Protein AF-A0A955I8X3-F1 (afdb_monomer)

Mean predicted aligned error: 18.43 Å

Secondary structure (DSSP, 8-state):
---------HHHHHHHHHHHHHHTS-HHHHHHHHHHHHS----------TT-SEEETTT--S--HHHHHHHHHHHTT------EEE-HHHHHHHHHHSSPPTTHHHHHHHHHHHHGGGSSSS-EEEEEEEEBTTBSS-----EEEE-GGGHHHHHHHHHHHHHHTTTTSSTT-EEEEEEEE--SPSPBPSSPPTTPPPPEEEEEEESSTT-SEEEEEEEEBSTTHHHH-SS-EEEEEETTTTEEEEEE-----EEEE-BSS-TTEEEEPPHHHHTS-SS-HHHHHHHHHHHHHHHHHHSSEEEEEEE-SSSSEEEEEEEE---------SEEEEEEEEEE-SHHHHHHHTT--HHHHTTEEEEEPHHHHHTT-HHHHHHHHT-SS--EEEE-S-GGGHHHHHHHHHTT-EEEE-TT----TT-EEEEEE-TT--EEEEESGGGG---SEEETTTGGGG-HHHHHHHHHHHHHHHHTT------EEE-HHHHHHHHHHH--HHHHHHHHHS-SS-HHHHHHHHHHHTTS--

pLDDT: mean 80.12, std 15.58, range [28.3, 98.06]

Sequence (530 aa):
MNRAQLLLTKNQAEEIKKLAKKQGVSQSELVRKLLDQSLGVAKQQPTVSSGDWVCSLNEFGEENPRVQGFKEIYSVGGKHPEIRIITDATFRYYLANGTLPPGLDYRLLELGNQLKEFSRTQKLVLRRAYLVPGMQNPPGPRFLGVEPADIAAALVELYKFAIEHKYYEPEGARIVAFIYPFADPEPLQLPISASMDLPYGGYAIPVNKDASRVEVLATWGNNEGVQSFEAIDRCTVDAEKQIIIEKNIPQKNVMLATTMDEQSAKIELPLHKQFEQILSDMEILETARIVRELTQKYGLRRIEFSYDGRSGLEYNESIPYQLNEAPVHQFEQTARIKIIYTEKDVQAVKKLKKSEVTKTILLIDRAIVENRSYDVLNSVASLPHKFTVFYPGLAATAHAMRVLTDFGHTAIVVGSRKYEDGEQVLVKVDADQQINIQRLSIADRSSAVVGLYDARLYGIEKVGGKAFNLSILKTKGFNVPHGFVLTTEVFDQVIAENFTQKMRKSLLDTGVKNIAEVEELGRNLVKFPR

Foldseek 3Di:
DDPPVPPQDPVRQVVLVVVCVVVVHDSVVSVVVVVCVVVVPPPDDDPPDPDPQKDWLVPDPDDFQWSVQVVLCVVLVAFAFGKIKGWLVQLVVCVVPVDGPPCVLVVLLVVLQVQLVLAQLSFKWKFKRKDAPPDPDDDFDTDARHHSNCVRVVVSRRSVRCVVVVSVVDDPIGTMMMMGHRQAHDADDPPDDPPDDFKKKEKKFQQDFLLLKIKTWMDTADHVVSLVDLQIWIWIARLVVLDTQAIDHAQAQWYWHGHPVDRTDIDGDDRVVRRDDDDDSVLVNVNSNSQNSSCVPPNGWMWIWIHSNPDGIHTHGIHHDDNPCPPPDWDKAKAFEAEDDDLVSLVVVLPDDPVNQSRYEYEYDPCCVNVVVLVSLLSNLPRPDAHEYEYQDDVSSVVSQVSNVVSPHNYDHPHPDDDDGRWIWIWGQDPVRDTDIQTPCVQPDPDQKAWLLCLCNNDCQWQNPVSNVLNVCVVSVHPRDTDMGGTVVNVVVCCVVPPDPVNVVVVVVPPPPDPVVVVVSVVVVVPDDD

Solvent-accessible surface area (backbone atoms only — not comparable to full-atom values): 29644 Å² total; per-residue (Å²): 132,82,86,67,75,78,79,63,50,75,66,54,48,53,50,45,49,53,50,12,65,75,69,76,47,53,52,70,57,44,53,48,52,52,49,53,54,73,73,50,83,71,89,66,79,86,74,86,63,97,77,70,43,61,38,45,74,88,67,55,83,72,94,42,70,67,63,45,13,52,55,53,39,49,75,64,71,43,50,54,73,70,53,40,35,33,33,41,66,40,45,55,45,23,73,76,66,80,42,75,59,88,65,45,58,59,51,47,30,54,50,30,61,60,39,15,75,76,12,78,62,50,16,24,27,46,41,71,44,62,41,34,77,98,44,97,72,71,82,77,75,71,47,70,73,36,47,36,84,48,47,55,60,54,49,49,53,47,48,50,53,40,58,76,69,48,49,66,71,51,85,84,31,36,57,25,34,36,38,32,38,25,43,62,48,66,53,50,67,82,77,80,53,94,86,59,86,72,50,30,15,17,40,36,39,50,75,46,93,71,16,46,33,21,39,40,38,36,22,51,15,44,35,71,29,54,82,73,46,89,50,40,38,39,34,35,27,35,36,74,80,66,41,79,69,41,71,45,66,48,70,24,60,59,29,29,37,40,33,87,88,35,82,71,36,82,42,77,46,56,77,78,62,14,64,51,74,84,68,53,72,66,56,51,46,51,52,28,39,45,40,22,51,39,20,73,75,72,44,44,28,30,38,33,32,33,38,45,74,81,88,48,71,26,43,77,43,37,44,86,46,79,79,84,76,73,85,64,67,70,45,75,45,63,27,26,32,42,62,34,81,47,59,70,44,44,61,56,59,64,71,54,51,76,81,49,39,70,38,36,30,37,30,50,36,53,66,41,57,77,68,62,42,55,68,46,55,50,52,54,28,66,40,94,66,71,38,44,30,38,37,51,43,56,84,86,48,44,74,69,54,41,51,31,41,78,56,58,28,50,69,40,77,50,39,88,69,84,82,54,75,63,38,36,34,37,38,38,32,44,96,85,64,49,78,45,78,45,64,62,55,61,83,74,58,90,56,52,62,40,49,31,74,56,26,53,82,61,39,46,86,38,38,35,63,67,44,22,50,49,10,51,40,40,74,66,57,45,97,54,82,89,58,66,38,66,19,45,68,46,53,53,49,54,45,68,75,69,53,51,71,69,57,55,52,55,59,65,69,52,69,93,78,50,72,69,58,55,55,52,50,53,62,58,60,72,70,58,84,130

Nearest PDB structures (foldseek):
  5hv3-assembly1_A  TM=6.289E-01  e=6.574E-12  Listeria monocytogenes
  5hv1-assembly1_A  TM=6.295E-01  e=5.617E-11  Listeria monocytogenes
  5hv2-assembly1_A  TM=6.135E-01  e=4.763E-11  Listeria monocytogenes
  5hv6-assembly2_B  TM=6.281E-01  e=4.542E-10  Listeria monocytogenes
  4wuv-assembly1_B  TM=5.708E-01  e=2.148E+00  Haemophilus influenzae RdAW

Radius of gyration: 30.82 Å; Cα contacts (8 Å, |Δi|>4): 890; chains: 1; bounding box: 87×67×79 Å

Structure (mmCIF, N/CA/C/O backbone):
data_AF-A0A955I8X3-F1
#
_entry.id   AF-A0A955I8X3-F1
#
loop_
_atom_site.group_PDB
_atom_site.id
_atom_site.type_symbol
_atom_site.label_atom_id
_atom_site.label_alt_id
_atom_site.label_comp_id
_atom_site.label_asym_id
_atom_site.label_entity_id
_atom_site.label_seq_id
_atom_site.pdbx_PDB_ins_code
_atom_site.Cartn_x
_atom_site.Cartn_y
_atom_site.Cartn_z
_atom_site.occupancy
_atom_site.B_iso_or_equiv
_atom_site.auth_seq_id
_atom_site.auth_comp_id
_atom_site.auth_asym_id
_atom_site.auth_atom_id
_atom_site.pdbx_PDB_model_num
ATOM 1 N N . MET A 1 1 ? -4.126 -6.518 -21.826 1.00 38.41 1 MET A N 1
ATOM 2 C CA . MET A 1 1 ? -5.175 -6.936 -22.791 1.00 38.41 1 MET A CA 1
ATOM 3 C C . MET A 1 1 ? -6.523 -6.468 -22.241 1.00 38.41 1 MET A C 1
ATOM 5 O O . MET A 1 1 ? -6.908 -6.929 -21.175 1.00 38.41 1 MET A O 1
ATOM 9 N N . ASN A 1 2 ? -7.182 -5.493 -22.884 1.00 28.30 2 ASN A N 1
ATOM 10 C CA . ASN A 1 2 ? -8.530 -5.045 -22.501 1.00 28.30 2 ASN A CA 1
ATOM 11 C C . ASN A 1 2 ? -9.449 -6.269 -22.366 1.00 28.30 2 ASN A C 1
ATOM 13 O O . ASN A 1 2 ? -9.436 -7.120 -23.258 1.00 28.30 2 ASN A O 1
ATOM 17 N N . ARG A 1 3 ? -10.270 -6.358 -21.308 1.00 31.42 3 ARG A N 1
ATOM 18 C CA . ARG A 1 3 ? -11.451 -7.237 -21.317 1.00 31.42 3 ARG A CA 1
ATOM 19 C C . ARG A 1 3 ? -12.416 -6.679 -22.363 1.00 31.42 3 ARG A C 1
ATOM 21 O O . ARG A 1 3 ? -13.409 -6.039 -22.038 1.00 31.42 3 ARG A O 1
ATOM 28 N N . ALA A 1 4 ? -12.126 -6.928 -23.634 1.00 29.83 4 ALA A N 1
ATOM 29 C CA . ALA A 1 4 ? -13.188 -7.054 -24.601 1.00 29.83 4 ALA A CA 1
ATOM 30 C C . ALA A 1 4 ? -14.061 -8.186 -24.057 1.00 29.83 4 ALA A C 1
ATOM 32 O O . ALA A 1 4 ? -13.612 -9.330 -23.956 1.00 29.83 4 ALA A O 1
ATOM 33 N N . GLN A 1 5 ? -15.282 -7.866 -23.627 1.00 39.56 5 GLN A N 1
ATOM 34 C CA . GLN A 1 5 ? -16.330 -8.872 -23.632 1.00 39.56 5 GLN A CA 1
ATOM 35 C C . GLN A 1 5 ? -16.277 -9.475 -25.031 1.00 39.56 5 GLN A C 1
ATOM 37 O O . GLN A 1 5 ? -16.532 -8.778 -26.012 1.00 39.56 5 GLN A O 1
ATOM 42 N N . LEU A 1 6 ? -15.837 -10.728 -25.136 1.00 47.66 6 LEU A N 1
ATOM 43 C CA . LEU A 1 6 ? -15.908 -11.444 -26.394 1.00 47.66 6 LEU A CA 1
ATOM 44 C C . LEU A 1 6 ? -17.406 -11.582 -26.661 1.00 47.66 6 LEU A C 1
ATOM 46 O O . LEU A 1 6 ? -18.079 -12.425 -26.067 1.00 47.66 6 LEU A O 1
ATOM 50 N N . LEU A 1 7 ? -17.947 -10.662 -27.460 1.00 47.25 7 LEU A N 1
ATOM 51 C CA . LEU A 1 7 ? -19.327 -10.696 -27.907 1.00 47.25 7 LEU A CA 1
ATOM 52 C C . LEU A 1 7 ? -19.423 -11.864 -28.879 1.00 47.25 7 LEU A C 1
ATOM 54 O O . LEU A 1 7 ? -19.267 -11.719 -30.089 1.00 47.25 7 LEU A O 1
ATOM 58 N N . LEU A 1 8 ? -19.613 -13.052 -28.313 1.00 64.62 8 LEU A N 1
ATOM 59 C CA . LEU A 1 8 ? -19.941 -14.236 -29.076 1.00 64.62 8 LEU A CA 1
ATOM 60 C C . LEU A 1 8 ? -21.241 -13.939 -29.812 1.00 64.62 8 LEU A C 1
ATOM 62 O O . LEU A 1 8 ? -22.247 -13.547 -29.214 1.00 64.62 8 LEU A O 1
ATOM 66 N N . THR A 1 9 ? -21.233 -14.137 -31.123 1.00 81.56 9 THR A N 1
ATOM 67 C CA . THR A 1 9 ? -22.482 -14.144 -31.880 1.00 81.56 9 THR A CA 1
ATOM 68 C C . THR A 1 9 ? -23.403 -15.230 -31.313 1.00 81.56 9 THR A C 1
ATOM 70 O O . THR A 1 9 ? -22.937 -16.234 -30.766 1.00 81.56 9 THR A O 1
ATOM 73 N N . LYS A 1 10 ? -24.725 -15.070 -31.460 1.00 74.94 10 LYS A N 1
ATOM 74 C CA . LYS A 1 10 ? -25.697 -16.081 -30.994 1.00 74.94 10 LYS A CA 1
ATOM 75 C C . LYS A 1 10 ? -25.366 -17.493 -31.503 1.00 74.94 10 LYS A C 1
ATOM 77 O O . LYS A 1 10 ? -25.533 -18.457 -30.764 1.00 74.94 10 LYS A O 1
ATOM 82 N N . ASN A 1 11 ? -24.832 -17.602 -32.721 1.00 80.12 11 ASN A N 1
ATOM 83 C CA . ASN A 1 11 ? -24.407 -18.876 -33.298 1.00 80.12 11 ASN A CA 1
ATOM 84 C C . ASN A 1 11 ? -23.185 -19.470 -32.577 1.00 80.12 11 ASN A C 1
ATOM 86 O O . ASN A 1 11 ? -23.202 -20.650 -32.238 1.00 80.12 11 ASN A O 1
ATOM 90 N N . GLN A 1 12 ? -22.168 -18.658 -32.270 1.00 79.06 12 GLN A N 1
ATOM 91 C CA . GLN A 1 12 ? -20.983 -19.107 -31.527 1.00 79.06 12 GLN A CA 1
ATOM 92 C C . GLN A 1 12 ? -21.326 -19.521 -30.090 1.00 79.06 12 GLN A C 1
ATOM 94 O O . GLN A 1 12 ? -20.815 -20.526 -29.598 1.00 79.06 12 GLN A O 1
ATOM 99 N N . ALA A 1 13 ? -22.223 -18.789 -29.424 1.00 81.94 13 ALA A N 1
ATOM 100 C CA . ALA A 1 13 ? -22.679 -19.135 -28.079 1.00 81.94 13 ALA A CA 1
ATOM 101 C C . ALA A 1 13 ? -23.418 -20.489 -28.049 1.00 81.94 13 ALA A C 1
ATOM 103 O O . ALA A 1 13 ? -23.188 -21.306 -27.155 1.00 81.94 13 ALA A O 1
ATOM 104 N N . GLU A 1 14 ? -24.261 -20.765 -29.048 1.00 83.75 14 GLU A N 1
ATOM 105 C CA . GLU A 1 14 ? -24.963 -22.048 -29.168 1.00 83.75 14 GLU A CA 1
ATOM 106 C C . GLU A 1 14 ? -24.026 -23.211 -29.535 1.00 83.75 14 GLU A C 1
ATOM 108 O O . GLU A 1 14 ? -24.190 -24.320 -29.016 1.00 83.75 14 GLU A O 1
ATOM 113 N N . GLU A 1 15 ? -22.998 -22.986 -30.357 1.00 87.62 15 GLU A N 1
ATOM 114 C CA . GLU A 1 15 ? -21.964 -23.999 -30.612 1.00 87.62 15 GLU A CA 1
ATOM 115 C C . GLU A 1 15 ? -21.139 -24.318 -29.365 1.00 87.62 15 GLU A C 1
ATOM 117 O O . GLU A 1 15 ? -20.972 -25.494 -29.030 1.00 87.62 15 GLU A O 1
ATOM 122 N N . ILE A 1 16 ? -20.692 -23.296 -28.628 1.00 89.00 16 ILE A N 1
ATOM 123 C CA . ILE A 1 16 ? -19.970 -23.461 -27.359 1.00 89.00 16 ILE A CA 1
ATOM 124 C C . ILE A 1 16 ? -20.824 -24.241 -26.362 1.00 89.00 16 ILE A C 1
ATOM 126 O O . ILE A 1 16 ? -20.338 -25.169 -25.719 1.00 89.00 16 ILE A O 1
ATOM 130 N N . LYS A 1 17 ? -22.119 -23.937 -26.269 1.00 89.88 17 LYS A N 1
ATOM 131 C CA . LYS A 1 17 ? -23.056 -24.663 -25.407 1.00 89.88 17 LYS A CA 1
ATOM 132 C C . LYS A 1 17 ? -23.195 -26.135 -25.799 1.00 89.88 17 LYS A C 1
ATOM 134 O O . LYS A 1 17 ? -23.179 -26.997 -24.916 1.00 89.88 17 LYS A O 1
ATOM 139 N N . LYS A 1 18 ? -23.294 -26.448 -27.096 1.00 91.81 18 LYS A N 1
ATOM 140 C CA . LYS A 1 18 ? -23.348 -27.836 -27.596 1.00 91.81 18 LYS A CA 1
ATOM 141 C C . LYS A 1 18 ? -22.049 -28.595 -27.319 1.00 91.81 18 LYS A C 1
ATOM 143 O O . LYS A 1 18 ? -22.100 -29.726 -26.835 1.00 91.81 18 LYS A O 1
ATOM 148 N N . LEU A 1 19 ? -20.899 -27.978 -27.586 1.00 87.38 19 LEU A N 1
ATOM 149 C CA . LEU A 1 19 ? -19.579 -28.568 -27.348 1.00 87.38 19 LEU A CA 1
ATOM 150 C C . LEU A 1 19 ? -19.304 -28.778 -25.856 1.00 87.38 19 LEU A C 1
ATOM 152 O O . LEU A 1 19 ? -18.841 -29.852 -25.481 1.00 87.38 19 LEU A O 1
ATOM 156 N N . ALA A 1 20 ? -19.656 -27.813 -25.005 1.00 91.25 20 ALA A N 1
ATOM 157 C CA . ALA A 1 20 ? -19.465 -27.898 -23.557 1.00 91.25 20 ALA A CA 1
ATOM 158 C C . ALA A 1 20 ? -20.279 -29.059 -22.977 1.00 91.25 20 ALA A C 1
ATOM 160 O O . ALA A 1 20 ? -19.753 -29.887 -22.235 1.00 91.25 20 ALA A O 1
ATOM 161 N N . LYS A 1 21 ? -21.535 -29.201 -23.427 1.00 89.38 21 LYS A N 1
ATOM 162 C CA . LYS A 1 21 ? -22.399 -30.330 -23.061 1.00 89.38 21 LYS A CA 1
ATOM 163 C C . LYS A 1 21 ? -21.840 -31.672 -23.543 1.00 89.38 21 LYS A C 1
ATOM 165 O O . LYS A 1 21 ? -21.901 -32.645 -22.802 1.00 89.38 21 LYS A O 1
ATOM 170 N N . LYS A 1 22 ? -21.280 -31.732 -24.757 1.00 91.19 22 LYS A N 1
ATOM 171 C CA . LYS A 1 22 ? -20.653 -32.949 -25.301 1.00 91.19 22 LYS A CA 1
ATOM 172 C C . LYS A 1 22 ? -19.386 -33.348 -24.533 1.00 91.19 22 LYS A C 1
ATOM 174 O O . LYS A 1 22 ? -19.110 -34.535 -24.415 1.00 91.19 22 LYS A O 1
ATOM 179 N N . GLN A 1 23 ? -18.629 -32.373 -24.032 1.00 90.19 23 GLN A N 1
ATOM 180 C CA . GLN A 1 23 ? -17.369 -32.590 -23.313 1.00 90.19 23 GLN A CA 1
ATOM 181 C C . GLN A 1 23 ? -17.529 -32.666 -21.785 1.00 90.19 23 GLN A C 1
ATOM 183 O O . GLN A 1 23 ? -16.544 -32.897 -21.093 1.00 90.19 23 GLN A O 1
ATOM 188 N N . GLY A 1 24 ? -18.742 -32.480 -21.252 1.00 89.00 24 GLY A N 1
ATOM 189 C CA . GLY A 1 24 ? -19.006 -32.545 -19.811 1.00 89.00 24 GLY A CA 1
ATOM 190 C C . GLY A 1 24 ? -18.347 -31.425 -18.996 1.00 89.00 24 GLY A C 1
ATOM 191 O O . GLY A 1 24 ? -18.097 -31.611 -17.811 1.00 89.00 24 GLY A O 1
ATOM 192 N N . VAL A 1 25 ? -18.055 -30.279 -19.615 1.00 85.12 25 VAL A N 1
ATOM 193 C CA . VAL A 1 25 ? -17.398 -29.122 -18.978 1.00 85.12 25 VAL A CA 1
ATOM 194 C C . VAL A 1 25 ? -18.312 -27.898 -18.999 1.00 85.12 25 VAL A C 1
ATOM 196 O O . VAL A 1 25 ? -19.270 -27.837 -19.774 1.00 85.12 25 VAL A O 1
ATOM 199 N N . SER A 1 26 ? -18.032 -26.897 -18.160 1.00 85.44 26 SER A N 1
ATOM 200 C CA . SER A 1 26 ? -18.783 -25.634 -18.202 1.00 85.44 26 SER A CA 1
ATOM 201 C C . SER A 1 26 ? -18.467 -24.834 -19.476 1.00 85.44 26 SER A C 1
ATOM 203 O O . SER A 1 26 ? -17.389 -24.962 -20.056 1.00 85.44 26 SER A O 1
ATOM 205 N N . GLN A 1 27 ? -19.393 -23.974 -19.918 1.00 81.19 27 GLN A N 1
ATOM 206 C CA . GLN A 1 27 ? -19.170 -23.120 -21.097 1.00 81.19 27 GLN A CA 1
ATOM 207 C C . GLN A 1 27 ? -17.964 -22.192 -20.906 1.00 81.19 27 GLN A C 1
ATOM 209 O O . GLN A 1 27 ? -17.153 -22.053 -21.816 1.00 81.19 27 GLN A O 1
ATOM 214 N N . SER A 1 28 ? -17.805 -21.619 -19.709 1.00 68.31 28 SER A N 1
ATOM 215 C CA . SER A 1 28 ? -16.670 -20.758 -19.361 1.00 68.31 28 SER A CA 1
ATOM 216 C C . SER A 1 28 ? -15.337 -21.507 -19.433 1.00 68.31 28 SER A C 1
ATOM 218 O O . SER A 1 28 ? -14.350 -20.973 -19.932 1.00 68.31 28 SER A O 1
ATOM 220 N N . GLU A 1 29 ? -15.308 -22.762 -18.980 1.00 72.00 29 GLU A N 1
ATOM 221 C CA . GLU A 1 29 ? -14.115 -23.609 -19.044 1.00 72.00 29 GLU A CA 1
ATOM 222 C C . GLU A 1 29 ? -13.780 -24.021 -20.482 1.00 72.00 29 GLU A C 1
ATOM 224 O O . GLU A 1 29 ? -12.610 -24.025 -20.862 1.00 72.00 29 GLU A O 1
ATOM 229 N N . LEU A 1 30 ? -14.789 -24.310 -21.311 1.00 82.75 30 LEU A N 1
ATOM 230 C CA . LEU A 1 30 ? -14.574 -24.602 -22.727 1.00 82.75 30 LEU A CA 1
ATOM 231 C C . LEU A 1 30 ? -14.044 -23.379 -23.487 1.00 82.75 30 LEU A C 1
ATOM 233 O O . LEU A 1 30 ? -13.104 -23.513 -24.264 1.00 82.75 30 LEU A O 1
ATOM 237 N N . VAL A 1 31 ? -14.607 -22.190 -23.247 1.00 77.31 31 VAL A N 1
ATOM 238 C CA . VAL A 1 31 ? -14.118 -20.936 -23.847 1.00 77.31 31 VAL A CA 1
ATOM 239 C C . VAL A 1 31 ? -12.667 -20.683 -23.452 1.00 77.31 31 VAL A C 1
ATOM 241 O O . VAL A 1 31 ? -11.857 -20.341 -24.309 1.00 77.31 31 VAL A O 1
ATOM 244 N N . ARG A 1 32 ? -12.315 -20.927 -22.186 1.00 72.00 32 ARG A N 1
ATOM 245 C CA . ARG A 1 32 ? -10.934 -20.823 -21.706 1.00 72.00 32 ARG A CA 1
ATOM 246 C C . ARG A 1 32 ? -10.009 -21.821 -22.405 1.00 72.00 32 ARG A C 1
ATOM 248 O O . ARG A 1 32 ? -8.988 -21.405 -22.927 1.00 72.00 32 ARG A O 1
ATOM 255 N N . LYS A 1 33 ? -10.400 -23.096 -22.521 1.00 75.62 33 LYS A N 1
ATOM 256 C CA . LYS A 1 33 ? -9.618 -24.123 -23.240 1.00 75.62 33 LYS A CA 1
ATOM 257 C C . LYS A 1 33 ? -9.414 -23.787 -24.716 1.00 75.62 33 LYS A C 1
ATOM 259 O O . LYS A 1 33 ? -8.328 -24.009 -25.238 1.00 75.62 33 LYS A O 1
ATOM 264 N N . LEU A 1 34 ? -10.435 -23.256 -25.387 1.00 77.38 34 LEU A N 1
ATOM 265 C CA . LEU A 1 34 ? -10.340 -22.849 -26.791 1.00 77.38 34 LEU A CA 1
ATOM 266 C C . LEU A 1 34 ? -9.457 -21.608 -26.964 1.00 77.38 34 LEU A C 1
ATOM 268 O O . LEU A 1 34 ? -8.681 -21.552 -27.915 1.00 77.38 34 LEU A O 1
ATOM 272 N N . LEU A 1 35 ? -9.519 -20.652 -26.032 1.00 68.31 35 LEU A N 1
ATOM 273 C CA . LEU A 1 35 ? -8.606 -19.508 -25.998 1.00 68.31 35 LEU A CA 1
ATOM 274 C C . LEU A 1 35 ? -7.167 -19.970 -25.761 1.00 68.31 35 LEU A C 1
ATOM 276 O O . LEU A 1 35 ? -6.296 -19.626 -26.555 1.00 68.31 35 LEU A O 1
ATOM 280 N N . ASP A 1 36 ? -6.940 -20.826 -24.766 1.00 62.53 36 ASP A N 1
ATOM 281 C CA . ASP A 1 36 ? -5.631 -21.405 -24.453 1.00 62.53 36 ASP A CA 1
ATOM 282 C C . ASP A 1 36 ? -5.070 -22.222 -25.634 1.00 62.53 36 ASP A C 1
ATOM 284 O O . ASP A 1 36 ? -3.869 -22.196 -25.888 1.00 62.53 36 ASP A O 1
ATOM 288 N N . GLN A 1 37 ? -5.922 -22.911 -26.406 1.00 67.94 37 GLN A N 1
ATOM 289 C CA . GLN A 1 37 ? -5.525 -23.618 -27.632 1.00 67.94 37 GLN A CA 1
ATOM 290 C C . GLN A 1 37 ? -5.229 -22.669 -28.798 1.00 67.94 37 GLN A C 1
ATOM 292 O O . GLN A 1 37 ? -4.252 -22.881 -29.513 1.00 67.94 37 GLN A O 1
ATOM 297 N N . SER A 1 38 ? -6.029 -21.614 -28.981 1.00 58.72 38 SER A N 1
ATOM 298 C CA . SER A 1 38 ? -5.802 -20.605 -30.028 1.00 58.72 38 SER A CA 1
ATOM 299 C C . SER A 1 38 ? -4.542 -19.774 -29.777 1.00 58.72 38 SER A C 1
ATOM 301 O O . SER A 1 38 ? -3.860 -19.380 -30.717 1.00 58.72 38 SER A O 1
ATOM 303 N N . LEU A 1 39 ? -4.202 -19.571 -28.502 1.00 52.97 39 LEU A N 1
ATOM 304 C CA . LEU A 1 39 ? -2.992 -18.892 -28.045 1.00 52.97 39 LEU A CA 1
ATOM 305 C C . LEU A 1 39 ? -1.806 -19.864 -27.890 1.00 52.97 39 LEU A C 1
ATOM 307 O O . LEU A 1 39 ? -0.677 -19.434 -27.683 1.00 52.97 39 LEU A O 1
ATOM 311 N N . GLY A 1 40 ? -2.055 -21.174 -27.991 1.00 47.09 40 GLY A N 1
ATOM 312 C CA . GLY A 1 40 ? -1.120 -22.248 -27.653 1.00 47.09 40 GLY A CA 1
ATOM 313 C C . GLY A 1 40 ? -0.326 -22.845 -28.817 1.00 47.09 40 GLY A C 1
ATOM 314 O O . GLY A 1 40 ? 0.379 -23.835 -28.607 1.00 47.09 40 GLY A O 1
ATOM 315 N N . VAL A 1 41 ? -0.378 -22.282 -30.029 1.00 41.84 41 VAL A N 1
ATOM 316 C CA . VAL A 1 41 ? 0.519 -22.698 -31.126 1.00 41.84 41 VAL A CA 1
ATOM 317 C C . VAL A 1 41 ? 1.794 -21.855 -31.112 1.00 41.84 41 VAL A C 1
ATOM 319 O O . VAL A 1 41 ? 2.012 -21.003 -31.962 1.00 41.84 41 VAL A O 1
ATOM 322 N N . ALA A 1 42 ? 2.641 -22.130 -30.121 1.00 38.16 42 ALA A N 1
ATOM 323 C CA . ALA A 1 42 ? 4.095 -21.977 -30.193 1.00 38.16 42 ALA A CA 1
ATOM 324 C C . ALA A 1 42 ? 4.746 -22.784 -29.056 1.00 38.16 42 ALA A C 1
ATOM 326 O O . ALA A 1 42 ? 5.421 -22.249 -28.184 1.00 38.16 42 ALA A O 1
ATOM 327 N N . LYS A 1 43 ? 4.550 -24.109 -29.042 1.00 41.00 43 LYS A N 1
ATOM 328 C CA . LYS A 1 43 ? 5.486 -24.995 -28.335 1.00 41.00 43 LYS A CA 1
ATOM 329 C C . LYS A 1 43 ? 6.730 -25.176 -29.205 1.00 41.00 43 LYS A C 1
ATOM 331 O O . LYS A 1 43 ? 6.852 -26.168 -29.917 1.00 41.00 43 LYS A O 1
ATOM 336 N N . GLN A 1 44 ? 7.644 -24.217 -29.129 1.00 33.28 44 GLN A N 1
ATOM 337 C CA . GLN A 1 44 ? 9.068 -24.482 -29.305 1.00 33.28 44 GLN A CA 1
ATOM 338 C C . GLN A 1 44 ? 9.721 -24.385 -27.925 1.00 33.28 44 GLN A C 1
ATOM 340 O O . GLN A 1 44 ? 9.418 -23.491 -27.141 1.00 33.28 44 GLN A O 1
ATOM 345 N N . GLN A 1 45 ? 10.548 -25.378 -27.599 1.00 31.84 45 GLN A N 1
ATOM 346 C CA . GLN A 1 45 ? 11.398 -25.372 -26.410 1.00 31.84 45 GLN A CA 1
ATOM 347 C C . GLN A 1 45 ? 12.252 -24.092 -26.401 1.00 31.84 45 GLN A C 1
ATOM 349 O O . GLN A 1 45 ? 12.683 -23.675 -27.477 1.00 31.84 45 GLN A O 1
ATOM 354 N N . PRO A 1 46 ? 12.534 -23.473 -25.241 1.00 34.69 46 PRO A N 1
ATOM 355 C CA . PRO A 1 46 ? 13.349 -22.272 -25.209 1.00 34.69 46 PRO A CA 1
ATOM 356 C C . PRO A 1 46 ? 14.811 -22.649 -25.464 1.00 34.69 46 PRO A C 1
ATOM 358 O O . PRO A 1 46 ? 15.566 -22.985 -24.555 1.00 34.69 46 PRO A O 1
ATOM 361 N N . THR A 1 47 ? 15.221 -22.593 -26.726 1.00 32.56 47 THR A N 1
ATOM 362 C CA . THR A 1 47 ? 16.604 -22.280 -27.071 1.00 32.56 47 THR A CA 1
ATOM 363 C C . THR A 1 47 ? 16.807 -20.802 -26.767 1.00 32.56 47 THR A C 1
ATOM 365 O O . THR A 1 47 ? 16.332 -19.949 -27.510 1.00 32.56 47 THR A O 1
ATOM 368 N N . VAL A 1 48 ? 17.468 -20.507 -25.646 1.00 34.91 48 VAL A N 1
ATOM 369 C CA . VAL A 1 48 ? 17.888 -19.153 -25.268 1.00 34.91 48 VAL A CA 1
ATOM 370 C C . VAL A 1 48 ? 18.870 -18.655 -26.330 1.00 34.91 48 VAL A C 1
ATOM 372 O O . VAL A 1 48 ? 20.038 -19.043 -26.334 1.00 34.91 48 VAL A O 1
ATOM 375 N N . SER A 1 49 ? 18.393 -17.844 -27.273 1.00 36.22 49 SER A N 1
ATOM 376 C CA . SER A 1 49 ? 19.264 -17.104 -28.183 1.00 36.22 49 SER A CA 1
ATOM 377 C C . SER A 1 49 ? 19.771 -15.846 -27.488 1.00 36.22 49 SER A C 1
ATOM 379 O O . SER A 1 49 ? 19.025 -15.166 -26.788 1.00 36.22 49 SER A O 1
ATOM 381 N N . SER A 1 50 ? 21.034 -15.505 -27.720 1.00 41.12 50 SER A N 1
ATOM 382 C CA . SER A 1 50 ? 21.609 -14.195 -27.416 1.00 41.12 50 SER A CA 1
ATOM 383 C C . SER A 1 50 ? 20.719 -13.070 -27.978 1.00 41.12 50 SER A C 1
ATOM 385 O O . SER A 1 50 ? 20.710 -12.866 -29.191 1.00 41.12 50 SER A O 1
ATOM 387 N N . GLY A 1 51 ? 19.952 -12.371 -27.130 1.00 53.25 51 GLY A N 1
ATOM 388 C CA . GLY A 1 51 ? 19.046 -11.304 -27.588 1.00 53.25 51 GLY A CA 1
ATOM 389 C C . GLY A 1 51 ? 18.008 -10.761 -26.592 1.00 53.25 51 GLY A C 1
ATOM 390 O O . GLY A 1 51 ? 17.512 -9.658 -26.810 1.00 53.25 51 GLY A O 1
ATOM 391 N N . ASP A 1 52 ? 17.706 -11.451 -25.488 1.00 73.19 52 ASP A N 1
ATOM 392 C CA . ASP A 1 52 ? 16.602 -11.055 -24.590 1.00 73.19 52 ASP A CA 1
ATOM 393 C C . ASP A 1 52 ? 17.025 -10.058 -23.493 1.00 73.19 52 ASP A C 1
ATOM 395 O O . ASP A 1 52 ? 17.031 -10.344 -22.292 1.00 73.19 52 ASP A O 1
ATOM 399 N N . TRP A 1 53 ? 17.386 -8.844 -23.911 1.00 91.38 53 TRP A N 1
ATOM 400 C CA . TRP A 1 53 ? 17.698 -7.730 -23.001 1.00 91.38 53 TRP A CA 1
ATOM 401 C C . TRP A 1 53 ? 16.468 -7.231 -22.232 1.00 91.38 53 TRP A C 1
ATOM 403 O O . TRP A 1 53 ? 16.574 -6.754 -21.098 1.00 91.38 53 TRP A O 1
ATOM 413 N N . VAL A 1 54 ? 15.296 -7.337 -22.865 1.00 93.31 54 VAL A N 1
ATOM 414 C CA . VAL A 1 54 ? 14.002 -6.923 -22.320 1.00 93.31 54 VAL A CA 1
ATOM 415 C C . VAL A 1 54 ? 12.956 -7.976 -22.653 1.00 93.31 54 VAL A C 1
ATOM 417 O O . VAL A 1 54 ? 12.867 -8.403 -23.800 1.00 93.31 54 VAL A O 1
ATOM 420 N N . CYS A 1 55 ? 12.131 -8.347 -21.680 1.00 93.81 55 CYS A N 1
ATOM 421 C CA . CYS A 1 55 ? 11.063 -9.329 -21.849 1.00 93.81 55 CYS A CA 1
ATOM 422 C C . CYS A 1 55 ? 9.757 -8.875 -21.178 1.00 93.81 55 CYS A C 1
ATOM 424 O O . CYS A 1 55 ? 9.725 -7.936 -20.372 1.00 93.81 55 CYS A O 1
ATOM 426 N N . SER A 1 56 ? 8.650 -9.515 -21.539 1.00 92.06 56 SER A N 1
ATOM 427 C CA . SER A 1 56 ? 7.365 -9.360 -20.858 1.00 92.06 56 SER A CA 1
ATOM 428 C C . SER A 1 56 ? 7.311 -10.163 -19.555 1.00 92.06 56 SER A C 1
ATOM 430 O O . SER A 1 56 ? 8.131 -11.044 -19.295 1.00 92.06 56 SER A O 1
ATOM 432 N N . LEU A 1 57 ? 6.287 -9.899 -18.738 1.00 90.38 57 LEU A N 1
ATOM 433 C CA . LEU A 1 57 ? 6.061 -10.624 -17.485 1.00 90.38 57 LEU A CA 1
ATOM 434 C C . LEU A 1 57 ? 5.965 -12.150 -17.671 1.00 90.38 57 LEU A C 1
ATOM 436 O O . LEU A 1 57 ? 6.438 -12.897 -16.816 1.00 90.38 57 LEU A O 1
ATOM 440 N N . ASN A 1 58 ? 5.374 -12.612 -18.778 1.00 87.19 58 ASN A N 1
ATOM 441 C CA . ASN A 1 58 ? 5.187 -14.039 -19.061 1.00 87.19 58 ASN A CA 1
ATOM 442 C C . ASN A 1 58 ? 6.456 -14.718 -19.590 1.00 87.19 58 ASN A C 1
ATOM 444 O O . ASN A 1 58 ? 6.634 -15.915 -19.387 1.00 87.19 58 ASN A O 1
ATOM 448 N N . GLU A 1 59 ? 7.326 -13.961 -20.256 1.00 90.25 59 GLU A N 1
ATOM 449 C CA . GLU A 1 59 ? 8.591 -14.454 -20.815 1.00 90.25 59 GLU A CA 1
ATOM 450 C C . GLU A 1 59 ? 9.708 -14.494 -19.766 1.00 90.25 59 GLU A C 1
ATOM 452 O O . GLU A 1 59 ? 10.673 -15.240 -19.913 1.00 90.25 59 GLU A O 1
ATOM 457 N N . PHE A 1 60 ? 9.583 -13.721 -18.684 1.00 90.31 60 PHE A N 1
ATOM 458 C CA . PHE A 1 60 ? 10.590 -13.681 -17.631 1.00 90.31 60 PHE A CA 1
ATOM 459 C C . PHE A 1 60 ? 10.670 -15.019 -16.884 1.00 90.31 60 PHE A C 1
ATOM 461 O O . PHE A 1 60 ? 9.800 -15.340 -16.075 1.00 90.31 60 PHE A O 1
ATOM 468 N N . GLY A 1 61 ? 11.711 -15.807 -17.144 1.00 84.31 61 GLY A N 1
ATOM 469 C CA . GLY A 1 61 ? 11.885 -17.145 -16.567 1.00 84.31 61 GLY A CA 1
ATOM 470 C C . GLY A 1 61 ? 12.610 -17.194 -15.218 1.00 84.31 61 GLY A C 1
ATOM 471 O O . GLY A 1 61 ? 12.631 -18.247 -14.588 1.00 84.31 61 GLY A O 1
ATOM 472 N N . GLU A 1 62 ? 13.215 -16.091 -14.772 1.00 84.94 62 GLU A N 1
ATOM 473 C CA . GLU A 1 62 ? 14.050 -16.073 -13.565 1.00 84.94 62 GLU A CA 1
ATOM 474 C C . GLU A 1 62 ? 13.224 -15.913 -12.276 1.00 84.94 62 GLU A C 1
ATOM 476 O O . GLU A 1 62 ? 12.164 -15.277 -12.259 1.00 84.94 62 GLU A O 1
ATOM 481 N N . GLU A 1 63 ? 13.728 -16.456 -11.163 1.00 85.75 63 GLU A N 1
ATOM 482 C CA . GLU A 1 63 ? 13.158 -16.190 -9.842 1.00 85.75 63 GLU A CA 1
ATOM 483 C C . GLU A 1 63 ? 13.524 -14.782 -9.371 1.00 85.75 63 GLU A C 1
ATOM 485 O O . GLU A 1 63 ? 14.692 -14.424 -9.217 1.00 85.75 63 GLU A O 1
ATOM 490 N N . ASN A 1 64 ? 12.504 -13.971 -9.104 1.00 89.56 64 ASN A N 1
ATOM 491 C CA . ASN A 1 64 ? 12.678 -12.642 -8.542 1.00 89.56 64 ASN A CA 1
ATOM 492 C C . ASN A 1 64 ? 11.437 -12.260 -7.726 1.00 89.56 64 ASN A C 1
ATOM 494 O O . ASN A 1 64 ? 10.374 -12.103 -8.326 1.00 89.56 64 ASN A O 1
ATOM 498 N N . PRO A 1 65 ? 11.530 -12.064 -6.397 1.00 85.44 65 PRO A N 1
ATOM 499 C CA . PRO A 1 65 ? 10.358 -11.819 -5.554 1.00 85.44 65 PRO A CA 1
ATOM 500 C C . PRO A 1 65 ? 9.493 -10.634 -6.002 1.00 85.44 65 PRO A C 1
ATOM 502 O O . PRO A 1 65 ? 8.268 -10.721 -5.958 1.00 85.44 65 PRO A O 1
ATOM 505 N N . ARG A 1 66 ? 10.108 -9.545 -6.488 1.00 85.56 66 ARG A N 1
ATOM 506 C CA . ARG A 1 66 ? 9.363 -8.356 -6.933 1.00 85.56 66 ARG A CA 1
ATOM 507 C C . ARG A 1 66 ? 8.639 -8.583 -8.253 1.00 85.56 66 ARG A C 1
ATOM 509 O O . ARG A 1 66 ? 7.490 -8.186 -8.391 1.00 85.56 66 ARG A O 1
ATOM 516 N N . VAL A 1 67 ? 9.286 -9.244 -9.214 1.00 90.75 67 VAL A N 1
ATOM 517 C CA . VAL A 1 67 ? 8.639 -9.585 -10.494 1.00 90.75 67 VAL A CA 1
ATOM 518 C C . VAL A 1 67 ? 7.573 -10.665 -10.291 1.00 90.75 67 VAL A C 1
ATOM 520 O O . VAL A 1 67 ? 6.495 -10.605 -10.882 1.00 90.75 67 VAL A O 1
ATOM 523 N N . GLN A 1 68 ? 7.847 -11.633 -9.415 1.00 90.69 68 GLN A N 1
ATOM 524 C CA . GLN A 1 68 ? 6.934 -12.720 -9.086 1.00 90.69 68 GLN A CA 1
ATOM 525 C C . GLN A 1 68 ? 5.631 -12.196 -8.478 1.00 90.69 68 GLN A C 1
ATOM 527 O O . GLN A 1 68 ? 4.572 -12.707 -8.829 1.00 90.69 68 GLN A O 1
ATOM 532 N N . GLY A 1 69 ? 5.680 -11.136 -7.664 1.00 92.25 69 GLY A N 1
ATOM 533 C CA . GLY A 1 69 ? 4.483 -10.490 -7.124 1.00 92.25 69 GLY A CA 1
ATOM 534 C C . GLY A 1 69 ? 3.466 -10.090 -8.204 1.00 92.25 69 GLY A C 1
ATOM 535 O O . GLY A 1 69 ? 2.273 -10.343 -8.047 1.00 92.25 69 GLY A O 1
ATOM 536 N N . PHE A 1 70 ? 3.917 -9.569 -9.351 1.00 92.88 70 PHE A N 1
ATOM 537 C CA . PHE A 1 70 ? 3.022 -9.261 -10.476 1.00 92.88 70 PHE A CA 1
ATOM 538 C C . PHE A 1 70 ? 2.400 -10.520 -11.095 1.00 92.88 70 PHE A C 1
ATOM 540 O O . PHE A 1 70 ? 1.206 -10.536 -11.396 1.00 92.88 70 PHE A O 1
ATOM 547 N N . LYS A 1 71 ? 3.180 -11.601 -11.248 1.00 91.88 71 LYS A N 1
ATOM 548 C CA . LYS A 1 71 ? 2.660 -12.893 -11.736 1.00 91.88 71 LYS A CA 1
ATOM 549 C C . LYS A 1 71 ? 1.620 -13.476 -10.785 1.00 91.88 71 LYS A C 1
ATOM 551 O O . LYS A 1 71 ? 0.612 -14.022 -11.231 1.00 91.88 71 LYS A O 1
ATOM 556 N N . GLU A 1 72 ? 1.858 -13.364 -9.480 1.00 94.25 72 GLU A N 1
ATOM 557 C CA . GLU A 1 72 ? 0.928 -13.812 -8.447 1.00 94.25 72 GLU A CA 1
ATOM 558 C C . GLU A 1 72 ? -0.415 -13.084 -8.587 1.00 94.25 72 GLU A C 1
ATOM 560 O O . GLU A 1 72 ? -1.444 -13.753 -8.728 1.00 94.25 72 GLU A O 1
ATOM 565 N N . ILE A 1 73 ? -0.386 -11.746 -8.650 1.00 95.06 73 ILE A N 1
ATOM 566 C CA . ILE A 1 73 ? -1.563 -10.881 -8.840 1.00 95.06 73 ILE A CA 1
ATOM 567 C C . ILE A 1 73 ? -2.324 -11.262 -10.115 1.00 95.06 73 ILE A C 1
ATOM 569 O O . ILE A 1 73 ? -3.530 -11.519 -10.062 1.00 95.06 73 ILE A O 1
ATOM 573 N N . TYR A 1 74 ? -1.625 -11.373 -11.249 1.00 92.62 74 TYR A N 1
ATOM 574 C CA . TYR A 1 74 ? -2.233 -11.775 -12.521 1.00 92.62 74 TYR A CA 1
ATOM 575 C C . TYR A 1 74 ? -2.951 -13.126 -12.408 1.00 92.62 74 TYR A C 1
ATOM 577 O O . TYR A 1 74 ? -4.063 -13.313 -12.906 1.00 92.62 74 TYR A O 1
ATOM 585 N N . SER A 1 75 ? -2.340 -14.076 -11.700 1.00 93.31 75 SER A N 1
ATOM 586 C CA . SER A 1 75 ? -2.846 -15.443 -11.601 1.00 93.31 75 SER A CA 1
ATOM 587 C C . SER A 1 75 ? -4.147 -15.598 -10.801 1.00 93.31 75 SER A C 1
ATOM 589 O O . SER A 1 75 ? -4.787 -16.646 -10.918 1.00 93.31 75 SER A O 1
ATOM 591 N N . VAL A 1 76 ? -4.521 -14.588 -10.008 1.00 95.06 76 VAL A N 1
ATOM 592 C CA . VAL A 1 76 ? -5.788 -14.503 -9.249 1.00 95.06 76 VAL A CA 1
ATOM 593 C C . VAL A 1 76 ? -6.763 -13.483 -9.863 1.00 95.06 76 VAL A C 1
ATOM 595 O O . VAL A 1 76 ? -7.757 -13.077 -9.254 1.00 95.06 76 VAL A O 1
ATOM 598 N N . GLY A 1 77 ? -6.471 -13.036 -11.089 1.00 92.69 77 GLY A N 1
ATOM 599 C CA . GLY A 1 77 ? -7.292 -12.084 -11.833 1.00 92.69 77 GLY A CA 1
ATOM 600 C C . GLY A 1 77 ? -7.209 -10.642 -11.331 1.00 92.69 77 GLY A C 1
ATOM 601 O O . GLY A 1 77 ? -8.067 -9.845 -11.704 1.00 92.69 77 GLY A O 1
ATOM 602 N N . GLY A 1 78 ? -6.216 -10.305 -10.504 1.00 92.06 78 GLY A N 1
ATOM 603 C CA . GLY A 1 78 ? -5.978 -8.932 -10.073 1.00 92.06 78 GLY A CA 1
ATOM 604 C C . GLY A 1 78 ? -5.452 -8.075 -11.224 1.00 92.06 78 GLY A C 1
ATOM 605 O O . GLY A 1 78 ? -4.625 -8.518 -12.026 1.00 92.06 78 GLY A O 1
ATOM 606 N N . LYS A 1 79 ? -5.937 -6.836 -11.312 1.00 91.56 79 LYS A N 1
ATOM 607 C CA . LYS A 1 79 ? -5.451 -5.864 -12.292 1.00 91.56 79 LYS A CA 1
ATOM 608 C C . LYS A 1 79 ? -4.074 -5.351 -11.863 1.00 91.56 79 LYS A C 1
ATOM 610 O O . LYS A 1 79 ? -3.922 -4.881 -10.746 1.00 91.56 79 LYS A O 1
ATOM 615 N N . HIS A 1 80 ? -3.081 -5.424 -12.737 1.00 90.62 80 HIS A N 1
ATOM 616 C CA . HIS A 1 80 ? -1.726 -4.945 -12.466 1.00 90.62 80 HIS A CA 1
ATOM 617 C C . HIS A 1 80 ? -1.239 -4.078 -13.633 1.00 90.62 80 HIS A C 1
ATOM 619 O O . HIS A 1 80 ? -1.750 -4.240 -14.749 1.00 90.62 80 HIS A O 1
ATOM 625 N N . PRO A 1 81 ? -0.245 -3.200 -13.420 1.00 88.50 81 PRO A N 1
ATOM 626 C CA . PRO A 1 81 ? 0.323 -2.415 -14.506 1.00 88.50 81 PRO A CA 1
ATOM 627 C C . PRO A 1 81 ? 1.010 -3.319 -15.539 1.00 88.50 81 PRO A C 1
ATOM 629 O O . PRO A 1 81 ? 1.605 -4.348 -15.204 1.00 88.50 81 PRO A O 1
ATOM 632 N N . GLU A 1 82 ? 0.944 -2.932 -16.812 1.00 89.19 82 GLU A N 1
ATOM 633 C CA . GLU A 1 82 ? 1.698 -3.592 -17.882 1.00 89.19 82 GLU A CA 1
ATOM 634 C C . GLU A 1 82 ? 3.193 -3.314 -17.681 1.00 89.19 82 GLU A C 1
ATOM 636 O O . GLU A 1 82 ? 3.620 -2.163 -17.746 1.00 89.19 82 GLU A O 1
ATOM 641 N N . ILE A 1 83 ? 3.998 -4.352 -17.444 1.00 92.94 83 ILE A N 1
ATOM 642 C CA . ILE A 1 83 ? 5.429 -4.184 -17.158 1.00 92.94 83 ILE A CA 1
ATOM 643 C C . ILE A 1 83 ? 6.322 -4.754 -18.269 1.00 92.94 83 ILE A C 1
ATOM 645 O O . ILE A 1 83 ? 5.991 -5.746 -18.930 1.00 92.94 83 ILE A O 1
ATOM 649 N N . ARG A 1 84 ? 7.489 -4.137 -18.465 1.00 95.50 84 ARG A N 1
ATOM 650 C CA . ARG A 1 84 ? 8.601 -4.650 -19.283 1.00 95.50 84 ARG A CA 1
ATOM 651 C C . ARG A 1 84 ? 9.825 -4.814 -18.401 1.00 95.50 84 ARG A C 1
ATOM 653 O O . ARG A 1 84 ? 10.199 -3.882 -17.697 1.00 95.50 84 ARG A O 1
ATOM 660 N N . ILE A 1 85 ? 10.429 -5.992 -18.421 1.00 96.19 85 ILE A N 1
ATOM 661 C CA . ILE A 1 85 ? 11.504 -6.369 -17.506 1.00 96.19 85 ILE A CA 1
ATOM 662 C C . ILE A 1 85 ? 12.820 -6.339 -18.264 1.00 96.19 85 ILE A C 1
ATOM 664 O O . ILE A 1 85 ? 12.968 -7.022 -19.271 1.00 96.19 85 ILE A O 1
ATOM 668 N N . ILE A 1 86 ? 13.766 -5.557 -17.764 1.00 96.50 86 ILE A N 1
ATOM 669 C CA . ILE A 1 86 ? 15.143 -5.494 -18.238 1.00 96.50 86 ILE A CA 1
ATOM 670 C C . ILE A 1 86 ? 15.945 -6.514 -17.430 1.00 96.50 86 ILE A C 1
ATOM 672 O O . ILE A 1 86 ? 16.064 -6.393 -16.207 1.00 96.50 86 ILE A O 1
ATOM 676 N N . THR A 1 87 ? 16.450 -7.534 -18.117 1.00 95.69 87 THR A N 1
ATOM 677 C CA . THR A 1 87 ? 17.013 -8.751 -17.514 1.00 95.69 87 THR A CA 1
ATOM 678 C C . THR A 1 87 ? 18.396 -8.522 -16.893 1.00 95.69 87 THR A C 1
ATOM 680 O O . THR A 1 87 ? 19.070 -7.530 -17.189 1.00 95.69 87 THR A O 1
ATOM 683 N N . ASP A 1 88 ? 18.855 -9.461 -16.052 1.00 95.25 88 ASP A N 1
ATOM 684 C CA . ASP A 1 88 ? 20.219 -9.425 -15.491 1.00 95.25 88 ASP A CA 1
ATOM 685 C C . ASP A 1 88 ? 21.281 -9.460 -16.598 1.00 95.25 88 ASP A C 1
ATOM 687 O O . ASP A 1 88 ? 22.327 -8.828 -16.472 1.00 95.25 88 ASP A O 1
ATOM 691 N N . ALA A 1 89 ? 20.995 -10.121 -17.726 1.00 94.75 89 ALA A N 1
ATOM 692 C CA . ALA A 1 89 ? 21.890 -10.174 -18.880 1.00 94.75 89 ALA A CA 1
ATOM 693 C C . ALA A 1 89 ? 22.290 -8.772 -19.370 1.00 94.75 89 ALA A C 1
ATOM 695 O O . ALA A 1 89 ? 23.462 -8.533 -19.670 1.00 94.75 89 ALA A O 1
ATOM 696 N N . THR A 1 90 ? 21.347 -7.827 -19.378 1.00 96.38 90 THR A N 1
ATOM 697 C CA . THR A 1 90 ? 21.608 -6.428 -19.741 1.00 96.38 90 THR A CA 1
ATOM 698 C C . THR A 1 90 ? 22.596 -5.774 -18.781 1.00 96.38 90 THR A C 1
ATOM 700 O O . THR A 1 90 ? 23.545 -5.117 -19.216 1.00 96.38 90 THR A O 1
ATOM 703 N N . PHE A 1 91 ? 22.424 -5.992 -17.475 1.00 97.06 91 PHE A N 1
ATOM 704 C CA . PHE A 1 91 ? 23.354 -5.485 -16.472 1.00 97.06 91 PHE A CA 1
ATOM 705 C C . PHE A 1 91 ? 24.741 -6.120 -16.618 1.00 97.06 91 PHE A C 1
ATOM 707 O O . PHE A 1 91 ? 25.744 -5.411 -16.574 1.00 97.06 91 PHE A O 1
ATOM 714 N N . ARG A 1 92 ? 24.821 -7.438 -16.840 1.00 96.25 92 ARG A N 1
ATOM 715 C CA . ARG A 1 92 ? 26.095 -8.151 -17.043 1.00 96.25 92 ARG A CA 1
ATOM 716 C C . ARG A 1 92 ? 26.844 -7.635 -18.270 1.00 96.25 92 ARG A C 1
ATOM 718 O O . ARG A 1 92 ? 28.059 -7.460 -18.201 1.00 96.25 92 ARG A O 1
ATOM 725 N N . TYR A 1 93 ? 26.131 -7.335 -19.356 1.00 96.94 93 TYR A N 1
ATOM 726 C CA . TYR A 1 93 ? 26.723 -6.691 -20.526 1.00 96.94 93 TYR A CA 1
ATOM 727 C C . TYR A 1 93 ? 27.269 -5.301 -20.180 1.00 96.94 93 TYR A C 1
ATOM 729 O O . TYR A 1 93 ? 28.418 -4.999 -20.508 1.00 96.94 93 TYR A O 1
ATOM 737 N N . TYR A 1 94 ? 26.477 -4.474 -19.489 1.00 97.75 94 TYR A N 1
ATOM 738 C CA . TYR A 1 94 ? 26.893 -3.131 -19.084 1.00 97.75 94 TYR A CA 1
ATOM 739 C C . TYR A 1 94 ? 28.118 -3.161 -18.161 1.00 97.75 94 TYR A C 1
ATOM 741 O O . TYR A 1 94 ? 29.059 -2.398 -18.366 1.00 97.75 94 TYR A O 1
ATOM 749 N N . LEU A 1 95 ? 28.150 -4.080 -17.195 1.00 97.38 95 LEU A N 1
ATOM 750 C CA . LEU A 1 95 ? 29.278 -4.273 -16.284 1.00 97.38 95 LEU A CA 1
ATOM 751 C C . LEU A 1 95 ? 30.575 -4.614 -17.035 1.00 97.38 95 LEU A C 1
ATOM 753 O O . LEU A 1 95 ? 31.637 -4.128 -16.659 1.00 97.38 95 LEU A O 1
ATOM 757 N N . ALA A 1 96 ? 30.493 -5.427 -18.092 1.00 97.31 96 ALA A N 1
ATOM 758 C CA . ALA A 1 96 ? 31.654 -5.845 -18.877 1.00 97.31 96 ALA A CA 1
ATOM 759 C C . ALA A 1 96 ? 32.138 -4.783 -19.883 1.00 97.31 96 ALA A C 1
ATOM 761 O O . ALA A 1 96 ? 33.335 -4.690 -20.139 1.00 97.31 96 ALA A O 1
ATOM 762 N N . ASN A 1 97 ? 31.224 -3.996 -20.462 1.00 96.94 97 ASN A N 1
ATOM 763 C CA . ASN A 1 97 ? 31.525 -3.110 -21.596 1.00 96.94 97 ASN A CA 1
ATOM 764 C C . ASN A 1 97 ? 31.460 -1.611 -21.259 1.00 96.94 97 ASN A C 1
ATOM 766 O O . ASN A 1 97 ? 31.783 -0.779 -22.105 1.00 96.94 97 ASN A O 1
ATOM 770 N N . GLY A 1 98 ? 30.973 -1.244 -20.071 1.00 96.56 98 GLY A N 1
ATOM 771 C CA . GLY A 1 98 ? 30.736 0.148 -19.669 1.00 96.56 98 GLY A CA 1
ATOM 772 C C . GLY A 1 98 ? 29.651 0.872 -20.478 1.00 96.56 98 GLY A C 1
ATOM 773 O O . GLY A 1 98 ? 29.504 2.085 -20.358 1.00 96.56 98 GLY A O 1
ATOM 774 N N . THR A 1 99 ? 28.908 0.152 -21.321 1.00 97.06 99 THR A N 1
ATOM 775 C CA . THR A 1 99 ? 27.896 0.681 -22.247 1.00 97.06 99 THR A CA 1
ATOM 776 C C . THR A 1 99 ? 26.707 -0.274 -22.335 1.00 97.06 99 THR A C 1
ATOM 778 O O . THR A 1 99 ? 26.840 -1.469 -22.069 1.00 97.06 99 THR A O 1
ATOM 781 N N . LEU A 1 100 ? 25.520 0.245 -22.666 1.00 96.50 100 LEU A N 1
ATOM 782 C CA . LEU A 1 100 ? 24.342 -0.599 -22.894 1.00 96.50 100 LEU A CA 1
ATOM 783 C C . LEU A 1 100 ? 24.528 -1.458 -24.161 1.00 96.50 100 LEU A C 1
ATOM 785 O O . LEU A 1 100 ? 25.255 -1.045 -25.069 1.00 96.50 100 LEU A O 1
ATOM 789 N N . PRO A 1 101 ? 23.866 -2.629 -24.256 1.00 95.88 101 PRO A N 1
ATOM 790 C CA . PRO A 1 101 ? 23.843 -3.416 -25.484 1.00 95.88 101 PRO A CA 1
ATOM 791 C C . PRO A 1 101 ? 23.457 -2.574 -26.716 1.00 95.88 101 PRO A C 1
ATOM 793 O O . PRO A 1 101 ? 22.545 -1.746 -26.616 1.00 95.88 101 PRO A O 1
ATOM 796 N N . PRO A 1 102 ? 24.102 -2.780 -27.881 1.00 93.06 102 PRO A N 1
ATOM 797 C CA . PRO A 1 102 ? 23.799 -2.025 -29.093 1.00 93.06 102 PRO A CA 1
ATOM 798 C C . PRO A 1 102 ? 22.309 -2.074 -29.456 1.00 93.06 102 PRO A C 1
ATOM 800 O O . PRO A 1 102 ? 21.717 -3.150 -29.529 1.00 93.06 102 PRO A O 1
ATOM 803 N N . GLY A 1 103 ? 21.706 -0.904 -29.684 1.00 92.06 103 GLY A N 1
ATOM 804 C CA . GLY A 1 103 ? 20.295 -0.758 -30.056 1.00 92.06 103 GLY A CA 1
ATOM 805 C C . GLY A 1 103 ? 19.293 -0.915 -28.906 1.00 92.06 103 GLY A C 1
ATOM 806 O O . GLY A 1 103 ? 18.090 -0.751 -29.128 1.00 92.06 103 GLY A O 1
ATOM 807 N N . LEU A 1 104 ? 19.745 -1.215 -27.681 1.00 95.00 104 LEU A N 1
ATOM 808 C CA . LEU A 1 104 ? 18.849 -1.303 -26.528 1.00 95.00 104 LEU A CA 1
ATOM 809 C C . LEU A 1 104 ? 18.219 0.051 -26.191 1.00 95.00 104 LEU A C 1
ATOM 811 O O . LEU A 1 104 ? 17.046 0.104 -25.848 1.00 95.00 104 LEU A O 1
ATOM 815 N N . ASP A 1 105 ? 18.966 1.141 -26.304 1.00 94.19 105 ASP A N 1
ATOM 816 C CA . ASP A 1 105 ? 18.475 2.510 -26.135 1.00 94.19 105 ASP A CA 1
ATOM 817 C C . ASP A 1 105 ? 17.271 2.814 -27.043 1.00 94.19 105 ASP A C 1
ATOM 819 O O . ASP A 1 105 ? 16.221 3.244 -26.560 1.00 94.19 105 ASP A O 1
ATOM 823 N N . TYR A 1 106 ? 17.378 2.492 -28.334 1.00 93.81 106 TYR A N 1
ATOM 824 C CA . TYR A 1 106 ? 16.282 2.631 -29.291 1.00 93.81 106 TYR A CA 1
ATOM 825 C C . TYR A 1 106 ? 15.095 1.735 -28.923 1.00 93.81 106 TYR A C 1
ATOM 827 O O . TYR A 1 106 ? 13.942 2.171 -28.947 1.00 93.81 106 TYR A O 1
ATOM 835 N N . ARG A 1 107 ? 15.367 0.489 -28.518 1.00 94.69 107 ARG A N 1
ATOM 836 C CA . ARG A 1 107 ? 14.321 -0.445 -28.089 1.00 94.69 107 ARG A CA 1
ATOM 837 C C . ARG A 1 107 ? 13.590 0.040 -26.834 1.00 94.69 107 ARG A C 1
ATOM 839 O O . ARG A 1 107 ? 12.372 -0.095 -26.756 1.00 94.69 107 ARG A O 1
ATOM 846 N N . LEU A 1 108 ? 14.303 0.608 -25.863 1.00 95.81 108 LEU A N 1
ATOM 847 C CA . LEU A 1 108 ? 13.720 1.181 -24.648 1.00 95.81 108 LEU A CA 1
ATOM 848 C C . LEU A 1 108 ? 12.866 2.412 -24.963 1.00 95.81 108 LEU A C 1
ATOM 850 O O . LEU A 1 108 ? 11.789 2.550 -24.388 1.00 95.81 108 LEU A O 1
ATOM 854 N N . LEU A 1 109 ? 13.292 3.253 -25.909 1.00 95.88 109 LEU A N 1
ATOM 855 C CA . LEU A 1 109 ? 12.498 4.380 -26.399 1.00 95.88 109 LEU A CA 1
ATOM 856 C C . LEU A 1 109 ? 11.199 3.913 -27.076 1.00 95.88 109 LEU A C 1
ATOM 858 O O . LEU A 1 109 ? 10.126 4.449 -26.795 1.00 95.88 109 LEU A O 1
ATOM 862 N N . GLU A 1 110 ? 11.270 2.909 -27.953 1.00 95.31 110 GLU A N 1
ATOM 863 C CA . GLU A 1 110 ? 10.094 2.329 -28.616 1.00 95.31 110 GLU A CA 1
ATOM 864 C C . GLU A 1 110 ? 9.115 1.742 -27.588 1.00 95.31 110 GLU A C 1
ATOM 866 O O . GLU A 1 110 ? 7.929 2.079 -27.588 1.00 95.31 110 GLU A O 1
ATOM 871 N N . LEU A 1 111 ? 9.620 0.918 -26.666 1.00 94.56 111 LEU A N 1
ATOM 872 C CA . LEU A 1 111 ? 8.824 0.332 -25.588 1.00 94.56 111 LEU A CA 1
ATOM 873 C C . LEU A 1 111 ? 8.225 1.404 -24.679 1.00 94.56 111 LEU A C 1
ATOM 875 O O . LEU A 1 111 ? 7.063 1.297 -24.294 1.00 94.56 111 LEU A O 1
ATOM 879 N N . GLY A 1 112 ? 8.985 2.449 -24.357 1.00 94.81 112 GLY A N 1
ATOM 880 C CA . GLY A 1 112 ? 8.491 3.569 -23.570 1.00 94.81 112 GLY A CA 1
ATOM 881 C C . GLY A 1 112 ? 7.341 4.293 -24.270 1.00 94.81 112 GLY A C 1
ATOM 882 O O . GLY A 1 112 ? 6.305 4.544 -23.658 1.00 94.81 112 GLY A O 1
ATOM 883 N N . ASN A 1 113 ? 7.465 4.547 -25.574 1.00 95.25 113 ASN A N 1
ATOM 884 C CA . ASN A 1 113 ? 6.385 5.139 -26.365 1.00 95.25 113 ASN A CA 1
ATOM 885 C C . ASN A 1 113 ? 5.139 4.249 -26.450 1.00 95.25 113 ASN A C 1
ATOM 887 O O . ASN A 1 113 ? 4.039 4.776 -26.536 1.00 95.25 113 ASN A O 1
ATOM 891 N N . GLN A 1 114 ? 5.282 2.925 -26.391 1.00 94.31 114 GLN A N 1
ATOM 892 C CA . GLN A 1 114 ? 4.133 2.018 -26.306 1.00 94.31 114 GLN A CA 1
ATOM 893 C C . GLN A 1 114 ? 3.496 2.031 -24.910 1.00 94.31 114 GLN A C 1
ATOM 895 O O . GLN A 1 114 ? 2.275 2.082 -24.782 1.00 94.31 114 GLN A O 1
ATOM 900 N N . LEU A 1 115 ? 4.311 1.984 -23.852 1.00 92.38 115 LEU A N 1
ATOM 901 C CA . LEU A 1 115 ? 3.827 1.926 -22.471 1.00 92.38 115 LEU A CA 1
ATOM 902 C C . LEU A 1 115 ? 3.153 3.231 -22.032 1.00 92.38 115 LEU A C 1
ATOM 904 O O . LEU A 1 115 ? 2.191 3.190 -21.266 1.00 92.38 115 LEU A O 1
ATOM 908 N N . LYS A 1 116 ? 3.615 4.388 -22.519 1.00 90.56 116 LYS A N 1
ATOM 909 C CA . LYS A 1 116 ? 3.082 5.683 -22.079 1.00 90.56 116 LYS A CA 1
ATOM 910 C C . LYS A 1 116 ? 1.611 5.890 -22.439 1.00 90.56 116 LYS A C 1
ATOM 912 O O . LYS A 1 116 ? 0.927 6.617 -21.735 1.00 90.56 116 LYS A O 1
ATOM 917 N N . GLU A 1 117 ? 1.106 5.217 -23.472 1.00 89.38 117 GLU A N 1
ATOM 918 C CA . GLU A 1 117 ? -0.310 5.270 -23.873 1.00 89.38 117 GLU A CA 1
ATOM 919 C C . GLU A 1 117 ? -1.245 4.720 -22.775 1.00 89.38 117 GLU A C 1
ATOM 921 O O . GLU A 1 117 ? -2.408 5.124 -22.631 1.00 89.38 117 GLU A O 1
ATOM 926 N N . PHE A 1 118 ? -0.721 3.818 -21.942 1.00 84.81 118 PHE A N 1
ATOM 927 C CA . PHE A 1 118 ? -1.423 3.293 -20.773 1.00 84.81 118 PHE A CA 1
ATOM 928 C C . PHE A 1 118 ? -1.310 4.213 -19.553 1.00 84.81 118 PHE A C 1
ATOM 930 O O . PHE A 1 118 ? -2.119 4.094 -18.639 1.00 84.81 118 PHE A O 1
ATOM 937 N N . SER A 1 119 ? -0.362 5.153 -19.548 1.00 82.25 119 SER A N 1
ATOM 938 C CA . SER A 1 119 ? -0.216 6.158 -18.495 1.00 82.25 119 SER A CA 1
ATOM 939 C C . SER A 1 119 ? -1.150 7.339 -18.751 1.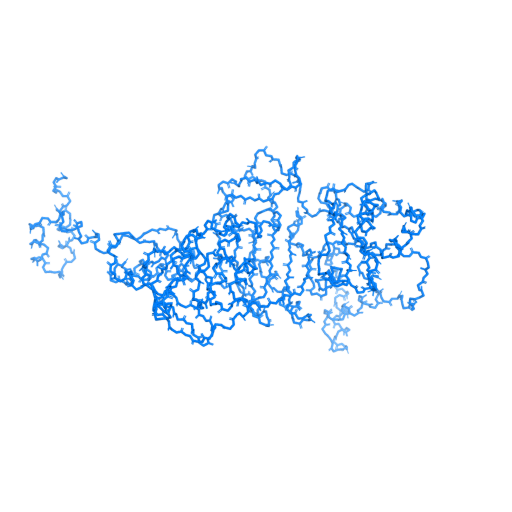00 82.25 119 SER A C 1
ATOM 941 O O . SER A 1 119 ? -1.331 7.782 -19.886 1.00 82.25 119 SER A O 1
ATOM 943 N N . ARG A 1 120 ? -1.761 7.888 -17.699 1.00 78.12 120 ARG A N 1
ATOM 944 C CA . ARG A 1 120 ? -2.547 9.128 -17.812 1.00 78.12 120 ARG A CA 1
ATOM 945 C C . ARG A 1 120 ? -1.650 10.343 -18.053 1.00 78.12 120 ARG A C 1
ATOM 947 O O . ARG A 1 120 ? -1.998 11.205 -18.846 1.00 78.12 120 ARG A O 1
ATOM 954 N N . THR A 1 121 ? -0.475 10.362 -17.436 1.00 78.38 121 THR A N 1
ATOM 955 C CA . THR A 1 121 ? 0.506 11.449 -17.562 1.00 78.38 121 THR A CA 1
ATOM 956 C C . THR A 1 121 ? 1.415 11.305 -18.780 1.00 78.38 121 THR A C 1
ATOM 958 O O . THR A 1 121 ? 2.272 12.154 -19.000 1.00 78.38 121 THR A O 1
ATOM 961 N N . GLN A 1 122 ? 1.279 10.215 -19.547 1.00 86.56 122 GLN A N 1
ATOM 962 C CA . GLN A 1 122 ? 2.239 9.794 -20.576 1.00 86.56 122 GLN A CA 1
ATOM 963 C C . GLN A 1 122 ? 3.677 9.623 -20.051 1.00 86.56 122 GLN A C 1
ATOM 965 O O . GLN A 1 122 ? 4.632 9.561 -20.825 1.00 86.56 122 GLN A O 1
ATOM 970 N N . LYS A 1 123 ? 3.839 9.505 -18.731 1.00 88.44 123 LYS A N 1
ATOM 971 C CA . LYS A 1 123 ? 5.119 9.240 -18.084 1.00 88.44 123 LYS A CA 1
ATOM 972 C C . LYS A 1 123 ? 5.244 7.781 -17.692 1.00 88.44 123 LYS A C 1
ATOM 974 O O . LYS A 1 123 ? 4.262 7.035 -17.609 1.00 88.44 123 LYS A O 1
ATOM 979 N N . LEU A 1 124 ? 6.474 7.389 -17.407 1.00 91.19 124 LEU A N 1
ATOM 980 C CA . LEU A 1 124 ? 6.854 6.028 -17.078 1.00 91.19 124 LEU A CA 1
ATOM 981 C C . LEU A 1 124 ? 7.547 5.976 -15.722 1.00 91.19 124 LEU A C 1
ATOM 983 O O . LEU A 1 124 ? 8.043 6.971 -15.194 1.00 91.19 124 LEU A O 1
ATOM 987 N N . VAL A 1 125 ? 7.587 4.779 -15.162 1.00 89.50 125 VAL A N 1
ATOM 988 C CA . VAL A 1 125 ? 8.356 4.468 -13.967 1.00 89.50 125 VAL A CA 1
ATOM 989 C C . VAL A 1 125 ? 9.417 3.451 -14.332 1.00 89.50 125 VAL A C 1
ATOM 991 O O . VAL A 1 125 ? 9.103 2.436 -14.946 1.00 89.50 125 VAL A O 1
ATOM 994 N N . LEU A 1 126 ? 10.650 3.685 -13.885 1.00 93.44 126 LEU A N 1
ATOM 995 C CA . LEU A 1 126 ? 11.715 2.688 -13.883 1.00 93.44 126 LEU A CA 1
ATOM 996 C C . LEU A 1 126 ? 12.027 2.308 -12.432 1.00 93.44 126 LEU A C 1
ATOM 998 O O . LEU A 1 126 ? 12.490 3.130 -11.631 1.00 93.44 126 LEU A O 1
ATOM 1002 N N . ARG A 1 127 ? 11.785 1.041 -12.084 1.00 91.56 127 ARG A N 1
ATOM 1003 C CA . ARG A 1 127 ? 12.106 0.490 -10.762 1.00 91.56 127 ARG A CA 1
ATOM 1004 C C . ARG A 1 127 ? 13.127 -0.625 -10.850 1.00 91.56 127 ARG A C 1
ATOM 1006 O O . ARG A 1 127 ? 13.180 -1.404 -11.795 1.00 91.56 127 ARG A O 1
ATOM 1013 N N . ARG A 1 128 ? 13.909 -0.729 -9.781 1.00 92.75 128 ARG A N 1
ATOM 1014 C CA . ARG A 1 128 ? 14.786 -1.867 -9.534 1.00 92.75 128 ARG A CA 1
ATOM 1015 C C . ARG A 1 128 ? 14.004 -3.070 -9.007 1.00 92.75 128 ARG A C 1
ATOM 1017 O O . ARG A 1 128 ? 13.134 -2.938 -8.139 1.00 92.75 128 ARG A O 1
ATOM 1024 N N . ALA A 1 129 ? 14.419 -4.245 -9.441 1.00 92.44 129 ALA A N 1
ATOM 1025 C CA . ALA A 1 129 ? 14.058 -5.542 -8.891 1.00 92.44 129 ALA A CA 1
ATOM 1026 C C . ALA A 1 129 ? 15.335 -6.307 -8.522 1.00 92.44 129 ALA A C 1
ATOM 1028 O O . ALA A 1 129 ? 15.555 -7.423 -8.971 1.00 92.44 129 ALA A O 1
ATOM 1029 N N . TYR A 1 130 ? 16.220 -5.692 -7.735 1.00 93.38 130 TYR A N 1
ATOM 1030 C CA . TYR A 1 130 ? 17.455 -6.356 -7.321 1.00 93.38 130 TYR A CA 1
ATOM 1031 C C . TYR A 1 130 ? 17.153 -7.571 -6.451 1.00 93.38 130 TYR A C 1
ATOM 1033 O O . TYR A 1 130 ? 16.402 -7.471 -5.479 1.00 93.38 130 TYR A O 1
ATOM 1041 N N . LEU A 1 131 ? 17.798 -8.684 -6.774 1.00 93.19 131 LEU A N 1
ATOM 1042 C CA . LEU A 1 131 ? 17.928 -9.841 -5.908 1.00 93.19 131 LEU A CA 1
ATOM 1043 C C . LEU A 1 131 ? 19.373 -9.860 -5.419 1.00 93.19 131 LEU A C 1
ATOM 1045 O O . LEU A 1 131 ? 20.278 -10.182 -6.183 1.00 93.19 131 LEU A O 1
ATOM 1049 N N . VAL A 1 132 ? 19.593 -9.485 -4.163 1.00 92.50 132 VAL A N 1
ATOM 1050 C CA . VAL A 1 132 ? 20.919 -9.532 -3.539 1.00 92.50 132 VAL A CA 1
ATOM 1051 C C . VAL A 1 132 ? 20.822 -10.479 -2.346 1.00 92.50 132 VAL A C 1
ATOM 1053 O O . VAL A 1 132 ? 20.148 -10.142 -1.369 1.00 92.50 132 VAL A O 1
ATOM 1056 N N . PRO A 1 133 ? 21.430 -11.674 -2.417 1.00 90.94 133 PRO A N 1
ATOM 1057 C CA . PRO A 1 133 ? 21.436 -12.631 -1.317 1.00 90.94 133 PRO A CA 1
ATOM 1058 C C . PRO A 1 133 ? 21.836 -11.977 0.010 1.00 90.94 133 PRO A C 1
ATOM 1060 O O . PRO A 1 133 ? 22.817 -11.242 0.085 1.00 90.94 133 PRO A O 1
ATOM 1063 N N . GLY A 1 134 ? 21.036 -12.208 1.054 1.00 86.25 134 GLY A N 1
ATOM 1064 C CA . GLY A 1 134 ? 21.220 -11.583 2.370 1.00 86.25 134 GLY A CA 1
ATOM 1065 C C . GLY A 1 134 ? 20.574 -10.200 2.542 1.00 86.25 134 GLY A C 1
ATOM 1066 O O . GLY A 1 134 ? 20.535 -9.700 3.663 1.00 86.25 134 GLY A O 1
ATOM 1067 N N . MET A 1 135 ? 20.001 -9.597 1.493 1.00 85.12 135 MET A N 1
ATOM 1068 C CA . MET A 1 135 ? 19.238 -8.345 1.578 1.00 85.12 135 MET A CA 1
ATOM 1069 C C . MET A 1 135 ? 17.809 -8.520 1.055 1.00 85.12 135 MET A C 1
ATOM 1071 O O . MET A 1 135 ? 17.587 -8.708 -0.137 1.00 85.12 135 MET A O 1
ATOM 1075 N N . GLN A 1 136 ? 16.815 -8.369 1.936 1.00 71.19 136 GLN A N 1
ATOM 1076 C CA . GLN A 1 136 ? 15.399 -8.433 1.543 1.00 71.19 136 GLN A CA 1
ATOM 1077 C C . GLN A 1 136 ? 14.960 -7.266 0.646 1.00 71.19 136 GLN A C 1
ATOM 1079 O O . GLN A 1 136 ? 14.096 -7.446 -0.204 1.00 71.19 136 GLN A O 1
ATOM 1084 N N . ASN A 1 137 ? 15.533 -6.070 0.824 1.00 77.94 137 ASN A N 1
ATOM 1085 C CA . ASN A 1 137 ? 15.177 -4.881 0.048 1.00 77.94 137 ASN A CA 1
ATOM 1086 C C . ASN A 1 137 ? 16.405 -3.994 -0.206 1.00 77.94 137 ASN A C 1
ATOM 1088 O O . ASN A 1 137 ? 16.575 -2.976 0.468 1.00 77.94 137 ASN A O 1
ATOM 1092 N N . PRO A 1 138 ? 17.254 -4.345 -1.187 1.00 84.06 138 PRO A N 1
ATOM 1093 C CA . PRO A 1 138 ? 18.422 -3.538 -1.523 1.00 84.06 138 PRO A CA 1
ATOM 1094 C C . PRO A 1 138 ? 18.023 -2.082 -1.852 1.00 84.06 138 PRO A C 1
ATOM 1096 O O . PRO A 1 138 ? 17.071 -1.861 -2.630 1.00 84.06 138 PRO A O 1
ATOM 1099 N N . PRO A 1 139 ? 18.683 -1.066 -1.261 1.00 87.12 139 PRO A N 1
ATOM 1100 C CA . PRO A 1 139 ? 18.414 0.331 -1.576 1.00 87.12 139 PRO A CA 1
ATOM 1101 C C . PRO A 1 139 ? 18.861 0.672 -3.006 1.00 87.12 139 PRO A C 1
ATOM 1103 O O . PRO A 1 139 ? 19.380 -0.164 -3.740 1.00 87.12 139 PRO A O 1
ATOM 1106 N N . GLY A 1 140 ? 18.535 1.878 -3.459 1.00 81.81 140 GLY A N 1
ATOM 1107 C CA . GLY A 1 140 ? 18.878 2.332 -4.802 1.00 81.81 140 GLY A CA 1
ATOM 1108 C C . GLY A 1 140 ? 17.928 3.386 -5.337 1.00 81.81 140 GLY A C 1
ATOM 1109 O O . GLY A 1 140 ? 16.875 3.635 -4.729 1.00 81.81 140 GLY A O 1
ATOM 1110 N N . PRO A 1 141 ? 18.273 3.980 -6.485 1.00 84.88 141 PRO A N 1
ATOM 1111 C CA . PRO A 1 141 ? 17.439 4.982 -7.111 1.00 84.88 141 PRO A CA 1
ATOM 1112 C C . PRO A 1 141 ? 16.089 4.384 -7.520 1.00 84.88 141 PRO A C 1
ATOM 1114 O O . PRO A 1 141 ? 15.922 3.170 -7.718 1.00 84.88 141 PRO A O 1
ATOM 1117 N N . ARG A 1 142 ? 15.096 5.264 -7.573 1.00 81.25 142 ARG A N 1
ATOM 1118 C CA . ARG A 1 142 ? 13.764 5.026 -8.123 1.00 81.25 142 ARG A CA 1
ATOM 1119 C C . ARG A 1 142 ? 13.494 6.206 -9.038 1.00 81.25 142 ARG A C 1
ATOM 1121 O O . ARG A 1 142 ? 13.674 7.338 -8.604 1.00 81.25 142 ARG A O 1
ATOM 1128 N N . PHE A 1 143 ? 13.081 5.939 -10.267 1.00 86.75 143 PHE A N 1
ATOM 1129 C CA . PHE A 1 143 ? 12.781 6.998 -11.218 1.00 86.75 143 PHE A CA 1
ATOM 1130 C C . PHE A 1 143 ? 11.286 6.973 -11.499 1.00 86.75 143 PHE A C 1
ATOM 1132 O O . PHE A 1 143 ? 10.763 6.000 -12.045 1.00 86.75 143 PHE A O 1
ATOM 1139 N N . LEU A 1 144 ? 10.603 8.022 -11.056 1.00 83.69 144 LEU A N 1
ATOM 1140 C CA . LEU A 1 144 ? 9.178 8.244 -11.263 1.00 83.69 144 LEU A CA 1
ATOM 1141 C C . LEU A 1 144 ? 9.010 9.389 -12.266 1.00 83.69 144 LEU A C 1
ATOM 1143 O O . LEU A 1 144 ? 9.850 10.290 -12.311 1.00 83.69 144 LEU A O 1
ATOM 1147 N N . GLY A 1 145 ? 7.940 9.363 -13.061 1.00 82.12 145 GLY A N 1
ATOM 1148 C CA . GLY A 1 145 ? 7.644 10.452 -13.994 1.00 82.12 145 GLY A CA 1
ATOM 1149 C C . GLY A 1 145 ? 8.633 10.587 -15.166 1.00 82.12 145 GLY A C 1
ATOM 1150 O O . GLY A 1 145 ? 8.836 11.692 -15.665 1.00 82.12 145 GLY A O 1
ATOM 1151 N N . VAL A 1 146 ? 9.265 9.491 -15.591 1.00 89.12 146 VAL A N 1
ATOM 1152 C CA . VAL A 1 146 ? 10.326 9.467 -16.615 1.00 89.12 146 VAL A CA 1
ATOM 1153 C C . VAL A 1 146 ? 9.728 9.567 -18.020 1.00 89.12 146 VAL A C 1
ATOM 1155 O O . VAL A 1 146 ? 8.737 8.897 -18.318 1.00 89.12 146 VAL A O 1
ATOM 1158 N N . GLU A 1 147 ? 10.335 10.370 -18.894 1.00 93.19 147 GLU A N 1
ATOM 1159 C CA . GLU A 1 1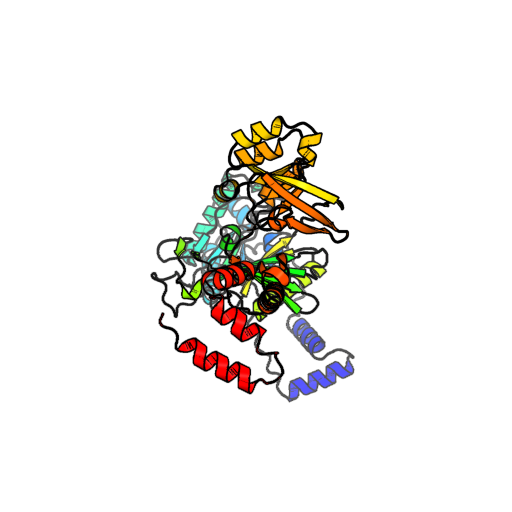47 ? 10.001 10.385 -20.323 1.00 93.19 147 GLU A CA 1
ATOM 1160 C C . GLU A 1 147 ? 10.586 9.161 -21.042 1.00 93.19 147 GLU A C 1
ATOM 1162 O O . GLU A 1 147 ? 11.673 8.702 -20.683 1.00 93.19 147 GLU A O 1
ATOM 1167 N N . PRO A 1 148 ? 9.949 8.647 -22.112 1.00 95.00 148 PRO A N 1
ATOM 1168 C CA . PRO A 1 148 ? 10.490 7.533 -22.893 1.00 95.00 148 PRO A CA 1
ATOM 1169 C C . PRO A 1 148 ? 11.945 7.726 -23.345 1.00 95.00 148 PRO A C 1
ATOM 1171 O O . PRO A 1 148 ? 12.716 6.769 -23.345 1.00 95.00 148 PRO A O 1
ATOM 1174 N N . ALA A 1 149 ? 12.326 8.959 -23.699 1.00 95.81 149 ALA A N 1
ATOM 1175 C CA . ALA A 1 149 ? 13.681 9.304 -24.134 1.00 95.81 149 ALA A CA 1
ATOM 1176 C C . ALA A 1 149 ? 14.734 9.181 -23.019 1.00 95.81 149 ALA A C 1
ATOM 1178 O O . ALA A 1 149 ? 15.895 8.900 -23.306 1.00 95.81 149 ALA A O 1
ATOM 1179 N N . ASP A 1 150 ? 14.326 9.316 -21.756 1.00 96.38 150 ASP A N 1
ATOM 1180 C CA . ASP A 1 150 ? 15.234 9.369 -20.608 1.00 96.38 150 ASP A CA 1
ATOM 1181 C C . ASP A 1 150 ? 15.409 8.008 -19.915 1.00 96.38 150 ASP A C 1
ATOM 1183 O O . ASP A 1 150 ? 16.249 7.859 -19.024 1.00 96.38 150 ASP A O 1
ATOM 1187 N N . ILE A 1 151 ? 14.659 6.977 -20.327 1.00 96.69 151 ILE A N 1
ATOM 1188 C CA . ILE A 1 151 ? 14.710 5.642 -19.707 1.00 96.69 151 ILE A CA 1
ATOM 1189 C C . ILE A 1 151 ? 16.112 5.036 -19.760 1.00 96.69 151 ILE A C 1
ATOM 1191 O O . ILE A 1 151 ? 16.564 4.457 -18.771 1.00 96.69 151 ILE A O 1
ATOM 1195 N N . ALA A 1 152 ? 16.801 5.149 -20.896 1.00 97.31 152 ALA A N 1
ATOM 1196 C CA . ALA A 1 152 ? 18.138 4.582 -21.049 1.00 97.31 152 ALA A CA 1
ATOM 1197 C C . ALA A 1 152 ? 19.136 5.245 -20.084 1.00 97.31 152 ALA A C 1
ATOM 1199 O O . ALA A 1 152 ? 19.923 4.552 -19.438 1.00 97.31 152 ALA A O 1
ATOM 1200 N N . ALA A 1 153 ? 19.053 6.569 -19.923 1.00 97.50 153 ALA A N 1
ATOM 1201 C CA . ALA A 1 153 ? 19.875 7.308 -18.970 1.00 97.50 153 ALA A CA 1
ATOM 1202 C C . ALA A 1 153 ? 19.553 6.907 -17.519 1.00 97.50 15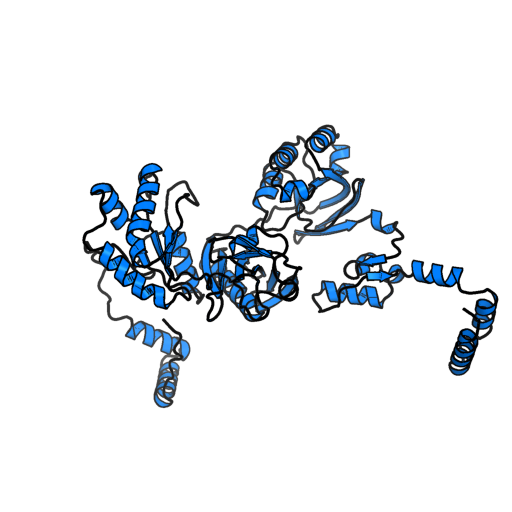3 ALA A C 1
ATOM 1204 O O . ALA A 1 153 ? 20.461 6.607 -16.744 1.00 97.50 153 ALA A O 1
ATOM 1205 N N . ALA A 1 154 ? 18.269 6.804 -17.166 1.00 96.94 154 ALA A N 1
ATOM 1206 C CA . ALA A 1 154 ? 17.836 6.354 -15.843 1.00 96.94 154 ALA A CA 1
ATOM 1207 C C . ALA A 1 154 ? 18.303 4.917 -15.524 1.00 96.94 154 ALA A C 1
ATOM 1209 O O . ALA A 1 154 ? 18.712 4.622 -14.399 1.00 96.94 154 ALA A O 1
ATOM 1210 N N . LEU A 1 155 ? 18.296 4.020 -16.517 1.00 97.81 155 LEU A N 1
ATOM 1211 C CA . LEU A 1 155 ? 18.814 2.656 -16.383 1.00 97.81 155 LEU A CA 1
ATOM 1212 C C . LEU A 1 155 ? 20.321 2.639 -16.112 1.00 97.81 155 LEU A C 1
ATOM 1214 O O . LEU A 1 155 ? 20.784 1.885 -15.257 1.00 97.81 155 LEU A O 1
ATOM 1218 N N . VAL A 1 156 ? 21.080 3.486 -16.806 1.00 98.06 156 VAL A N 1
ATOM 1219 C CA . VAL A 1 156 ? 22.523 3.632 -16.587 1.00 98.06 156 VAL A CA 1
ATOM 1220 C C . VAL A 1 156 ? 22.820 4.088 -15.158 1.00 98.06 156 VAL A C 1
ATOM 1222 O O . VAL A 1 156 ? 23.688 3.509 -14.506 1.00 98.06 156 VAL A O 1
ATOM 1225 N N . GLU A 1 157 ? 22.081 5.063 -14.630 1.00 97.62 157 GLU A N 1
ATOM 1226 C CA . GLU A 1 157 ? 22.246 5.521 -13.242 1.00 97.62 157 GLU A CA 1
ATOM 1227 C C . GLU A 1 157 ? 21.895 4.428 -12.219 1.00 97.62 157 GLU A C 1
ATOM 1229 O O . GLU A 1 157 ? 22.604 4.231 -11.229 1.00 97.62 157 GLU A O 1
ATOM 1234 N N . LEU A 1 158 ? 20.850 3.642 -12.490 1.00 96.75 158 LEU A N 1
ATOM 1235 C CA . LEU A 1 158 ? 20.492 2.464 -11.700 1.00 96.75 158 LEU A CA 1
ATOM 1236 C C . LEU A 1 158 ? 21.642 1.437 -11.666 1.00 96.75 158 LEU A C 1
ATOM 1238 O O . LEU A 1 158 ? 21.997 0.940 -10.592 1.00 96.75 158 LEU A O 1
ATOM 1242 N N . TYR A 1 159 ? 22.277 1.168 -12.808 1.00 98.06 159 TYR A N 1
ATOM 1243 C CA . TYR A 1 159 ? 23.429 0.266 -12.900 1.00 98.06 159 TYR A CA 1
ATOM 1244 C C . TYR A 1 159 ? 24.677 0.807 -12.211 1.00 98.06 159 TYR A C 1
ATOM 1246 O O . TYR A 1 159 ? 25.310 0.062 -11.463 1.00 98.06 159 TYR A O 1
ATOM 1254 N N . LYS A 1 160 ? 25.012 2.089 -12.392 1.00 97.81 160 LYS A N 1
ATOM 1255 C CA . LYS A 1 160 ? 26.127 2.731 -11.678 1.00 97.81 160 LYS A CA 1
ATOM 1256 C C . LYS A 1 160 ? 25.968 2.588 -10.167 1.00 97.81 160 LYS A C 1
ATOM 1258 O O . LYS A 1 160 ? 26.913 2.163 -9.508 1.00 97.81 160 LYS A O 1
ATOM 1263 N N . PHE A 1 161 ? 24.764 2.826 -9.643 1.00 97.25 161 PHE A N 1
ATOM 1264 C CA . PHE A 1 161 ? 24.477 2.641 -8.221 1.00 97.25 161 PHE A CA 1
ATOM 1265 C C . PHE A 1 161 ? 24.735 1.197 -7.762 1.00 97.25 161 PHE A C 1
ATOM 1267 O O . PHE A 1 161 ? 25.379 0.975 -6.737 1.00 97.25 161 PHE A O 1
ATOM 1274 N N . ALA A 1 162 ? 24.251 0.202 -8.517 1.00 96.75 162 ALA A N 1
ATOM 1275 C CA . ALA A 1 162 ? 24.462 -1.211 -8.188 1.00 96.75 162 ALA A CA 1
ATOM 1276 C C . ALA A 1 162 ? 25.949 -1.611 -8.227 1.00 96.75 162 ALA A C 1
ATOM 1278 O O . ALA A 1 162 ? 26.373 -2.451 -7.429 1.00 96.75 162 ALA A O 1
ATOM 1279 N N . ILE A 1 163 ? 26.731 -1.005 -9.129 1.00 97.88 163 ILE A N 1
ATOM 1280 C CA . ILE A 1 163 ? 28.179 -1.214 -9.240 1.00 97.88 163 ILE A CA 1
ATOM 1281 C C . ILE A 1 163 ? 28.910 -0.606 -8.044 1.00 97.88 163 ILE A C 1
ATOM 1283 O O . ILE A 1 163 ? 29.694 -1.298 -7.397 1.00 97.88 163 ILE A O 1
ATOM 1287 N N . GLU A 1 164 ? 28.625 0.657 -7.728 1.00 97.06 164 GLU A N 1
ATOM 1288 C CA . GLU A 1 164 ? 29.212 1.388 -6.599 1.00 97.06 164 GLU A CA 1
ATOM 1289 C C . GLU A 1 164 ? 28.999 0.646 -5.273 1.00 97.06 164 GLU A C 1
ATOM 1291 O O . GLU A 1 164 ? 29.921 0.508 -4.472 1.00 97.06 164 GLU A O 1
ATOM 1296 N N . HIS A 1 165 ? 27.802 0.087 -5.082 1.00 96.31 165 HIS A N 1
ATOM 1297 C CA . HIS A 1 165 ? 27.435 -0.649 -3.872 1.00 96.31 165 HIS A CA 1
ATOM 1298 C C . HIS A 1 165 ? 27.746 -2.149 -3.942 1.00 96.31 165 HIS A C 1
ATOM 1300 O O . HIS A 1 165 ? 27.386 -2.889 -3.024 1.00 96.31 165 HIS A O 1
ATOM 1306 N N . LYS A 1 166 ? 28.403 -2.614 -5.015 1.00 96.31 166 LYS A N 1
ATOM 1307 C CA . LYS A 1 166 ? 28.857 -4.004 -5.181 1.00 96.31 166 LYS A CA 1
ATOM 1308 C C . LYS A 1 166 ? 27.744 -5.051 -5.061 1.00 96.31 166 LYS A C 1
ATOM 1310 O O . LYS A 1 166 ? 27.980 -6.196 -4.684 1.00 96.31 166 LYS A O 1
ATOM 1315 N N . TYR A 1 167 ? 26.516 -4.698 -5.435 1.00 96.06 167 TYR A N 1
ATOM 1316 C CA . TYR A 1 167 ? 25.358 -5.597 -5.323 1.00 96.06 167 TYR A CA 1
ATOM 1317 C C . TYR A 1 167 ? 25.425 -6.822 -6.226 1.00 96.06 167 TYR A C 1
ATOM 1319 O O . TYR A 1 167 ? 24.666 -7.765 -6.034 1.00 96.06 167 TYR A O 1
ATOM 1327 N N . TYR A 1 168 ? 26.334 -6.814 -7.193 1.00 95.56 168 TYR A N 1
ATOM 1328 C CA . TYR A 1 168 ? 26.560 -7.897 -8.135 1.00 95.56 168 TYR A CA 1
ATOM 1329 C C . TYR A 1 168 ? 27.611 -8.919 -7.674 1.00 95.56 168 TYR A C 1
ATOM 1331 O O . TYR A 1 168 ? 27.744 -9.950 -8.336 1.00 95.56 168 TYR A O 1
ATOM 1339 N N . GLU A 1 169 ? 28.373 -8.628 -6.608 1.00 94.88 169 GLU A N 1
ATOM 1340 C CA . GLU A 1 169 ? 29.443 -9.501 -6.099 1.00 94.88 169 GLU A CA 1
ATOM 1341 C C . GLU A 1 169 ? 28.919 -10.792 -5.437 1.00 94.88 169 GLU A C 1
ATOM 1343 O O . GLU A 1 169 ? 29.509 -11.844 -5.690 1.00 94.88 169 GLU A O 1
ATOM 1348 N N . PRO A 1 170 ? 27.840 -10.781 -4.621 1.00 95.19 170 PRO A N 1
ATOM 1349 C CA . PRO A 1 170 ? 27.356 -12.003 -3.982 1.00 95.19 170 PRO A CA 1
ATOM 1350 C C . PRO A 1 170 ? 26.916 -13.070 -4.993 1.00 95.19 170 PRO A C 1
ATOM 1352 O O . PRO A 1 170 ? 26.218 -12.783 -5.970 1.00 95.19 170 PRO A O 1
ATOM 1355 N N . GLU A 1 171 ? 27.270 -14.329 -4.730 1.00 92.75 171 GLU A N 1
ATOM 1356 C CA . GLU A 1 171 ? 26.848 -15.459 -5.559 1.00 92.75 171 GLU A CA 1
ATOM 1357 C C . GLU A 1 171 ? 25.321 -15.583 -5.565 1.00 92.75 171 GLU A C 1
ATOM 1359 O O . GLU A 1 171 ? 24.689 -15.639 -4.516 1.00 92.75 171 GLU A O 1
ATOM 1364 N N . GLY A 1 172 ? 24.721 -15.618 -6.757 1.00 90.50 172 GLY A N 1
ATOM 1365 C CA . GLY A 1 172 ? 23.264 -15.622 -6.918 1.00 90.50 172 GLY A CA 1
ATOM 1366 C C . GLY A 1 172 ? 22.631 -14.231 -7.021 1.00 90.50 172 GLY A C 1
ATOM 1367 O O . GLY A 1 172 ? 21.424 -14.142 -7.232 1.00 90.50 172 GLY A O 1
ATOM 1368 N N . ALA A 1 173 ? 23.413 -13.146 -6.950 1.00 94.06 173 ALA A N 1
ATOM 1369 C CA . ALA A 1 173 ? 22.893 -11.805 -7.193 1.00 94.06 173 ALA A CA 1
ATOM 1370 C C . ALA A 1 173 ? 22.353 -11.636 -8.625 1.00 94.06 173 ALA A C 1
ATOM 1372 O O . ALA A 1 173 ? 22.947 -12.127 -9.596 1.00 94.06 173 ALA A O 1
ATOM 1373 N N . ARG A 1 174 ? 21.231 -10.921 -8.750 1.00 94.19 174 ARG A N 1
ATOM 1374 C CA . ARG A 1 174 ? 20.615 -10.516 -10.022 1.00 94.19 174 ARG A CA 1
ATOM 1375 C C . ARG A 1 174 ? 20.222 -9.047 -9.971 1.00 94.19 174 ARG A C 1
ATOM 1377 O O . ARG A 1 174 ? 19.490 -8.618 -9.074 1.00 94.19 174 ARG A O 1
ATOM 1384 N N . ILE A 1 175 ? 20.675 -8.277 -10.949 1.00 95.62 175 ILE A N 1
ATOM 1385 C CA . ILE A 1 175 ? 20.398 -6.850 -11.087 1.00 95.62 175 ILE A CA 1
ATOM 1386 C C . ILE A 1 175 ? 19.387 -6.671 -12.217 1.00 95.62 175 ILE A C 1
ATOM 1388 O O . ILE A 1 175 ? 19.724 -6.449 -13.376 1.00 95.62 175 ILE A O 1
ATOM 1392 N N . VAL A 1 176 ? 18.116 -6.790 -11.846 1.00 95.44 176 VAL A N 1
ATOM 1393 C CA . VAL A 1 176 ? 16.973 -6.651 -12.752 1.00 95.44 176 VAL A CA 1
ATOM 1394 C C . VAL A 1 176 ? 16.339 -5.276 -12.558 1.00 95.44 176 VAL A C 1
ATOM 1396 O O . VAL A 1 176 ? 16.300 -4.744 -11.441 1.00 95.44 176 VAL A O 1
ATOM 1399 N N . ALA A 1 177 ? 15.806 -4.706 -13.632 1.00 95.75 177 ALA A N 1
ATOM 1400 C CA . ALA A 1 177 ? 14.959 -3.520 -13.586 1.00 95.75 177 ALA A CA 1
ATOM 1401 C C . ALA A 1 177 ? 13.656 -3.780 -14.344 1.00 95.75 177 ALA A C 1
ATOM 1403 O O . ALA A 1 177 ? 13.565 -4.705 -15.146 1.00 95.75 177 ALA A O 1
ATOM 1404 N N . PHE A 1 178 ? 12.627 -2.984 -14.094 1.00 94.75 178 PHE A N 1
ATOM 1405 C CA . PHE A 1 178 ? 11.392 -3.049 -14.862 1.00 94.75 178 PHE A CA 1
ATOM 1406 C C . PHE A 1 178 ? 10.802 -1.661 -15.066 1.00 94.75 178 PHE A C 1
ATOM 1408 O O . PHE A 1 178 ? 10.938 -0.773 -14.219 1.00 94.75 178 PHE A O 1
ATOM 1415 N N . ILE A 1 179 ? 10.158 -1.500 -16.216 1.00 94.81 179 ILE A N 1
ATOM 1416 C CA . ILE A 1 179 ? 9.498 -0.280 -16.657 1.00 94.81 179 ILE A CA 1
ATOM 1417 C C . ILE A 1 179 ? 8.002 -0.539 -16.689 1.00 94.81 179 ILE A C 1
ATOM 1419 O O . ILE A 1 179 ? 7.573 -1.601 -17.146 1.00 94.81 179 ILE A O 1
ATOM 1423 N N . TYR A 1 180 ? 7.214 0.427 -16.238 1.00 92.38 180 TYR A N 1
ATOM 1424 C CA . TYR A 1 180 ? 5.761 0.370 -16.340 1.00 92.38 180 TYR A CA 1
ATOM 1425 C C . TYR A 1 180 ? 5.151 1.775 -16.462 1.00 92.38 180 TYR A C 1
ATOM 1427 O O . TYR A 1 180 ? 5.838 2.762 -16.175 1.00 92.38 180 TYR A O 1
ATOM 1435 N N . PRO A 1 181 ? 3.892 1.894 -16.924 1.00 89.44 181 PRO A N 1
ATOM 1436 C CA . PRO A 1 181 ? 3.182 3.165 -16.995 1.00 89.44 181 PRO A CA 1
ATOM 1437 C C . PRO A 1 181 ? 3.129 3.837 -15.624 1.00 89.44 181 PRO A C 1
ATOM 1439 O O . PRO A 1 181 ? 2.839 3.183 -14.625 1.00 89.44 181 PRO A O 1
ATOM 1442 N N . PHE A 1 182 ? 3.406 5.139 -15.556 1.00 84.38 182 PHE A N 1
ATOM 1443 C CA . PHE A 1 182 ? 3.250 5.863 -14.299 1.00 84.38 182 PHE A CA 1
ATOM 1444 C C . PHE A 1 182 ? 1.763 5.951 -13.949 1.00 84.38 182 PHE A C 1
ATOM 1446 O O . PHE A 1 182 ? 0.993 6.565 -14.686 1.00 84.38 182 PHE A O 1
ATOM 1453 N N . ALA A 1 183 ? 1.382 5.275 -12.864 1.00 71.44 183 ALA A N 1
ATOM 1454 C CA . ALA A 1 183 ? -0.003 5.165 -12.418 1.00 71.44 183 ALA A CA 1
ATOM 1455 C C . ALA A 1 183 ? -0.484 6.402 -11.648 1.00 71.44 183 ALA A C 1
ATOM 1457 O O . ALA A 1 183 ? -1.692 6.601 -11.543 1.00 71.44 183 ALA A O 1
ATOM 1458 N N . ASP A 1 184 ? 0.432 7.231 -11.126 1.00 67.50 184 ASP A N 1
ATOM 1459 C CA . ASP A 1 184 ? 0.034 8.447 -10.420 1.00 67.50 184 ASP A CA 1
ATOM 1460 C C . ASP A 1 184 ? -0.776 9.337 -11.383 1.00 67.50 184 ASP A C 1
ATOM 1462 O O . ASP A 1 184 ? -0.436 9.459 -12.572 1.00 67.50 184 ASP A O 1
ATOM 1466 N N . PRO A 1 185 ? -1.875 9.938 -10.899 1.00 67.25 185 PRO A N 1
ATOM 1467 C CA . PRO A 1 185 ? -2.685 10.829 -11.709 1.00 67.25 185 PRO A CA 1
ATOM 1468 C C . PRO A 1 185 ? -1.881 12.062 -12.118 1.00 67.25 185 PRO A C 1
ATOM 1470 O O . PRO A 1 185 ? -0.753 12.287 -11.677 1.00 67.25 185 PRO A O 1
ATOM 1473 N N . GLU A 1 186 ? -2.481 12.880 -12.980 1.00 72.62 186 GLU A N 1
ATOM 1474 C CA . GLU A 1 186 ? -1.881 14.159 -13.345 1.00 72.62 186 GLU A CA 1
ATOM 1475 C C . GLU A 1 186 ? -1.481 14.962 -12.103 1.00 72.62 186 GLU A C 1
ATOM 1477 O O . GLU A 1 186 ? -2.236 14.969 -11.122 1.00 72.62 186 GLU A O 1
ATOM 1482 N N . PRO A 1 187 ? -0.299 15.615 -12.134 1.00 76.75 187 PRO A N 1
ATOM 1483 C CA . PRO A 1 187 ? 0.149 16.449 -11.036 1.00 76.75 187 PRO A CA 1
ATOM 1484 C C . PRO A 1 187 ? -0.961 17.387 -10.577 1.00 76.75 187 PRO A C 1
ATOM 1486 O O . PRO A 1 187 ? -1.590 18.073 -11.387 1.00 76.75 187 PRO A O 1
ATOM 1489 N N . LEU A 1 188 ? -1.217 17.406 -9.272 1.00 80.62 188 LEU A N 1
ATOM 1490 C CA . LEU A 1 188 ? -2.329 18.177 -8.743 1.00 80.62 188 LEU A CA 1
ATOM 1491 C C . LEU A 1 188 ? -2.076 19.671 -8.928 1.00 80.62 188 LEU A C 1
ATOM 1493 O O . LEU A 1 188 ? -1.046 20.206 -8.509 1.00 80.62 188 LEU A O 1
ATOM 1497 N N . GLN A 1 189 ? -3.063 20.352 -9.509 1.00 80.81 189 GLN A N 1
ATOM 1498 C CA . GLN A 1 189 ? -3.098 21.804 -9.534 1.00 80.81 189 GLN A CA 1
ATOM 1499 C C . GLN A 1 189 ? -3.640 22.316 -8.197 1.00 80.81 189 GLN A C 1
ATOM 1501 O O . GLN A 1 189 ? -4.728 21.934 -7.764 1.00 80.81 189 GLN A O 1
ATOM 1506 N N . LEU A 1 190 ? -2.876 23.186 -7.539 1.00 81.44 190 LEU A N 1
ATOM 1507 C CA . LEU A 1 190 ? -3.273 23.799 -6.276 1.00 81.44 190 LEU A CA 1
ATOM 1508 C C . LEU A 1 190 ? -3.894 25.188 -6.514 1.00 81.44 190 LEU A C 1
ATOM 1510 O O . LEU A 1 190 ? -3.408 25.924 -7.377 1.00 81.44 190 LEU A O 1
ATOM 1514 N N . PRO A 1 191 ? -4.926 25.583 -5.740 1.00 82.38 191 PRO A N 1
ATOM 1515 C CA . PRO A 1 191 ? -5.603 24.808 -4.694 1.00 82.38 191 PRO A CA 1
ATOM 1516 C C . PRO A 1 191 ? -6.551 23.736 -5.260 1.00 82.38 191 PRO A C 1
ATOM 1518 O O . PRO A 1 191 ? -7.110 23.889 -6.343 1.00 82.38 191 PRO A O 1
ATOM 1521 N N . ILE A 1 192 ? -6.773 22.668 -4.487 1.00 83.88 192 ILE A N 1
ATOM 1522 C CA . ILE A 1 192 ? -7.669 21.569 -4.872 1.00 83.88 192 ILE A CA 1
ATOM 1523 C C . ILE A 1 192 ? -9.104 22.090 -5.000 1.00 83.88 192 ILE A C 1
ATOM 1525 O O . ILE A 1 192 ? -9.695 22.573 -4.031 1.00 83.88 192 ILE A O 1
ATOM 1529 N N . SER A 1 193 ? -9.681 21.956 -6.194 1.00 78.50 193 SER A N 1
ATOM 1530 C CA . SER A 1 193 ? -11.091 22.270 -6.439 1.00 78.50 193 SER A CA 1
ATOM 1531 C C . SER A 1 193 ? -12.004 21.106 -6.037 1.00 78.50 193 SER A C 1
ATOM 1533 O O . SER A 1 193 ? -11.585 19.952 -5.998 1.00 78.50 193 SER A O 1
ATOM 1535 N N . ALA A 1 194 ? -13.280 21.391 -5.762 1.00 73.06 194 ALA A N 1
ATOM 1536 C CA . ALA A 1 194 ? -14.231 20.366 -5.322 1.00 73.06 194 ALA A CA 1
ATOM 1537 C C . ALA A 1 194 ? -14.537 19.286 -6.379 1.00 73.06 194 ALA A C 1
ATOM 1539 O O . ALA A 1 194 ? -14.960 18.187 -6.033 1.00 73.06 194 ALA A O 1
ATOM 1540 N N . SER A 1 195 ? -14.323 19.590 -7.661 1.00 73.38 195 SER A N 1
ATOM 1541 C CA . SER A 1 195 ? -14.542 18.674 -8.786 1.00 73.38 195 SER A CA 1
ATOM 1542 C C . SER A 1 195 ? -13.290 17.896 -9.194 1.00 73.38 195 SER A C 1
ATOM 1544 O O . SER A 1 195 ? -13.324 17.187 -10.194 1.00 73.38 195 SER A O 1
ATOM 1546 N N . MET A 1 196 ? -12.169 18.076 -8.492 1.00 79.00 196 MET A N 1
ATOM 1547 C CA . MET A 1 196 ? -10.917 17.408 -8.825 1.00 79.00 196 MET A CA 1
ATOM 1548 C C . MET A 1 196 ? -10.931 15.967 -8.311 1.00 79.00 196 MET A C 1
ATOM 1550 O O . MET A 1 196 ? -11.113 15.728 -7.114 1.00 79.00 196 MET A O 1
ATOM 1554 N N . ASP A 1 197 ? -10.696 15.017 -9.214 1.00 78.19 197 ASP A N 1
ATOM 1555 C CA . ASP A 1 197 ? -10.393 13.642 -8.832 1.00 78.19 197 ASP A CA 1
ATOM 1556 C C . ASP A 1 197 ? -9.038 13.611 -8.134 1.00 78.19 197 ASP A C 1
ATOM 1558 O O . ASP A 1 197 ? -8.035 14.091 -8.669 1.00 78.19 197 ASP A O 1
ATOM 1562 N N . LEU A 1 198 ? -9.009 13.047 -6.932 1.00 87.00 198 LEU A N 1
ATOM 1563 C CA . LEU A 1 198 ? -7.781 12.915 -6.166 1.00 87.00 198 LEU A CA 1
ATOM 1564 C C . LEU A 1 198 ? -7.167 11.528 -6.378 1.00 87.00 198 LEU A C 1
ATOM 1566 O O . LEU A 1 198 ? -7.913 10.548 -6.457 1.00 87.00 198 LEU A O 1
ATOM 1570 N N . PRO A 1 199 ? -5.825 11.411 -6.422 1.00 88.44 199 PRO A N 1
ATOM 1571 C CA . PRO A 1 199 ? -5.170 10.119 -6.265 1.00 88.44 199 PRO A CA 1
ATOM 1572 C C . PRO A 1 199 ? -5.626 9.446 -4.983 1.00 88.44 199 PRO A C 1
ATOM 1574 O O . PRO A 1 199 ? -5.898 10.113 -3.984 1.00 88.44 199 PRO A O 1
ATOM 1577 N N . TYR A 1 200 ? -5.610 8.124 -4.982 1.00 91.88 200 TYR A N 1
ATOM 1578 C CA . TYR A 1 200 ? -5.684 7.342 -3.763 1.00 91.88 200 TYR A CA 1
ATOM 1579 C C . TYR A 1 200 ? -4.979 6.005 -3.947 1.00 91.88 200 TYR A C 1
ATOM 1581 O O . TYR A 1 200 ? -4.764 5.531 -5.063 1.00 91.88 200 TYR A O 1
ATOM 1589 N N . GLY A 1 201 ? -4.623 5.386 -2.833 1.00 92.69 201 GLY A N 1
ATOM 1590 C CA . GLY A 1 201 ? -3.962 4.093 -2.815 1.00 92.69 201 GLY A CA 1
ATOM 1591 C C . GLY A 1 201 ? -3.914 3.525 -1.410 1.00 92.69 201 GLY A C 1
ATOM 1592 O O . GLY A 1 201 ? -4.452 4.102 -0.460 1.00 92.69 201 GLY A O 1
ATOM 1593 N N . GLY A 1 202 ? -3.261 2.381 -1.264 1.00 94.50 202 GLY A N 1
ATOM 1594 C CA . GLY A 1 202 ? -3.114 1.763 0.040 1.00 94.50 202 GLY A CA 1
ATOM 1595 C C . GLY A 1 202 ? -2.612 0.332 0.015 1.00 94.50 202 GLY A C 1
ATOM 1596 O O . GLY A 1 202 ? -1.895 -0.083 -0.899 1.00 94.50 202 GLY A O 1
ATOM 1597 N N . TYR A 1 203 ? -2.962 -0.403 1.070 1.00 94.88 203 TYR A N 1
ATOM 1598 C CA . TYR A 1 203 ? -2.527 -1.779 1.290 1.00 94.88 203 TYR A CA 1
ATOM 1599 C C . TYR A 1 203 ? -3.685 -2.653 1.737 1.00 94.88 203 TYR A C 1
ATOM 1601 O O . TYR A 1 203 ? -4.636 -2.176 2.355 1.00 94.88 203 TYR A O 1
ATOM 1609 N N . ALA A 1 204 ? -3.550 -3.956 1.523 1.00 96.38 204 ALA A N 1
ATOM 1610 C CA . ALA A 1 204 ? -4.386 -4.927 2.205 1.00 96.38 204 ALA A CA 1
ATOM 1611 C C . ALA A 1 204 ? -3.564 -6.078 2.778 1.00 96.38 204 ALA A C 1
ATOM 1613 O O . ALA A 1 204 ? -2.607 -6.553 2.156 1.00 96.38 204 ALA A O 1
ATOM 1614 N N . ILE A 1 205 ? -3.935 -6.490 3.989 1.00 93.94 205 ILE A N 1
ATOM 1615 C CA . ILE A 1 205 ? -3.232 -7.500 4.782 1.00 93.94 205 ILE A CA 1
ATOM 1616 C C . ILE A 1 205 ? -4.210 -8.546 5.325 1.00 93.94 205 ILE A C 1
ATOM 1618 O O . ILE A 1 205 ? -5.317 -8.197 5.745 1.00 93.94 205 ILE A O 1
ATOM 1622 N N . PRO A 1 206 ? -3.823 -9.831 5.354 1.00 91.94 206 PRO A N 1
ATOM 1623 C CA . PRO A 1 206 ? -4.599 -10.854 6.030 1.00 91.94 206 PRO A CA 1
ATOM 1624 C C . PRO A 1 206 ? -4.494 -10.652 7.544 1.00 91.94 206 PRO A C 1
ATOM 1626 O O . PRO A 1 206 ? -3.429 -10.324 8.068 1.00 91.94 206 PRO A O 1
ATOM 1629 N N . VAL A 1 207 ? -5.604 -10.859 8.247 1.00 83.75 207 VAL A N 1
ATOM 1630 C CA . VAL A 1 207 ? -5.683 -10.762 9.715 1.00 83.75 207 VAL A CA 1
ATOM 1631 C C . VAL A 1 207 ? -5.506 -12.138 10.367 1.00 83.75 207 VAL A C 1
ATOM 1633 O O . VAL A 1 207 ? -5.141 -12.234 11.533 1.00 83.75 207 VAL A O 1
ATOM 1636 N N . ASN A 1 208 ? -5.733 -13.215 9.614 1.00 77.81 208 ASN A N 1
ATOM 1637 C CA . ASN A 1 208 ? -5.622 -14.601 10.059 1.00 77.81 208 ASN A CA 1
ATOM 1638 C C . ASN A 1 208 ? -5.014 -15.514 8.977 1.00 77.81 208 ASN A C 1
ATOM 1640 O O . ASN A 1 208 ? -4.838 -15.114 7.826 1.00 77.81 208 ASN A O 1
ATOM 1644 N N . LYS A 1 209 ? -4.635 -16.741 9.368 1.00 86.38 209 LYS A N 1
ATOM 1645 C CA . LYS A 1 209 ? -3.781 -17.658 8.574 1.00 86.38 209 LYS A CA 1
ATOM 1646 C C . LYS A 1 209 ? -4.367 -18.068 7.228 1.00 86.38 209 LYS A C 1
ATOM 1648 O O . LYS A 1 209 ? -3.619 -18.325 6.292 1.00 86.38 209 LYS A O 1
ATOM 1653 N N . ASP A 1 210 ? -5.684 -18.131 7.140 1.00 85.56 210 ASP A N 1
ATOM 1654 C CA . ASP A 1 210 ? -6.442 -18.490 5.943 1.00 85.56 210 ASP A CA 1
ATOM 1655 C C . ASP A 1 210 ? -6.909 -17.263 5.141 1.00 85.56 210 ASP A C 1
ATOM 1657 O O . ASP A 1 210 ? -7.567 -17.423 4.111 1.00 85.56 210 ASP A O 1
ATOM 1661 N N . ALA A 1 211 ? -6.591 -16.051 5.613 1.00 91.25 211 ALA A N 1
ATOM 1662 C CA . ALA A 1 211 ? -7.086 -14.791 5.073 1.00 91.25 211 ALA A CA 1
ATOM 1663 C C . ALA A 1 211 ? -8.618 -14.760 4.908 1.00 91.25 211 ALA A C 1
ATOM 1665 O O . ALA A 1 211 ? -9.129 -14.095 4.004 1.00 91.25 211 ALA A O 1
ATOM 1666 N N . SER A 1 212 ? -9.377 -15.460 5.765 1.00 78.19 212 SER A N 1
ATOM 1667 C CA . SER A 1 212 ? -10.838 -15.289 5.807 1.00 78.19 212 SER A CA 1
ATOM 1668 C C . SER A 1 212 ? -11.227 -13.918 6.361 1.00 78.19 212 SER A C 1
ATOM 1670 O O . SER A 1 212 ? -12.307 -13.416 6.052 1.00 78.19 212 SER A O 1
ATOM 1672 N N . ARG A 1 213 ? -10.325 -13.260 7.099 1.00 81.12 213 ARG A N 1
ATOM 1673 C CA . ARG A 1 213 ? -10.410 -11.839 7.437 1.00 81.12 213 ARG A CA 1
ATOM 1674 C C . ARG A 1 213 ? -9.269 -11.059 6.805 1.00 81.12 213 ARG A C 1
ATOM 1676 O O . ARG A 1 213 ? -8.099 -11.406 6.970 1.00 81.12 213 ARG A O 1
ATOM 1683 N N . VAL A 1 214 ? -9.617 -9.971 6.130 1.00 90.12 214 VAL A N 1
ATOM 1684 C CA . VAL A 1 214 ? -8.660 -9.065 5.487 1.00 90.12 214 VAL A CA 1
ATOM 1685 C C . VAL A 1 214 ? -8.923 -7.646 5.956 1.00 90.12 214 VAL A C 1
ATOM 1687 O O . VAL A 1 214 ? -10.070 -7.210 6.046 1.00 90.12 214 VAL A O 1
ATOM 1690 N N . GLU A 1 215 ? -7.853 -6.925 6.253 1.00 92.94 215 GLU A N 1
ATOM 1691 C CA . GLU A 1 215 ? -7.902 -5.499 6.519 1.00 92.94 215 GLU A CA 1
ATOM 1692 C C . GLU A 1 215 ? -7.424 -4.734 5.284 1.00 92.94 215 GLU A C 1
ATOM 1694 O O . GLU A 1 215 ? -6.330 -4.980 4.777 1.00 92.94 215 GLU A O 1
ATOM 1699 N N . VAL A 1 216 ? -8.260 -3.814 4.807 1.00 96.69 216 VAL A N 1
ATOM 1700 C CA . VAL A 1 216 ? -7.994 -2.918 3.680 1.00 96.69 216 VAL A CA 1
ATOM 1701 C C . VAL A 1 216 ? -7.788 -1.512 4.231 1.00 96.69 216 VAL A C 1
ATOM 1703 O O . VAL A 1 216 ? -8.648 -0.973 4.930 1.00 96.69 216 VAL A O 1
ATOM 1706 N N . LEU A 1 217 ? -6.633 -0.934 3.926 1.00 95.50 217 LEU A N 1
ATOM 1707 C CA . LEU A 1 217 ? -6.192 0.376 4.384 1.00 95.50 217 LEU A CA 1
ATOM 1708 C C . LEU A 1 217 ? -6.069 1.301 3.182 1.00 95.50 217 LEU A C 1
ATOM 1710 O O . LEU A 1 217 ? -5.422 0.922 2.207 1.00 95.50 217 LEU A O 1
ATOM 1714 N N . ALA A 1 218 ? -6.631 2.503 3.258 1.00 96.00 218 ALA A N 1
ATOM 1715 C CA . ALA A 1 218 ? -6.589 3.455 2.153 1.00 96.00 218 ALA A CA 1
ATOM 1716 C C . ALA A 1 218 ? -6.279 4.878 2.617 1.00 96.00 218 ALA A C 1
ATOM 1718 O O . ALA A 1 218 ? -6.692 5.315 3.692 1.00 96.00 218 ALA A O 1
ATOM 1719 N N . THR A 1 219 ? -5.572 5.613 1.767 1.00 94.31 219 THR A N 1
ATOM 1720 C CA . THR A 1 219 ? -5.285 7.038 1.927 1.00 94.31 219 THR A CA 1
ATOM 1721 C C . THR A 1 219 ? -5.621 7.776 0.639 1.00 94.31 219 THR A C 1
ATOM 1723 O O . THR A 1 219 ? -5.491 7.219 -0.452 1.00 94.31 219 THR A O 1
ATOM 1726 N N . TRP A 1 220 ? -6.002 9.048 0.759 1.00 92.81 220 TRP A N 1
ATOM 1727 C CA . TRP A 1 220 ? -5.868 9.970 -0.363 1.00 92.81 220 TRP A CA 1
ATOM 1728 C C . TRP A 1 220 ? -4.377 10.123 -0.676 1.00 92.81 220 TRP A C 1
ATOM 1730 O O . TRP A 1 220 ? -3.541 10.126 0.238 1.00 92.81 220 TRP A O 1
ATOM 1740 N N . GLY A 1 221 ? -4.053 10.254 -1.953 1.00 89.50 221 GLY A N 1
ATOM 1741 C CA . GLY A 1 221 ? -2.688 10.318 -2.440 1.00 89.50 221 GLY A CA 1
ATOM 1742 C C . GLY A 1 221 ? -2.024 8.961 -2.686 1.00 89.50 221 GLY A C 1
ATOM 1743 O O . GLY A 1 221 ? -2.673 7.923 -2.806 1.00 89.50 221 GLY A O 1
ATOM 1744 N N . ASN A 1 222 ? -0.699 8.990 -2.756 1.00 84.25 222 ASN A N 1
ATOM 1745 C CA . ASN A 1 222 ? 0.167 7.840 -2.954 1.00 84.25 222 ASN A CA 1
ATOM 1746 C C . ASN A 1 222 ? 0.044 6.865 -1.776 1.00 84.25 222 ASN A C 1
ATOM 1748 O O . ASN A 1 222 ? -0.083 7.263 -0.614 1.00 84.25 222 ASN A O 1
ATOM 1752 N N . ASN A 1 223 ? 0.132 5.567 -2.069 1.00 85.06 223 ASN A N 1
ATOM 1753 C CA . ASN A 1 223 ? -0.026 4.487 -1.092 1.00 85.06 223 ASN A CA 1
ATOM 1754 C C . ASN A 1 223 ? 0.970 4.564 0.090 1.00 85.06 223 ASN A C 1
ATOM 1756 O O . ASN A 1 223 ? 0.651 4.118 1.196 1.00 85.06 223 ASN A O 1
ATOM 1760 N N . GLU A 1 224 ? 2.137 5.197 -0.084 1.00 76.81 224 GLU A N 1
ATOM 1761 C CA . GLU A 1 224 ? 3.097 5.509 0.994 1.00 76.81 224 GLU A CA 1
ATOM 1762 C C . GLU A 1 224 ? 2.467 6.328 2.145 1.00 76.81 224 GLU A C 1
ATOM 1764 O O . GLU A 1 224 ? 2.896 6.224 3.301 1.00 76.81 224 GLU A O 1
ATOM 1769 N N . GLY A 1 225 ? 1.384 7.067 1.874 1.00 77.56 225 GLY A N 1
ATOM 1770 C CA . GLY A 1 225 ? 0.609 7.793 2.881 1.00 77.56 225 GLY A CA 1
ATOM 1771 C C . GLY A 1 225 ? 0.018 6.882 3.961 1.00 77.56 225 GLY A C 1
ATOM 1772 O O . GLY A 1 225 ? -0.035 7.277 5.122 1.00 77.56 225 GLY A O 1
ATOM 1773 N N . VAL A 1 226 ? -0.312 5.624 3.644 1.00 81.38 226 VAL A N 1
ATOM 1774 C CA . VAL A 1 226 ? -0.844 4.670 4.637 1.00 81.38 226 VAL A CA 1
ATOM 1775 C C . VAL A 1 226 ? 0.176 4.325 5.732 1.00 81.38 226 VAL A C 1
ATOM 1777 O O . VAL A 1 226 ? -0.211 3.996 6.850 1.00 81.38 226 VAL A O 1
ATOM 1780 N N . GLN A 1 227 ? 1.479 4.428 5.449 1.00 72.19 227 GLN A N 1
ATOM 1781 C CA . GLN A 1 227 ? 2.537 4.262 6.461 1.00 72.19 227 GLN A CA 1
ATOM 1782 C C . GLN A 1 227 ? 2.870 5.575 7.182 1.00 72.19 227 GLN A C 1
ATOM 1784 O O . GLN A 1 227 ? 3.513 5.563 8.231 1.00 72.19 227 GLN A O 1
ATOM 1789 N N . SER A 1 228 ? 2.463 6.702 6.600 1.00 69.38 228 SER A N 1
ATOM 1790 C CA . SER A 1 228 ? 2.885 8.042 7.009 1.00 69.38 228 SER A CA 1
ATOM 1791 C C . SER A 1 228 ? 1.817 8.792 7.806 1.00 69.38 228 SER A C 1
ATOM 1793 O O . SER A 1 228 ? 2.150 9.738 8.519 1.00 69.38 228 SER A O 1
ATOM 1795 N N . PHE A 1 229 ? 0.546 8.400 7.688 1.00 73.62 229 PHE A N 1
ATOM 1796 C CA . PHE A 1 229 ? -0.591 9.101 8.276 1.00 73.62 229 PHE A CA 1
ATOM 1797 C C . PHE A 1 229 ? -1.364 8.232 9.263 1.00 73.62 229 PHE A C 1
ATOM 1799 O O . PHE A 1 229 ? -1.553 7.034 9.072 1.00 73.62 229 PHE A O 1
ATOM 1806 N N . GLU A 1 230 ? -1.853 8.872 10.321 1.00 61.69 230 GLU A N 1
ATOM 1807 C CA . GLU A 1 230 ? -2.670 8.221 11.346 1.00 61.69 230 GLU A CA 1
ATOM 1808 C C . GLU A 1 230 ? -4.148 8.153 10.947 1.00 61.69 230 GLU A C 1
ATOM 1810 O O . GLU A 1 230 ? -4.841 7.182 11.253 1.00 61.69 230 GLU A O 1
ATOM 1815 N N . ALA A 1 231 ? -4.632 9.196 10.266 1.00 75.94 231 ALA A N 1
ATOM 1816 C CA . ALA A 1 231 ? -5.980 9.259 9.731 1.00 75.94 231 ALA A CA 1
ATOM 1817 C C . ALA A 1 231 ? -5.992 8.642 8.332 1.00 75.94 231 ALA A C 1
ATOM 1819 O O . ALA A 1 231 ? -5.644 9.294 7.353 1.00 75.94 231 ALA A O 1
ATOM 1820 N N . ILE A 1 232 ? -6.384 7.373 8.270 1.00 86.94 232 ILE A N 1
ATOM 1821 C CA . ILE A 1 232 ? -6.560 6.593 7.045 1.00 86.94 232 ILE A CA 1
ATOM 1822 C C . ILE A 1 232 ? -7.847 5.786 7.144 1.00 86.94 232 ILE A C 1
ATOM 1824 O O . ILE A 1 232 ? -8.270 5.419 8.245 1.00 86.94 232 ILE A O 1
ATOM 1828 N N . ASP A 1 233 ? -8.442 5.470 6.003 1.00 90.12 233 ASP A N 1
ATOM 1829 C CA . ASP A 1 233 ? -9.597 4.585 5.980 1.00 90.12 233 ASP A CA 1
ATOM 1830 C C . ASP A 1 233 ? -9.155 3.163 6.293 1.00 90.12 233 ASP A C 1
ATOM 1832 O O . ASP A 1 233 ? -8.141 2.678 5.783 1.00 90.12 233 ASP A O 1
ATOM 1836 N N . ARG A 1 234 ? -9.926 2.492 7.144 1.00 89.31 234 ARG A N 1
ATOM 1837 C CA . ARG A 1 234 ? -9.668 1.121 7.571 1.00 89.31 234 ARG A CA 1
ATOM 1838 C C . ARG A 1 234 ? -10.948 0.322 7.482 1.00 89.31 234 ARG A C 1
ATOM 1840 O O . ARG A 1 234 ? -11.916 0.620 8.178 1.00 89.31 234 ARG A O 1
ATOM 1847 N N . CYS A 1 235 ? -10.938 -0.690 6.631 1.00 79.19 235 CYS A N 1
ATOM 1848 C CA . CYS A 1 235 ? -12.075 -1.570 6.430 1.00 79.19 235 CYS A CA 1
ATOM 1849 C C . CYS A 1 235 ? -11.668 -3.009 6.731 1.00 79.19 235 CYS A C 1
ATOM 1851 O O . CYS A 1 235 ? -10.690 -3.507 6.178 1.00 79.19 235 CYS A O 1
ATOM 1853 N N . THR A 1 236 ? -12.421 -3.690 7.587 1.00 81.88 236 THR A N 1
ATOM 1854 C CA . THR A 1 236 ? -12.239 -5.121 7.848 1.00 81.88 236 THR A CA 1
ATOM 1855 C C . THR A 1 236 ? -13.294 -5.901 7.084 1.00 81.88 236 THR A C 1
ATOM 1857 O O . THR A 1 236 ? -14.481 -5.588 7.160 1.00 81.88 236 THR A O 1
ATOM 1860 N N . VAL A 1 237 ? -12.869 -6.925 6.353 1.00 79.88 237 VAL A N 1
ATOM 1861 C CA . VAL A 1 237 ? -13.709 -7.708 5.444 1.00 79.88 237 VAL A CA 1
ATOM 1862 C C . VAL A 1 237 ? -13.679 -9.176 5.851 1.00 79.88 237 VAL A C 1
ATOM 1864 O O . VAL A 1 237 ? -12.608 -9.728 6.103 1.00 79.88 237 VAL A O 1
ATOM 1867 N N . ASP A 1 238 ? -14.848 -9.815 5.883 1.00 77.38 238 ASP A N 1
ATOM 1868 C CA . ASP A 1 238 ? -14.973 -11.274 5.826 1.00 77.38 238 ASP A CA 1
ATOM 1869 C C . ASP A 1 238 ? -14.823 -11.649 4.346 1.00 77.38 238 ASP A C 1
ATOM 1871 O O . ASP A 1 238 ? -15.759 -11.523 3.551 1.00 77.38 238 ASP A O 1
ATOM 1875 N N . ALA A 1 239 ? -13.604 -12.009 3.950 1.00 86.56 239 ALA A N 1
ATOM 1876 C CA . ALA A 1 239 ? -13.249 -12.271 2.559 1.00 86.56 239 ALA A CA 1
ATOM 1877 C C . ALA A 1 239 ? -13.837 -13.596 2.048 1.00 86.56 239 ALA A C 1
ATOM 1879 O O . ALA A 1 239 ? -13.883 -13.829 0.837 1.00 86.56 239 ALA A O 1
ATOM 1880 N N . GLU A 1 240 ? -14.303 -14.466 2.945 1.00 79.31 240 GLU A N 1
ATOM 1881 C CA . GLU A 1 240 ? -15.031 -15.674 2.572 1.00 79.31 240 GLU A CA 1
ATOM 1882 C C . GLU A 1 240 ? -16.474 -15.363 2.192 1.00 79.31 240 GLU A C 1
ATOM 1884 O O . GLU A 1 240 ? -16.931 -15.779 1.126 1.00 79.31 240 GLU A O 1
ATOM 1889 N N . LYS A 1 241 ? -17.169 -14.590 3.026 1.00 73.44 241 LYS A N 1
ATOM 1890 C CA . LYS A 1 241 ? -18.562 -14.196 2.780 1.00 73.44 241 LYS A CA 1
ATOM 1891 C C . LYS A 1 241 ? -18.700 -12.983 1.868 1.00 73.44 241 LYS A C 1
ATOM 1893 O O . LYS A 1 241 ? -19.817 -12.671 1.472 1.00 73.44 241 LYS A O 1
ATOM 1898 N N . GLN A 1 242 ? -17.590 -12.316 1.549 1.00 85.56 242 GLN A N 1
ATOM 1899 C CA . GLN A 1 242 ? -17.553 -11.081 0.763 1.00 85.56 242 GLN A CA 1
ATOM 1900 C C . GLN A 1 242 ? -18.433 -9.985 1.383 1.00 85.56 242 GLN A C 1
ATOM 1902 O O . GLN A 1 242 ? -19.229 -9.339 0.705 1.00 85.56 242 GLN A O 1
ATOM 1907 N N . ILE A 1 243 ? -18.284 -9.779 2.696 1.00 67.00 243 ILE A N 1
ATOM 1908 C CA . ILE A 1 243 ? -18.990 -8.726 3.438 1.00 67.00 243 ILE A CA 1
ATOM 1909 C C . ILE A 1 243 ? -18.005 -7.840 4.195 1.00 67.00 243 ILE A C 1
ATOM 1911 O O . ILE A 1 243 ? -17.040 -8.319 4.794 1.00 67.00 243 ILE A O 1
ATOM 1915 N N . ILE A 1 244 ? -18.270 -6.536 4.208 1.00 72.19 244 ILE A N 1
ATOM 1916 C CA . ILE A 1 244 ? -17.519 -5.587 5.029 1.00 72.19 244 ILE A CA 1
ATOM 1917 C C . ILE A 1 244 ? -18.052 -5.691 6.463 1.00 72.19 244 ILE A C 1
ATOM 1919 O O . ILE A 1 244 ? -19.231 -5.447 6.709 1.00 72.19 244 ILE A O 1
ATOM 1923 N N . ILE A 1 245 ? -17.187 -6.090 7.393 1.00 60.97 245 ILE A N 1
ATOM 1924 C CA . ILE A 1 245 ? -17.502 -6.258 8.818 1.00 60.97 245 ILE A CA 1
ATOM 1925 C C . ILE A 1 245 ? -17.479 -4.902 9.523 1.00 60.97 245 ILE A C 1
ATOM 1927 O O . ILE A 1 245 ? -18.362 -4.596 10.320 1.00 60.97 245 ILE A O 1
ATOM 1931 N N . GLU A 1 246 ? -16.451 -4.102 9.242 1.00 67.69 246 GLU A N 1
ATOM 1932 C CA . GLU A 1 246 ? -16.192 -2.843 9.932 1.00 67.69 246 GLU A CA 1
ATOM 1933 C C . GLU A 1 246 ? -15.609 -1.815 8.965 1.00 67.69 246 GLU A C 1
ATOM 1935 O O . GLU A 1 246 ? -14.817 -2.160 8.085 1.00 67.69 246 GLU A O 1
ATOM 1940 N N . LYS A 1 247 ? -15.990 -0.549 9.155 1.00 72.88 247 LYS A N 1
ATOM 1941 C CA . LYS A 1 247 ? -15.398 0.611 8.489 1.00 72.88 247 LYS A CA 1
ATOM 1942 C C . LYS A 1 247 ? -15.072 1.677 9.524 1.00 72.88 247 LYS A C 1
ATOM 1944 O O . LYS A 1 247 ? -15.949 2.116 10.265 1.00 72.88 247 LYS A O 1
ATOM 1949 N N . ASN A 1 248 ? -13.833 2.137 9.522 1.00 79.69 248 ASN A N 1
ATOM 1950 C CA . ASN A 1 248 ? -13.381 3.301 10.263 1.00 79.69 248 ASN A CA 1
ATOM 1951 C C . ASN A 1 248 ? -12.877 4.342 9.259 1.00 79.69 248 ASN A C 1
ATOM 1953 O O . ASN A 1 248 ? -11.843 4.138 8.626 1.00 79.69 248 ASN A O 1
ATOM 1957 N N . ILE A 1 249 ? -13.638 5.428 9.111 1.00 82.50 249 ILE A N 1
ATOM 1958 C CA . ILE A 1 249 ? -13.397 6.513 8.152 1.00 82.50 249 ILE A CA 1
ATOM 1959 C C . ILE A 1 249 ? -13.084 7.786 8.958 1.00 82.50 249 ILE A C 1
ATOM 1961 O O . ILE A 1 249 ? -13.998 8.544 9.296 1.00 82.50 249 ILE A O 1
ATOM 1965 N N . PRO A 1 250 ? -11.821 8.001 9.372 1.00 74.94 250 PRO A N 1
ATOM 1966 C CA . PRO A 1 250 ? -11.440 9.180 10.137 1.00 74.94 250 PRO A CA 1
ATOM 1967 C C . PRO A 1 250 ? -11.386 10.431 9.249 1.00 74.94 250 PRO A C 1
ATOM 1969 O O . PRO A 1 250 ? -11.354 10.354 8.017 1.00 74.94 250 PRO A O 1
ATOM 1972 N N . GLN A 1 251 ? -11.329 11.599 9.893 1.00 80.94 251 GLN A N 1
ATOM 1973 C CA . GLN A 1 251 ? -11.072 12.868 9.216 1.00 80.94 251 GLN A CA 1
ATOM 1974 C C . GLN A 1 251 ? -9.621 12.914 8.722 1.00 80.94 251 GLN A C 1
ATOM 1976 O O . GLN A 1 251 ? -8.688 12.995 9.520 1.00 80.94 251 GLN A O 1
ATOM 1981 N N . LYS A 1 252 ? -9.440 12.889 7.404 1.00 87.69 252 LYS A N 1
ATOM 1982 C CA . LYS A 1 252 ? -8.146 12.915 6.718 1.00 87.69 252 LYS A CA 1
ATOM 1983 C C . LYS A 1 252 ? -7.821 14.350 6.331 1.00 87.69 252 LYS A C 1
ATOM 1985 O O . LYS A 1 252 ? -8.397 14.870 5.386 1.00 87.69 252 LYS A O 1
ATOM 1990 N N . ASN A 1 253 ? -6.939 15.016 7.064 1.00 84.06 253 ASN A N 1
ATOM 1991 C CA . ASN A 1 253 ? -6.595 16.417 6.799 1.00 84.06 253 ASN A CA 1
ATOM 1992 C C . ASN A 1 253 ? -5.479 16.594 5.759 1.00 84.06 253 ASN A C 1
ATOM 1994 O O . ASN A 1 253 ? -5.317 17.694 5.240 1.00 84.06 253 ASN A O 1
ATOM 1998 N N . VAL A 1 254 ? -4.722 15.540 5.449 1.00 88.44 254 VAL A N 1
ATOM 1999 C CA . VAL A 1 254 ? -3.561 15.595 4.553 1.00 88.44 254 VAL A CA 1
ATOM 2000 C C . VAL A 1 254 ? -3.489 14.381 3.630 1.00 88.44 254 VAL A C 1
ATOM 2002 O O . VAL A 1 254 ? -4.005 13.313 3.959 1.00 88.44 254 VAL A O 1
ATOM 2005 N N . MET A 1 255 ? -2.804 14.543 2.501 1.00 90.69 255 MET A N 1
ATOM 2006 C CA . MET A 1 255 ? -2.407 13.464 1.595 1.00 90.69 255 MET A CA 1
ATOM 2007 C C . MET A 1 255 ? -0.962 13.640 1.106 1.00 90.69 255 MET A C 1
ATOM 2009 O O . MET A 1 255 ? -0.397 14.726 1.240 1.00 90.69 255 MET A O 1
ATOM 2013 N N . LEU A 1 256 ? -0.373 12.585 0.532 1.00 86.94 256 LEU A N 1
ATOM 2014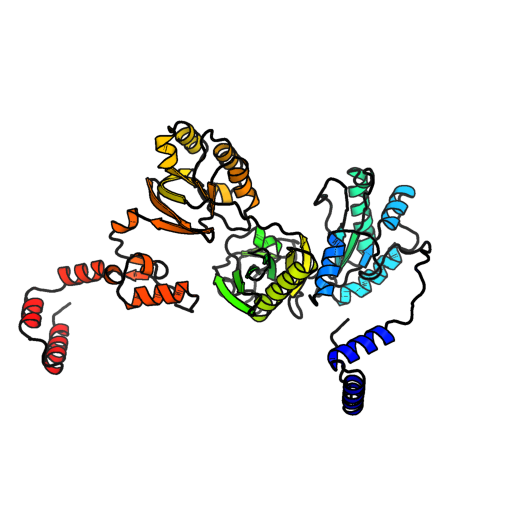 C CA . LEU A 1 256 ? 0.882 12.661 -0.230 1.00 86.94 256 LEU A CA 1
ATOM 2015 C C . LEU A 1 256 ? 0.566 12.552 -1.714 1.00 86.94 256 LEU A C 1
ATOM 2017 O O . LEU A 1 256 ? 0.009 11.543 -2.116 1.00 86.94 256 LEU A O 1
ATOM 2021 N N . ALA A 1 257 ? 0.923 13.524 -2.540 1.00 85.38 257 ALA A N 1
ATOM 2022 C CA . ALA A 1 257 ? 0.689 13.413 -3.977 1.00 85.38 257 ALA A CA 1
ATOM 2023 C C . ALA A 1 257 ? 1.745 14.163 -4.784 1.00 85.38 257 ALA A C 1
ATOM 2025 O O . ALA A 1 257 ? 2.442 15.038 -4.268 1.00 85.38 257 ALA A O 1
ATOM 2026 N N . THR A 1 258 ? 1.839 13.827 -6.066 1.00 79.38 258 THR A N 1
ATOM 2027 C CA . THR A 1 258 ? 2.641 14.582 -7.025 1.00 79.38 258 THR A CA 1
ATOM 2028 C C . THR A 1 258 ? 1.974 15.924 -7.344 1.00 79.38 258 THR A C 1
ATOM 2030 O O . THR A 1 258 ? 0.778 15.989 -7.638 1.00 79.38 258 THR A O 1
ATOM 2033 N N . THR A 1 259 ? 2.757 16.998 -7.297 1.00 79.25 259 THR A N 1
ATOM 2034 C CA . THR A 1 259 ? 2.402 18.350 -7.752 1.00 79.25 259 THR A CA 1
ATOM 2035 C C . THR A 1 259 ? 3.260 18.725 -8.957 1.00 79.25 259 THR A C 1
ATOM 2037 O O . THR A 1 259 ? 4.137 17.966 -9.371 1.00 79.25 259 THR A O 1
ATOM 2040 N N . MET A 1 260 ? 3.003 19.895 -9.547 1.00 75.81 260 MET A N 1
ATOM 2041 C CA . MET A 1 260 ? 3.827 20.416 -10.647 1.00 75.81 260 MET A CA 1
ATOM 2042 C C . MET A 1 260 ? 5.303 20.588 -10.254 1.00 75.81 260 MET A C 1
ATOM 2044 O O . MET A 1 260 ? 6.172 20.474 -11.115 1.00 75.81 260 MET A O 1
ATOM 2048 N N . ASP A 1 261 ? 5.573 20.826 -8.968 1.00 73.31 261 ASP A N 1
ATOM 2049 C CA . ASP A 1 261 ? 6.903 21.163 -8.458 1.00 73.31 261 ASP A CA 1
ATOM 2050 C C . ASP A 1 261 ? 7.588 19.984 -7.742 1.00 73.31 261 ASP A C 1
ATOM 2052 O O . ASP A 1 261 ? 8.815 19.891 -7.729 1.00 73.31 261 ASP A O 1
ATOM 2056 N N . GLU A 1 262 ? 6.817 19.062 -7.153 1.00 72.62 262 GLU A N 1
ATOM 2057 C CA . GLU A 1 262 ? 7.335 17.988 -6.303 1.00 72.62 262 GLU A CA 1
ATOM 2058 C C . GLU A 1 262 ? 6.695 16.632 -6.620 1.00 72.62 262 GLU A C 1
ATOM 2060 O O . GLU A 1 262 ? 5.479 16.497 -6.736 1.00 72.62 262 GLU A O 1
ATOM 2065 N N . GLN A 1 263 ? 7.507 15.571 -6.666 1.00 66.69 263 GLN A N 1
ATOM 2066 C CA . GLN A 1 263 ? 7.006 14.210 -6.905 1.00 66.69 263 GLN A CA 1
ATOM 2067 C C . GLN A 1 263 ? 6.221 13.628 -5.717 1.00 66.69 263 GLN A C 1
ATOM 2069 O O . GLN A 1 263 ? 5.420 12.715 -5.906 1.00 66.69 263 GLN A O 1
ATOM 2074 N N . SER A 1 264 ? 6.429 14.149 -4.505 1.00 77.06 264 SER A N 1
ATOM 2075 C CA . SER A 1 264 ? 5.750 13.696 -3.288 1.00 77.06 264 SER A CA 1
ATOM 2076 C C . SER A 1 264 ? 5.591 14.849 -2.294 1.00 77.06 264 SER A C 1
ATOM 2078 O O . SER A 1 264 ? 6.309 14.922 -1.294 1.00 77.06 264 SER A O 1
ATOM 2080 N N . ALA A 1 265 ? 4.631 15.732 -2.558 1.00 82.12 265 ALA A N 1
ATOM 2081 C CA . ALA A 1 265 ? 4.270 16.823 -1.663 1.00 82.12 265 ALA A CA 1
ATOM 2082 C C . ALA A 1 265 ? 3.233 16.372 -0.629 1.00 82.12 265 ALA A C 1
ATOM 2084 O O . ALA A 1 265 ? 2.310 15.610 -0.934 1.00 82.12 265 ALA A O 1
ATOM 2085 N N . LYS A 1 266 ? 3.336 16.904 0.592 1.00 88.94 266 LYS A N 1
ATOM 2086 C CA . LYS A 1 266 ? 2.282 16.787 1.606 1.00 88.94 266 LYS A CA 1
ATOM 2087 C C . LYS A 1 266 ? 1.276 17.919 1.413 1.00 88.94 266 LYS A C 1
ATOM 2089 O O . LYS A 1 266 ? 1.621 19.082 1.593 1.00 88.94 266 LYS A O 1
ATOM 2094 N N . ILE A 1 267 ? 0.042 17.574 1.064 1.00 89.44 267 ILE A N 1
ATOM 2095 C CA . ILE A 1 267 ? -0.992 18.534 0.656 1.00 89.44 267 ILE A CA 1
ATOM 2096 C C . ILE A 1 267 ? -2.165 18.466 1.629 1.00 89.44 267 ILE A C 1
ATOM 2098 O O . ILE A 1 267 ? -2.616 17.375 1.983 1.00 89.44 267 ILE A O 1
ATOM 2102 N N . GLU A 1 268 ? -2.673 19.623 2.052 1.00 90.31 268 GLU A N 1
ATOM 2103 C CA . GLU A 1 268 ? -3.896 19.701 2.852 1.00 90.31 268 GLU A CA 1
ATOM 2104 C C . GLU A 1 268 ? -5.128 19.373 2.006 1.00 90.31 268 GLU A C 1
ATOM 2106 O O . GLU A 1 268 ? -5.320 19.890 0.904 1.00 90.31 268 GLU A O 1
ATOM 2111 N N . LEU A 1 269 ? -5.985 18.509 2.540 1.00 88.31 269 LEU A N 1
ATOM 2112 C CA . LEU A 1 269 ? -7.225 18.123 1.884 1.00 88.31 269 LEU A CA 1
ATOM 2113 C C . LEU A 1 269 ? -8.313 19.174 2.134 1.00 88.31 269 LEU A C 1
ATOM 2115 O O . LEU A 1 269 ? -8.467 19.642 3.266 1.00 88.31 269 LEU A O 1
ATOM 2119 N N . PRO A 1 270 ? -9.142 19.511 1.134 1.00 86.44 270 PRO A N 1
ATOM 2120 C CA . PRO A 1 270 ? -10.280 20.393 1.353 1.00 86.44 270 PRO A CA 1
ATOM 2121 C C . PRO A 1 270 ? -11.308 19.716 2.269 1.00 86.44 270 PRO A C 1
ATOM 2123 O O . PRO A 1 270 ? -11.512 18.506 2.188 1.00 86.44 270 PRO A O 1
ATOM 2126 N N . LEU A 1 271 ? -11.992 20.498 3.118 1.00 82.44 271 LEU A N 1
ATOM 2127 C CA . LEU A 1 271 ? -12.876 19.992 4.186 1.00 82.44 271 LEU A CA 1
ATOM 2128 C C . LEU A 1 271 ? -13.872 18.913 3.733 1.00 82.44 271 LEU A C 1
ATOM 2130 O O . LEU A 1 271 ? -14.098 17.954 4.464 1.00 82.44 271 LEU A O 1
ATOM 2134 N N . HIS A 1 272 ? -14.440 19.041 2.531 1.00 80.69 272 HIS A N 1
ATOM 2135 C CA . HIS A 1 272 ? -15.399 18.068 2.004 1.00 80.69 272 HIS A CA 1
ATOM 2136 C C . HIS A 1 272 ? -14.761 16.694 1.721 1.00 80.69 272 HIS A C 1
ATOM 2138 O O . HIS A 1 272 ? -15.391 15.683 2.006 1.00 80.69 272 HIS A O 1
ATOM 2144 N N . LYS A 1 273 ? -13.490 16.640 1.291 1.00 84.56 273 LYS A N 1
ATOM 2145 C CA . LYS A 1 273 ? -12.744 15.389 1.043 1.00 84.56 273 LYS A CA 1
ATOM 2146 C C . LYS A 1 273 ? -12.269 14.698 2.316 1.00 84.56 273 LYS A C 1
ATOM 2148 O O . LYS A 1 273 ? -12.015 13.494 2.307 1.00 84.56 273 LYS A O 1
ATOM 2153 N N . GLN A 1 274 ? -12.143 15.436 3.419 1.00 86.25 274 GLN A N 1
ATOM 2154 C CA . GLN A 1 274 ? -11.552 14.900 4.648 1.00 86.25 274 GLN A CA 1
ATOM 2155 C C . GLN A 1 274 ? -12.395 13.781 5.274 1.00 86.25 274 GLN A C 1
ATOM 2157 O O . GLN A 1 274 ? -11.844 12.881 5.905 1.00 86.25 274 GLN A O 1
ATOM 2162 N N . PHE A 1 275 ? -13.716 13.816 5.085 1.00 81.50 275 PHE A N 1
ATOM 2163 C CA . PHE A 1 275 ? -14.660 12.848 5.656 1.00 81.50 275 PHE A CA 1
ATOM 2164 C C . PHE A 1 275 ? -15.158 11.807 4.646 1.00 81.50 275 PHE A C 1
ATOM 2166 O O . PHE A 1 275 ? -15.907 10.908 5.021 1.00 81.50 275 PHE A O 1
ATOM 2173 N N . GLU A 1 276 ? -14.762 11.919 3.376 1.00 87.38 276 GLU A N 1
ATOM 2174 C CA . GLU A 1 276 ? -15.151 10.962 2.340 1.00 87.38 276 GLU A CA 1
ATOM 2175 C C . GLU A 1 276 ? -14.485 9.598 2.580 1.00 87.38 276 GLU A C 1
ATOM 2177 O O . GLU A 1 276 ? -13.332 9.522 3.023 1.00 87.38 276 GLU A O 1
ATOM 2182 N N . GLN A 1 277 ? -15.234 8.527 2.296 1.00 90.56 277 GLN A N 1
ATOM 2183 C CA . GLN A 1 277 ? -14.690 7.176 2.157 1.00 90.56 277 GLN A CA 1
ATOM 2184 C C . GLN A 1 277 ? -13.917 7.127 0.833 1.00 90.56 277 GLN A C 1
ATOM 2186 O O . GLN A 1 277 ? -14.469 7.473 -0.209 1.00 90.56 277 GLN A O 1
ATOM 2191 N N . ILE A 1 278 ? -12.655 6.716 0.887 1.00 94.44 278 ILE A N 1
ATOM 2192 C CA . ILE A 1 278 ? -11.726 6.755 -0.246 1.00 94.44 278 ILE A CA 1
ATOM 2193 C C . ILE A 1 278 ? -12.065 5.677 -1.274 1.00 94.44 278 ILE A C 1
ATOM 2195 O O . ILE A 1 278 ? -12.232 5.968 -2.451 1.00 94.44 278 ILE A O 1
ATOM 2199 N N . LEU A 1 279 ? -12.152 4.425 -0.821 1.00 95.06 279 LEU A N 1
ATOM 2200 C CA . LEU A 1 279 ? -12.459 3.287 -1.684 1.00 95.06 279 LEU A CA 1
ATOM 2201 C C . LEU A 1 279 ? -13.956 3.053 -1.723 1.00 95.06 279 LEU A C 1
ATOM 2203 O O . LEU A 1 279 ? -14.609 3.112 -0.685 1.00 95.06 279 LEU A O 1
ATOM 2207 N N . SER A 1 280 ? -14.505 2.684 -2.870 1.00 93.06 280 SER A N 1
ATOM 2208 C CA . SER A 1 280 ? -15.858 2.134 -2.925 1.00 93.06 280 SER A CA 1
ATOM 2209 C C . SER A 1 280 ? -15.942 0.768 -2.229 1.00 93.06 280 SER A C 1
ATOM 2211 O O . SER A 1 280 ? -14.956 0.043 -2.087 1.00 93.06 280 SER A O 1
ATOM 2213 N N . ASP A 1 281 ? -17.151 0.366 -1.835 1.00 89.06 281 ASP A N 1
ATOM 2214 C CA . ASP A 1 281 ? -17.380 -0.943 -1.206 1.00 89.06 281 ASP A CA 1
ATOM 2215 C C . ASP A 1 281 ? -16.955 -2.098 -2.121 1.00 89.06 281 ASP A C 1
ATOM 2217 O O . ASP A 1 281 ? -16.410 -3.093 -1.651 1.00 89.06 281 ASP A O 1
ATOM 2221 N N . MET A 1 282 ? -17.132 -1.939 -3.434 1.00 91.06 282 MET A N 1
ATOM 2222 C CA . MET A 1 282 ? -16.693 -2.924 -4.422 1.00 91.06 282 MET A CA 1
ATOM 2223 C C . MET A 1 282 ? -15.170 -3.048 -4.480 1.00 91.06 282 MET A C 1
ATOM 2225 O O . MET A 1 282 ? -14.660 -4.162 -4.554 1.00 91.06 282 MET A O 1
ATOM 2229 N N . GLU A 1 283 ? -14.438 -1.938 -4.401 1.00 95.88 283 GLU A N 1
ATOM 2230 C CA . GLU A 1 283 ? -12.970 -1.951 -4.372 1.00 95.88 283 GLU A CA 1
ATOM 2231 C C . GLU A 1 283 ? -12.427 -2.563 -3.081 1.00 95.88 283 GLU A C 1
ATOM 2233 O O . GLU A 1 283 ? -11.438 -3.297 -3.116 1.00 95.88 283 GLU A O 1
ATOM 2238 N N . ILE A 1 284 ? -13.093 -2.318 -1.949 1.00 96.38 284 ILE A N 1
ATOM 2239 C CA . ILE A 1 284 ? -12.762 -2.941 -0.660 1.00 96.38 284 ILE A CA 1
ATOM 2240 C C . ILE A 1 284 ? -12.926 -4.465 -0.751 1.00 96.38 284 ILE A C 1
ATOM 2242 O O . ILE A 1 284 ? -12.015 -5.209 -0.379 1.00 96.38 284 ILE A O 1
ATOM 2246 N N . LEU A 1 285 ? -14.066 -4.935 -1.265 1.00 91.00 285 LEU A N 1
ATOM 2247 C CA . LEU A 1 285 ? -14.359 -6.365 -1.397 1.00 91.00 285 LEU A CA 1
ATOM 2248 C C . LEU A 1 285 ? -13.427 -7.056 -2.401 1.00 91.00 285 LEU A C 1
ATOM 2250 O O . LEU A 1 285 ? -12.883 -8.117 -2.094 1.00 91.00 285 LEU A O 1
ATOM 2254 N N . GLU A 1 286 ? -13.178 -6.438 -3.556 1.00 96.19 286 GLU A N 1
ATOM 2255 C CA . GLU A 1 286 ? -12.275 -6.979 -4.579 1.00 96.19 286 GLU A CA 1
ATOM 2256 C C . GLU A 1 286 ? -10.834 -7.084 -4.068 1.00 96.19 286 GLU A C 1
ATOM 2258 O O . GLU A 1 286 ? -10.176 -8.113 -4.232 1.00 96.19 286 GLU A O 1
ATOM 2263 N N . THR A 1 287 ? -10.363 -6.060 -3.358 1.00 97.94 287 THR A N 1
ATOM 2264 C CA . THR A 1 287 ? -9.039 -6.067 -2.728 1.00 97.94 287 THR A CA 1
ATOM 2265 C C . THR A 1 287 ? -8.925 -7.191 -1.697 1.00 97.94 287 THR A C 1
ATOM 2267 O O . THR A 1 287 ? -7.931 -7.921 -1.682 1.00 97.94 287 THR A O 1
ATOM 2270 N N . ALA A 1 288 ? -9.955 -7.394 -0.871 1.00 97.12 288 ALA A N 1
ATOM 2271 C CA . ALA A 1 288 ? -9.986 -8.488 0.095 1.00 97.12 288 ALA A CA 1
ATOM 2272 C C . ALA A 1 288 ? -10.032 -9.875 -0.569 1.00 97.12 288 ALA A C 1
ATOM 2274 O O . ALA A 1 288 ? -9.339 -10.795 -0.122 1.00 97.12 288 ALA A O 1
ATOM 2275 N N . ARG A 1 289 ? -10.795 -10.026 -1.660 1.00 97.75 289 ARG A N 1
ATOM 2276 C CA . ARG A 1 289 ? -10.828 -11.249 -2.478 1.00 97.75 289 ARG A CA 1
ATOM 2277 C C . ARG A 1 289 ? -9.430 -11.602 -2.986 1.00 97.75 289 ARG A C 1
ATOM 2279 O O . ARG A 1 289 ? -9.002 -12.745 -2.833 1.00 97.75 289 ARG A O 1
ATOM 2286 N N . ILE A 1 290 ? -8.709 -10.625 -3.539 1.00 97.88 290 ILE A N 1
ATOM 2287 C CA . ILE A 1 290 ? -7.360 -10.827 -4.084 1.00 97.88 290 ILE A CA 1
ATOM 2288 C C . ILE A 1 290 ? -6.390 -11.286 -2.996 1.00 97.88 290 ILE A C 1
ATOM 2290 O O . ILE A 1 290 ? -5.697 -12.281 -3.200 1.00 97.88 290 ILE A O 1
ATOM 2294 N N . VAL A 1 291 ? -6.373 -10.641 -1.822 1.00 98.00 291 VAL A N 1
ATOM 2295 C CA . VAL A 1 291 ? -5.525 -11.080 -0.693 1.00 98.00 291 VAL A CA 1
ATOM 2296 C C . VAL A 1 291 ? -5.811 -12.530 -0.306 1.00 98.00 291 VAL A C 1
ATOM 2298 O O . VAL A 1 291 ? -4.875 -13.305 -0.086 1.00 98.00 291 VAL A O 1
ATOM 2301 N N . ARG A 1 292 ? -7.089 -12.920 -0.240 1.00 96.75 292 ARG A N 1
ATOM 2302 C CA . ARG A 1 292 ? -7.488 -14.286 0.113 1.00 96.75 292 ARG A CA 1
ATOM 2303 C C . ARG A 1 292 ? -7.027 -15.306 -0.923 1.00 96.75 292 ARG A C 1
ATOM 2305 O O . ARG A 1 292 ? -6.411 -16.301 -0.552 1.00 96.75 292 ARG A O 1
ATOM 2312 N N . GLU A 1 293 ? -7.276 -15.066 -2.206 1.00 97.88 293 GLU A N 1
ATOM 2313 C CA . GLU A 1 293 ? -6.872 -15.995 -3.270 1.00 97.88 293 GLU A CA 1
ATOM 2314 C C . GLU A 1 293 ? -5.349 -16.113 -3.392 1.00 97.88 293 GLU A C 1
ATOM 2316 O O . GLU A 1 293 ? -4.820 -17.215 -3.563 1.00 97.88 293 GLU A O 1
ATOM 2321 N N . LEU A 1 294 ? -4.628 -14.998 -3.237 1.00 97.25 294 LEU A N 1
ATOM 2322 C CA . LEU A 1 294 ? -3.169 -15.010 -3.152 1.00 97.25 294 LEU A CA 1
ATOM 2323 C C . LEU A 1 294 ? -2.697 -15.846 -1.964 1.00 97.25 294 LEU A C 1
ATOM 2325 O O . LEU A 1 294 ? -1.810 -16.684 -2.123 1.00 97.25 294 LEU A O 1
ATOM 2329 N N . THR A 1 295 ? -3.330 -15.665 -0.803 1.00 95.75 295 THR A N 1
ATOM 2330 C CA . THR A 1 295 ? -3.008 -16.413 0.416 1.00 95.75 295 THR A CA 1
ATOM 2331 C C . THR A 1 295 ? -3.221 -17.914 0.239 1.00 95.75 295 THR A C 1
ATOM 2333 O O . THR A 1 295 ? -2.352 -18.707 0.601 1.00 95.75 295 THR A O 1
ATOM 2336 N N . GLN A 1 296 ? -4.334 -18.315 -0.374 1.00 95.06 296 GLN A N 1
ATOM 2337 C CA . GLN A 1 296 ? -4.654 -19.721 -0.635 1.00 95.06 296 GLN A CA 1
ATOM 2338 C C . GLN A 1 296 ? -3.660 -20.391 -1.589 1.00 95.06 296 GLN A C 1
ATOM 2340 O O . GLN A 1 296 ? -3.390 -21.584 -1.456 1.00 95.06 296 GLN A O 1
ATOM 2345 N N . LYS A 1 297 ? -3.119 -19.640 -2.554 1.00 96.12 297 LYS A N 1
ATOM 2346 C CA . LYS A 1 297 ? -2.255 -20.189 -3.605 1.00 96.12 297 LYS A CA 1
ATOM 2347 C C . LYS A 1 297 ? -0.762 -20.109 -3.287 1.00 96.12 297 LYS A C 1
ATOM 2349 O O . LYS A 1 297 ? -0.015 -21.000 -3.681 1.00 96.12 297 LYS A O 1
ATOM 2354 N N . TYR A 1 298 ? -0.326 -19.057 -2.599 1.00 94.56 298 TYR A N 1
ATOM 2355 C CA . TYR A 1 298 ? 1.092 -18.720 -2.431 1.00 94.56 298 TYR A CA 1
ATOM 2356 C C . TYR A 1 298 ? 1.513 -18.511 -0.969 1.00 94.56 298 TYR A C 1
ATOM 2358 O O . TYR A 1 298 ? 2.621 -18.020 -0.722 1.00 94.56 298 TYR A O 1
ATOM 2366 N N . GLY A 1 299 ? 0.644 -18.856 -0.011 1.00 94.56 299 GLY A N 1
ATOM 2367 C CA . GLY A 1 299 ? 0.793 -18.496 1.400 1.00 94.56 299 GLY A CA 1
ATOM 2368 C C . GLY A 1 299 ? 0.479 -17.019 1.645 1.00 94.56 299 GLY A C 1
ATOM 2369 O O . GLY A 1 299 ? 0.289 -16.269 0.697 1.00 94.56 299 GLY A O 1
ATOM 2370 N N . LEU A 1 300 ? 0.426 -16.594 2.909 1.00 93.88 300 LEU A N 1
ATOM 2371 C CA . LEU A 1 300 ? 0.032 -15.236 3.316 1.00 93.88 300 LEU A CA 1
ATOM 2372 C C . LEU A 1 300 ? 0.707 -14.143 2.477 1.00 93.88 300 LEU A C 1
ATOM 2374 O O . LEU A 1 300 ? 1.938 -14.051 2.442 1.00 93.88 300 LEU A O 1
ATOM 2378 N N . ARG A 1 301 ? -0.105 -13.290 1.842 1.00 94.12 301 ARG A N 1
ATOM 2379 C CA . ARG A 1 301 ? 0.370 -12.148 1.047 1.00 94.12 301 ARG A CA 1
ATOM 2380 C C . ARG A 1 301 ? -0.200 -10.832 1.530 1.00 94.12 301 ARG A C 1
ATOM 2382 O O . ARG A 1 301 ? -1.382 -10.739 1.834 1.00 94.12 301 ARG A O 1
ATOM 2389 N N . ARG A 1 302 ? 0.648 -9.804 1.529 1.00 93.81 302 ARG A N 1
ATOM 2390 C CA . ARG A 1 302 ? 0.240 -8.398 1.566 1.00 93.81 302 ARG A CA 1
ATOM 2391 C C . ARG A 1 302 ? 0.273 -7.874 0.143 1.00 93.81 302 ARG A C 1
ATOM 2393 O O . ARG A 1 302 ? 1.223 -8.168 -0.584 1.00 93.81 302 ARG A O 1
ATOM 2400 N N . ILE A 1 303 ? -0.710 -7.054 -0.204 1.00 94.81 303 ILE A N 1
ATOM 2401 C CA . ILE A 1 303 ? -0.723 -6.340 -1.480 1.00 94.81 303 ILE A CA 1
ATOM 2402 C C . ILE A 1 303 ? -0.685 -4.833 -1.279 1.00 94.81 303 ILE A C 1
ATOM 2404 O O . ILE A 1 303 ? -1.192 -4.313 -0.280 1.00 94.81 303 ILE A O 1
ATOM 2408 N N . GLU A 1 304 ? -0.100 -4.147 -2.251 1.00 93.56 304 GLU A N 1
ATOM 2409 C CA . GLU A 1 304 ? -0.189 -2.699 -2.405 1.00 93.56 304 GLU A CA 1
ATOM 2410 C C . GLU A 1 304 ? -0.995 -2.353 -3.655 1.00 93.56 304 GLU A C 1
ATOM 2412 O O . GLU A 1 304 ? -0.906 -3.055 -4.666 1.00 93.56 304 GLU A O 1
ATOM 2417 N N . PHE A 1 305 ? -1.759 -1.264 -3.601 1.00 93.56 305 PHE A N 1
ATOM 2418 C CA . PHE A 1 305 ? -2.552 -0.788 -4.730 1.00 93.56 305 PHE A CA 1
ATOM 2419 C C 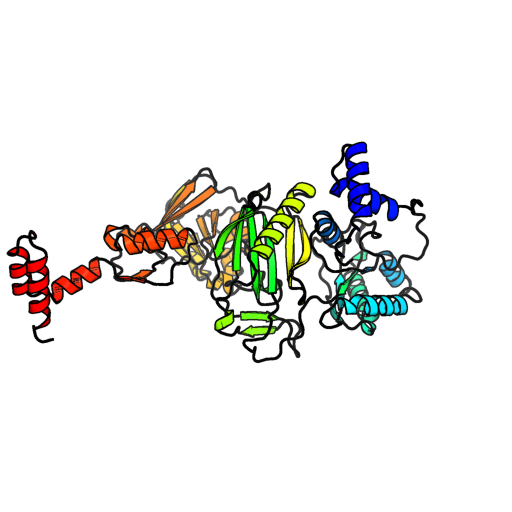. PHE A 1 305 ? -2.539 0.735 -4.856 1.00 93.56 305 PHE A C 1
ATOM 2421 O O . PHE A 1 305 ? -2.378 1.450 -3.863 1.00 93.56 305 PHE A O 1
ATOM 2428 N N . SER A 1 306 ? -2.773 1.210 -6.075 1.00 90.31 306 SER A N 1
ATOM 2429 C CA . SER A 1 306 ? -3.021 2.616 -6.400 1.00 90.31 306 SER A CA 1
ATOM 2430 C C . SER A 1 306 ? -4.207 2.733 -7.350 1.00 90.31 306 SER A C 1
ATOM 2432 O O . SER A 1 306 ? -4.498 1.812 -8.111 1.00 90.31 306 SER A O 1
ATOM 2434 N N . TYR A 1 307 ? -4.883 3.873 -7.325 1.00 87.50 307 TYR A N 1
ATOM 2435 C CA . TYR A 1 307 ? -5.844 4.242 -8.352 1.00 87.50 307 TYR A CA 1
ATOM 2436 C C . TYR A 1 307 ? -5.120 4.532 -9.670 1.00 87.50 307 TYR A C 1
ATOM 2438 O O . TYR A 1 307 ? -4.166 5.304 -9.691 1.00 87.50 307 TYR A O 1
ATOM 2446 N N . ASP A 1 308 ? -5.590 3.940 -10.766 1.00 76.75 308 ASP A N 1
ATOM 2447 C CA . ASP A 1 308 ? -5.003 4.093 -12.106 1.00 76.75 308 ASP A CA 1
ATOM 2448 C C . ASP A 1 308 ? -5.378 5.411 -12.812 1.00 76.75 308 ASP A C 1
ATOM 2450 O O . ASP A 1 308 ? -5.003 5.647 -13.964 1.00 76.75 308 ASP A O 1
ATOM 2454 N N . GLY A 1 309 ? -6.207 6.242 -12.175 1.00 72.81 309 GLY A N 1
ATOM 2455 C CA . GLY A 1 309 ? -6.702 7.478 -12.768 1.00 72.81 309 GLY A CA 1
ATOM 2456 C C . GLY A 1 309 ? -7.747 7.291 -13.875 1.00 72.81 309 GLY A C 1
ATOM 2457 O O . GLY A 1 309 ? -8.065 8.290 -14.528 1.00 72.81 309 GLY A O 1
ATOM 2458 N N . ARG A 1 310 ? -8.248 6.071 -14.135 1.00 72.62 310 ARG A N 1
ATOM 2459 C CA . ARG A 1 310 ? -9.149 5.751 -15.263 1.00 72.62 310 ARG A CA 1
ATOM 2460 C C . ARG A 1 310 ? -10.298 4.801 -14.907 1.00 72.62 310 ARG A C 1
ATOM 2462 O O . ARG A 1 310 ? -11.449 5.108 -15.201 1.00 72.62 310 ARG A O 1
ATOM 2469 N N . SER A 1 311 ? -9.993 3.610 -14.398 1.00 70.94 311 SER A N 1
ATOM 2470 C CA . SER A 1 311 ? -10.910 2.460 -14.356 1.00 70.94 311 SER A CA 1
ATOM 2471 C C . SER A 1 311 ? -10.970 1.730 -13.013 1.00 70.94 311 SER A C 1
ATOM 2473 O O . SER A 1 311 ? -11.810 0.842 -12.862 1.00 70.94 311 SER A O 1
ATOM 2475 N N . GLY A 1 312 ? -10.117 2.093 -12.051 1.00 83.44 312 GLY A N 1
ATOM 2476 C CA . GLY A 1 312 ? -10.136 1.563 -10.687 1.00 83.44 312 GLY A CA 1
ATOM 2477 C C . GLY A 1 312 ? -8.743 1.217 -10.168 1.00 83.44 312 GLY A C 1
ATOM 2478 O O . GLY A 1 312 ? -7.730 1.737 -10.635 1.00 83.44 312 GLY A O 1
ATOM 2479 N N . LEU A 1 313 ? -8.689 0.317 -9.191 1.00 91.12 313 LEU A N 1
ATOM 2480 C CA . LEU A 1 313 ? -7.434 -0.079 -8.558 1.00 91.12 313 LEU A CA 1
ATOM 2481 C C . LEU A 1 313 ? -6.520 -0.889 -9.486 1.00 91.12 313 LEU A C 1
ATOM 2483 O O . LEU A 1 313 ? -6.952 -1.823 -10.164 1.00 91.12 313 LEU A O 1
ATOM 2487 N N . GLU A 1 314 ? -5.233 -0.570 -9.441 1.00 91.06 314 GLU A N 1
ATOM 2488 C CA . GLU A 1 314 ? -4.135 -1.410 -9.907 1.00 91.06 314 GLU A CA 1
ATOM 2489 C C . GLU A 1 314 ? -3.312 -1.884 -8.712 1.00 91.06 314 GLU A C 1
ATOM 2491 O O . GLU A 1 314 ? -2.980 -1.112 -7.813 1.00 91.06 314 GLU A O 1
ATOM 2496 N N . TYR A 1 315 ? -3.012 -3.180 -8.693 1.00 93.00 315 TYR A N 1
ATOM 2497 C CA . TYR A 1 315 ? -2.208 -3.825 -7.668 1.00 93.00 315 TYR A CA 1
ATOM 2498 C C . TYR A 1 315 ? -0.753 -3.840 -8.122 1.00 93.00 315 TYR A C 1
ATOM 2500 O O . TYR A 1 315 ? -0.390 -4.460 -9.127 1.00 93.00 315 TYR A O 1
ATOM 2508 N N . ASN A 1 316 ? 0.078 -3.134 -7.367 1.00 87.81 316 ASN A N 1
ATOM 2509 C CA . ASN A 1 316 ? 1.418 -2.745 -7.797 1.00 87.81 316 ASN A CA 1
ATOM 2510 C C . ASN A 1 316 ? 2.502 -3.634 -7.186 1.00 87.81 316 ASN A C 1
ATOM 2512 O O . ASN A 1 316 ? 3.647 -3.603 -7.630 1.00 87.81 316 ASN A O 1
ATOM 2516 N N . GLU A 1 317 ? 2.158 -4.395 -6.147 1.00 89.38 317 GLU A N 1
ATOM 2517 C CA . GLU A 1 317 ? 3.079 -5.277 -5.443 1.00 89.38 317 GLU A CA 1
ATOM 2518 C C . GLU A 1 317 ? 2.302 -6.356 -4.668 1.00 89.38 317 GLU A C 1
ATOM 2520 O O . GLU A 1 317 ? 1.268 -6.077 -4.060 1.00 89.38 317 GLU A O 1
ATOM 2525 N N . SER A 1 318 ? 2.827 -7.585 -4.678 1.00 93.56 318 SER A N 1
ATOM 2526 C CA . SER A 1 318 ? 2.451 -8.684 -3.779 1.00 93.56 318 SER A CA 1
ATOM 2527 C C . SER A 1 318 ? 3.725 -9.212 -3.139 1.00 93.56 318 SER A C 1
ATOM 2529 O O . SER A 1 318 ? 4.668 -9.571 -3.849 1.00 93.56 318 SER A O 1
ATOM 2531 N N . ILE A 1 319 ? 3.764 -9.264 -1.809 1.00 90.69 319 ILE A N 1
ATOM 2532 C CA . ILE A 1 319 ? 4.903 -9.805 -1.059 1.00 90.69 319 ILE A CA 1
ATOM 2533 C C . ILE A 1 319 ? 4.437 -10.765 0.039 1.00 90.69 319 ILE A C 1
ATOM 2535 O O . ILE A 1 319 ? 3.320 -10.616 0.549 1.00 90.69 319 ILE A O 1
ATOM 2539 N N . PRO A 1 320 ? 5.279 -11.739 0.438 1.00 91.00 320 PRO A N 1
ATOM 2540 C CA . PRO A 1 320 ? 5.018 -12.570 1.607 1.00 91.00 320 PRO A CA 1
ATOM 2541 C C . PRO A 1 320 ? 4.703 -11.727 2.844 1.00 91.00 320 PRO A C 1
ATOM 2543 O O . PRO A 1 320 ? 5.363 -10.721 3.111 1.00 91.00 320 PRO A O 1
ATOM 2546 N N . TYR A 1 321 ? 3.707 -12.160 3.608 1.00 88.88 321 TYR A N 1
ATOM 2547 C CA . TYR A 1 321 ? 3.295 -11.524 4.850 1.00 88.88 321 TYR A CA 1
ATOM 2548 C C . TYR A 1 321 ? 3.417 -12.493 6.020 1.00 88.88 321 TYR A C 1
ATOM 2550 O O . TYR A 1 321 ? 3.175 -13.692 5.889 1.00 88.88 321 TYR A O 1
ATOM 2558 N N . GLN A 1 322 ? 3.783 -11.963 7.181 1.00 85.56 322 GLN A N 1
ATOM 2559 C CA . GLN A 1 322 ? 3.797 -12.705 8.433 1.00 85.56 322 GLN A CA 1
ATOM 2560 C C . GLN A 1 322 ? 2.741 -12.104 9.349 1.00 85.56 322 GLN A C 1
ATOM 2562 O O . GLN A 1 322 ? 2.761 -10.903 9.620 1.00 85.56 322 GLN A O 1
ATOM 2567 N N . LEU A 1 323 ? 1.819 -12.944 9.819 1.00 78.31 323 LEU A N 1
ATOM 2568 C CA . LEU A 1 323 ? 0.888 -12.546 10.865 1.00 78.31 323 LEU A CA 1
ATOM 2569 C C . LEU A 1 323 ? 1.677 -12.309 12.145 1.00 78.31 323 LEU A C 1
ATOM 2571 O O . LEU A 1 323 ? 2.387 -13.195 12.620 1.00 78.31 323 LEU A O 1
ATOM 2575 N N . ASN A 1 324 ? 1.508 -11.129 12.722 1.00 59.69 324 ASN A N 1
ATOM 2576 C CA . ASN A 1 324 ? 2.035 -10.832 14.042 1.00 59.69 324 ASN A CA 1
ATOM 2577 C C . ASN A 1 324 ? 1.041 -11.334 15.097 1.00 59.69 324 ASN A C 1
ATOM 2579 O O . ASN A 1 324 ? 0.378 -10.546 15.764 1.00 59.69 324 ASN A O 1
ATOM 2583 N N . GLU A 1 325 ? 0.928 -12.654 15.236 1.00 47.41 325 GLU A N 1
ATOM 2584 C CA . GLU A 1 325 ? 0.358 -13.270 16.435 1.00 47.41 325 GLU A CA 1
ATOM 2585 C C . GLU A 1 325 ? 1.462 -13.244 17.500 1.00 47.41 325 GLU A C 1
ATOM 2587 O O . GLU A 1 325 ? 2.209 -14.208 17.654 1.00 47.41 325 GLU A O 1
ATOM 2592 N N . ALA A 1 326 ? 1.638 -12.131 18.219 1.00 42.19 326 ALA A N 1
ATOM 2593 C CA . ALA A 1 326 ? 2.313 -12.251 19.507 1.00 42.19 326 ALA A CA 1
ATOM 2594 C C . ALA A 1 326 ? 1.386 -13.120 20.375 1.00 42.19 326 ALA A C 1
ATOM 2596 O O . ALA A 1 326 ? 0.236 -12.718 20.565 1.00 42.19 326 ALA A O 1
ATOM 2597 N N . PRO A 1 327 ? 1.805 -14.305 20.863 1.00 41.31 327 PRO A N 1
ATOM 2598 C CA . PRO A 1 327 ? 0.970 -15.099 21.746 1.00 41.31 327 PRO A CA 1
ATOM 2599 C C . PRO A 1 327 ? 0.820 -14.319 23.045 1.00 41.31 327 PRO A C 1
ATOM 2601 O O . PRO A 1 327 ? 1.669 -14.364 23.934 1.00 41.31 327 PRO A O 1
ATOM 2604 N N . VAL A 1 328 ? -0.263 -13.564 23.150 1.00 49.72 328 VAL A N 1
ATOM 2605 C CA . VAL A 1 328 ? -0.671 -13.010 24.423 1.00 49.72 328 VAL A CA 1
ATOM 2606 C C . VAL A 1 328 ? -1.338 -14.169 25.152 1.00 49.72 328 VAL A C 1
ATOM 2608 O O . VAL A 1 328 ? -2.460 -14.553 24.830 1.00 49.72 328 VAL A O 1
ATOM 2611 N N . HIS A 1 329 ? -0.595 -14.822 26.051 1.00 55.25 329 HIS A N 1
ATOM 2612 C CA . HIS A 1 329 ? -1.145 -15.881 26.897 1.00 55.25 329 HIS A CA 1
ATOM 2613 C C . HIS A 1 329 ? -2.423 -15.379 27.573 1.00 55.25 329 HIS A C 1
ATOM 2615 O O . HIS A 1 329 ? -2.490 -14.205 27.922 1.00 55.25 329 HIS A O 1
ATOM 2621 N N . GLN A 1 330 ? -3.424 -16.242 27.773 1.00 64.38 330 GLN A N 1
ATOM 2622 C CA . GLN A 1 330 ? -4.610 -15.860 28.540 1.00 64.38 330 GLN A CA 1
ATOM 2623 C C . GLN A 1 330 ? -4.167 -15.262 29.874 1.00 64.38 330 GLN A C 1
ATOM 2625 O O . GLN A 1 330 ? -3.517 -15.933 30.680 1.00 64.38 330 GLN A O 1
ATOM 2630 N N . PHE A 1 331 ? -4.482 -13.990 30.088 1.00 77.31 331 PHE A N 1
ATOM 2631 C CA . PHE A 1 331 ? -4.176 -13.333 31.343 1.00 77.31 331 PHE A CA 1
ATOM 2632 C C . PHE A 1 331 ? -5.214 -12.267 31.664 1.00 77.31 331 PHE A C 1
ATOM 2634 O O . PHE A 1 331 ? -5.813 -11.635 30.791 1.00 77.31 331 PHE A O 1
ATOM 2641 N N . GLU A 1 332 ? -5.408 -12.090 32.962 1.00 82.00 332 GLU A N 1
ATOM 2642 C CA . GLU A 1 332 ? -6.228 -11.048 33.547 1.00 82.00 332 GLU A CA 1
ATOM 2643 C C . GLU A 1 332 ? -5.326 -10.212 34.456 1.00 82.00 332 GLU A C 1
ATOM 2645 O O . GLU A 1 332 ? -4.689 -10.743 35.369 1.00 82.00 332 GLU A O 1
ATOM 2650 N N . GLN A 1 333 ? -5.229 -8.912 34.187 1.00 86.25 333 GLN A N 1
ATOM 2651 C CA . GLN A 1 333 ? -4.394 -7.999 34.962 1.00 86.25 333 GLN A CA 1
ATOM 2652 C C . GLN A 1 333 ? -5.165 -6.733 35.316 1.00 86.25 333 GLN A C 1
ATOM 2654 O O . GLN A 1 333 ? -5.566 -5.966 34.442 1.00 86.25 333 GLN A O 1
ATOM 2659 N N . THR A 1 334 ? -5.283 -6.479 36.617 1.00 87.88 334 THR A N 1
ATOM 2660 C CA . THR A 1 334 ? -5.698 -5.182 37.155 1.00 87.88 334 THR A CA 1
ATOM 2661 C C . THR A 1 334 ? -4.463 -4.373 37.525 1.00 87.88 334 THR A C 1
ATOM 2663 O O . THR A 1 334 ? -3.676 -4.793 38.377 1.00 87.88 334 THR A O 1
ATOM 2666 N N . ALA A 1 335 ? -4.282 -3.212 36.903 1.00 91.31 335 ALA A N 1
ATOM 2667 C CA . ALA A 1 335 ? -3.093 -2.388 37.092 1.00 91.31 335 ALA A CA 1
ATOM 2668 C C . ALA A 1 335 ? -3.383 -0.894 36.907 1.00 91.31 335 ALA A C 1
ATOM 2670 O O . ALA A 1 335 ? -4.405 -0.501 36.344 1.00 91.31 335 ALA A O 1
ATOM 2671 N N . ARG A 1 336 ? -2.468 -0.060 37.404 1.00 93.12 336 ARG A N 1
ATOM 2672 C CA . ARG A 1 336 ? -2.465 1.388 37.180 1.00 93.12 336 ARG A CA 1
ATOM 2673 C C . ARG A 1 336 ? -1.655 1.723 35.937 1.00 93.12 336 ARG A C 1
ATOM 2675 O O . ARG A 1 336 ? -0.574 1.168 35.742 1.00 93.12 336 ARG A O 1
ATOM 2682 N N . ILE A 1 337 ? -2.155 2.646 35.129 1.00 94.06 337 ILE A N 1
ATOM 2683 C CA . ILE A 1 337 ? -1.418 3.206 34.002 1.00 94.06 337 ILE A CA 1
ATOM 2684 C C . ILE A 1 337 ? -0.284 4.081 34.537 1.00 94.06 337 ILE A C 1
ATOM 2686 O O . ILE A 1 337 ? -0.500 4.910 35.419 1.00 94.06 337 ILE A O 1
ATOM 2690 N N . LYS A 1 338 ? 0.921 3.907 33.996 1.00 96.25 338 LYS A N 1
ATOM 2691 C CA . LYS A 1 338 ? 2.029 4.849 34.125 1.00 96.25 338 LYS A CA 1
ATOM 2692 C C . LYS A 1 338 ? 2.410 5.344 32.738 1.00 96.25 338 LYS A C 1
ATOM 2694 O O . LYS A 1 338 ? 2.849 4.546 31.912 1.00 96.25 338 LYS A O 1
ATOM 2699 N N . ILE A 1 339 ? 2.241 6.635 32.480 1.00 95.19 339 ILE A N 1
ATOM 2700 C CA . ILE A 1 339 ? 2.562 7.221 31.175 1.00 95.19 339 ILE A CA 1
ATOM 2701 C C . ILE A 1 339 ? 4.065 7.508 31.098 1.00 95.19 339 ILE A C 1
ATOM 2703 O O . ILE A 1 339 ? 4.654 8.046 32.039 1.00 95.19 339 ILE A O 1
ATOM 2707 N N . ILE A 1 340 ? 4.679 7.122 29.983 1.00 95.75 340 ILE A N 1
ATOM 2708 C CA . ILE A 1 340 ? 6.082 7.367 29.657 1.00 95.75 340 ILE A CA 1
ATOM 2709 C C . ILE A 1 340 ? 6.131 8.490 28.628 1.00 95.75 340 ILE A C 1
ATOM 2711 O O . ILE A 1 340 ? 5.737 8.269 27.487 1.00 95.75 340 ILE A O 1
ATOM 2715 N N . TYR A 1 341 ? 6.631 9.664 29.016 1.00 91.38 341 TYR A N 1
ATOM 2716 C CA . TYR A 1 341 ? 6.840 10.801 28.111 1.00 91.38 341 TYR A CA 1
ATOM 2717 C C . TYR A 1 341 ? 8.309 10.938 27.706 1.00 91.38 341 TYR A C 1
ATOM 2719 O O . TYR A 1 341 ? 8.631 11.392 26.612 1.00 91.38 341 TYR A O 1
ATOM 2727 N N . THR A 1 342 ? 9.215 10.570 28.612 1.00 92.88 342 THR A N 1
ATOM 2728 C CA . THR A 1 342 ? 10.649 10.833 28.498 1.00 92.88 342 THR A CA 1
ATOM 2729 C C . THR A 1 342 ? 11.486 9.706 29.099 1.00 92.88 342 THR A C 1
ATOM 2731 O O . THR A 1 342 ? 11.004 8.876 29.869 1.00 92.88 342 THR A O 1
ATOM 2734 N N . GLU A 1 343 ? 12.794 9.743 28.843 1.00 89.38 343 GLU A N 1
ATOM 2735 C CA . GLU A 1 343 ? 13.772 8.843 29.466 1.00 89.38 343 GLU A CA 1
ATOM 2736 C C . GLU A 1 343 ? 13.741 8.893 31.006 1.00 89.38 343 GLU A C 1
ATOM 2738 O O . GLU A 1 343 ? 13.967 7.888 31.679 1.00 89.38 343 GLU A O 1
ATOM 2743 N N . LYS A 1 344 ? 13.408 10.049 31.599 1.00 90.88 344 LYS A N 1
ATOM 2744 C CA . LYS A 1 344 ? 13.296 10.183 33.061 1.00 90.88 344 LYS A CA 1
ATOM 2745 C C . LYS A 1 344 ? 12.197 9.285 33.629 1.00 90.88 344 LYS A C 1
ATOM 2747 O O . LYS A 1 344 ? 12.384 8.709 34.702 1.00 90.88 344 LYS A O 1
ATOM 2752 N N . ASP A 1 345 ? 11.096 9.126 32.899 1.00 93.50 345 ASP A N 1
ATOM 2753 C CA . ASP A 1 345 ? 9.993 8.248 33.294 1.00 93.50 345 ASP A CA 1
ATOM 2754 C C . ASP A 1 345 ? 10.424 6.779 33.235 1.00 93.50 345 ASP A C 1
ATOM 2756 O O . ASP A 1 345 ? 10.127 6.009 34.151 1.00 93.50 345 ASP A O 1
ATOM 2760 N N . VAL A 1 346 ? 11.222 6.413 32.224 1.00 93.38 346 VAL A N 1
ATOM 2761 C CA . VAL A 1 346 ? 11.824 5.075 32.100 1.00 93.38 346 VAL A CA 1
ATOM 2762 C C . VAL A 1 346 ? 12.724 4.766 33.300 1.00 93.38 346 VAL A C 1
ATOM 2764 O O . VAL A 1 346 ? 12.611 3.705 33.920 1.00 93.38 346 VAL A O 1
ATOM 2767 N N . GLN A 1 347 ? 13.575 5.714 33.703 1.00 90.62 347 GLN A N 1
ATOM 2768 C CA . GLN A 1 347 ? 14.440 5.543 34.876 1.00 90.62 347 GLN A CA 1
ATOM 2769 C C . GLN A 1 347 ? 13.651 5.447 36.191 1.00 90.62 347 GLN A C 1
ATOM 2771 O O . GLN A 1 347 ? 14.103 4.780 37.127 1.00 90.62 347 GLN A O 1
ATOM 2776 N N . ALA A 1 348 ? 12.479 6.080 36.283 1.00 91.19 348 ALA A N 1
ATOM 2777 C CA . ALA A 1 348 ? 11.600 5.947 37.441 1.00 91.19 348 ALA A CA 1
ATOM 2778 C C . ALA A 1 348 ? 10.999 4.535 37.524 1.00 91.19 348 ALA A C 1
ATOM 2780 O O . ALA A 1 348 ? 11.067 3.905 38.582 1.00 91.19 348 ALA A O 1
ATOM 2781 N N . VAL A 1 349 ? 10.490 3.996 36.410 1.00 92.88 349 VAL A N 1
ATOM 2782 C CA . VAL A 1 349 ? 9.897 2.645 36.389 1.00 92.88 349 VAL A CA 1
ATOM 2783 C C . VAL A 1 349 ? 10.938 1.531 36.508 1.00 92.88 349 VAL A C 1
ATOM 2785 O O . VAL A 1 349 ? 10.643 0.470 37.054 1.00 92.88 349 VAL A O 1
ATOM 2788 N N . LYS A 1 350 ? 12.188 1.784 36.100 1.00 91.69 350 LYS A N 1
ATOM 2789 C CA . LYS A 1 350 ? 13.321 0.859 36.274 1.00 91.69 350 LYS A CA 1
ATOM 2790 C C . LYS A 1 350 ? 13.596 0.501 37.740 1.00 91.69 350 LYS A C 1
ATOM 2792 O O . LYS A 1 350 ? 14.154 -0.559 38.007 1.00 91.69 350 LYS A O 1
ATOM 2797 N N . LYS A 1 351 ? 13.218 1.371 38.683 1.00 90.38 351 LYS A N 1
ATOM 2798 C CA . LYS A 1 351 ? 13.421 1.181 40.132 1.00 90.38 351 LYS A CA 1
ATOM 2799 C C . LYS A 1 351 ? 12.284 0.413 40.818 1.00 90.38 351 LYS A C 1
ATOM 2801 O O . LYS A 1 351 ? 12.391 0.141 42.013 1.00 90.38 351 LYS A O 1
ATOM 2806 N N . LEU A 1 352 ? 11.205 0.091 40.100 1.00 90.06 352 LEU A N 1
ATOM 2807 C CA . LEU A 1 352 ? 10.049 -0.606 40.667 1.00 90.06 352 LEU A CA 1
ATOM 2808 C C . LEU A 1 352 ? 10.402 -2.039 41.061 1.00 90.06 352 LEU A C 1
ATOM 2810 O O . LEU A 1 352 ? 11.090 -2.752 40.330 1.00 90.06 352 LEU A O 1
ATOM 2814 N N . LYS A 1 353 ? 9.877 -2.492 42.201 1.00 89.94 353 LYS A N 1
ATOM 2815 C CA . LYS A 1 353 ? 10.007 -3.890 42.626 1.00 89.94 353 LYS A CA 1
ATOM 2816 C C . LYS A 1 353 ? 9.073 -4.778 41.809 1.00 89.94 353 LYS A C 1
ATOM 2818 O O . LYS A 1 353 ? 8.024 -4.343 41.340 1.00 89.94 353 LYS A O 1
ATOM 2823 N N . LYS A 1 354 ? 9.379 -6.076 41.728 1.00 83.94 354 LYS A N 1
ATOM 2824 C CA . LYS A 1 354 ? 8.567 -7.068 40.993 1.00 83.94 354 LYS A CA 1
ATOM 2825 C C . LYS A 1 354 ? 7.068 -7.051 41.359 1.00 83.94 354 LYS A C 1
ATOM 2827 O O . LYS A 1 354 ? 6.235 -7.251 40.484 1.00 83.94 354 LYS A O 1
ATOM 2832 N N . SER A 1 355 ? 6.718 -6.781 42.621 1.00 84.31 355 SER A N 1
ATOM 2833 C CA . SER A 1 355 ? 5.323 -6.667 43.090 1.00 84.31 355 SER A CA 1
ATOM 2834 C C . SER A 1 355 ? 4.594 -5.404 42.610 1.00 84.31 355 SER A C 1
ATOM 2836 O O . SER A 1 355 ? 3.363 -5.372 42.593 1.00 84.31 355 SER A O 1
ATOM 2838 N N . GLU A 1 356 ? 5.336 -4.361 42.241 1.00 87.38 356 GLU A N 1
ATOM 2839 C CA . GLU A 1 356 ? 4.821 -3.102 41.695 1.00 87.38 356 GLU A CA 1
ATOM 2840 C C . GLU A 1 356 ? 4.715 -3.173 40.168 1.00 87.38 356 GLU A C 1
ATOM 2842 O O . GLU A 1 356 ? 3.762 -2.648 39.596 1.00 87.38 356 GLU A O 1
ATOM 2847 N N . VAL A 1 357 ? 5.629 -3.904 39.518 1.00 88.44 357 VAL A N 1
ATOM 2848 C CA . VAL A 1 357 ? 5.605 -4.186 38.071 1.00 88.44 357 VAL A CA 1
ATOM 2849 C C . VAL A 1 357 ? 4.284 -4.838 37.661 1.00 88.44 357 VAL A C 1
ATOM 2851 O O . VAL A 1 357 ? 3.623 -4.357 36.750 1.00 88.44 357 VAL A O 1
ATOM 2854 N N . THR A 1 358 ? 3.827 -5.874 38.373 1.00 86.06 358 THR A N 1
ATOM 2855 C CA . THR A 1 358 ? 2.549 -6.546 38.060 1.00 86.06 358 THR A CA 1
ATOM 2856 C C . THR A 1 358 ? 1.324 -5.652 38.272 1.00 86.06 358 THR A C 1
ATOM 2858 O O . THR A 1 358 ? 0.254 -5.943 37.746 1.00 86.06 358 THR A O 1
ATOM 2861 N N . LYS A 1 359 ? 1.465 -4.559 39.030 1.00 91.31 359 LYS A N 1
ATOM 2862 C CA . LYS A 1 359 ? 0.405 -3.576 39.302 1.00 91.31 359 LYS A CA 1
ATOM 2863 C C . LYS A 1 359 ? 0.511 -2.331 38.418 1.00 91.31 359 LYS A C 1
ATOM 2865 O O . LYS A 1 359 ? -0.257 -1.392 38.625 1.00 91.31 359 LYS A O 1
ATOM 2870 N N . THR A 1 360 ? 1.432 -2.322 37.455 1.00 94.12 360 THR A N 1
ATOM 2871 C CA . THR A 1 360 ? 1.717 -1.170 36.597 1.00 94.12 360 THR A CA 1
ATOM 2872 C C . THR A 1 360 ? 1.673 -1.578 35.127 1.00 94.12 360 THR A C 1
ATOM 2874 O O . THR A 1 360 ? 2.354 -2.514 34.713 1.00 94.12 360 THR A O 1
ATOM 2877 N N . ILE A 1 361 ? 0.892 -0.857 34.329 1.00 95.00 361 ILE A N 1
ATOM 2878 C CA . ILE A 1 361 ? 0.903 -0.934 32.866 1.00 95.00 361 ILE A CA 1
ATOM 2879 C C . ILE A 1 361 ? 1.568 0.336 32.352 1.00 95.00 361 ILE A C 1
ATOM 2881 O O . ILE A 1 361 ? 1.178 1.434 32.741 1.00 95.00 361 ILE A O 1
ATOM 2885 N N . LEU A 1 362 ? 2.567 0.199 31.485 1.00 95.94 362 LEU A N 1
ATOM 2886 C CA . LEU A 1 362 ? 3.241 1.355 30.897 1.00 95.94 362 LEU A CA 1
ATOM 2887 C C . LEU A 1 362 ? 2.461 1.816 29.671 1.00 95.94 362 LEU A C 1
ATOM 2889 O O . LEU A 1 362 ? 2.257 1.019 28.767 1.00 95.94 362 LEU A O 1
ATOM 2893 N N . LEU A 1 363 ? 2.043 3.073 29.607 1.00 93.06 363 LEU A N 1
ATOM 2894 C CA . LEU A 1 363 ? 1.524 3.669 28.379 1.00 93.06 363 LEU A CA 1
ATOM 2895 C C . LEU A 1 363 ? 2.633 4.503 27.753 1.00 93.06 363 LEU A C 1
ATOM 2897 O O . LEU A 1 363 ? 3.084 5.472 28.357 1.00 93.06 363 LEU A O 1
ATOM 2901 N N . ILE A 1 364 ? 3.075 4.132 26.556 1.00 90.06 364 ILE A N 1
ATOM 2902 C CA . ILE A 1 364 ? 3.972 4.995 25.783 1.00 90.06 364 ILE A CA 1
ATOM 2903 C C . ILE A 1 364 ? 3.177 6.234 25.386 1.00 90.06 364 ILE A C 1
ATOM 2905 O O . ILE A 1 364 ? 2.048 6.101 24.918 1.00 90.06 364 ILE A O 1
ATOM 2909 N N . ASP A 1 365 ? 3.721 7.427 25.610 1.00 86.38 365 ASP A N 1
ATOM 2910 C CA . ASP A 1 365 ? 3.073 8.644 25.145 1.00 86.38 365 ASP A CA 1
ATOM 2911 C C . ASP A 1 365 ? 3.082 8.708 23.615 1.00 86.38 365 ASP A C 1
ATOM 2913 O O . ASP A 1 365 ? 4.028 8.284 22.944 1.00 86.38 365 ASP A O 1
ATOM 2917 N N . ARG A 1 366 ? 2.008 9.255 23.049 1.00 74.00 366 ARG A N 1
ATOM 2918 C CA . ARG A 1 366 ? 1.823 9.317 21.600 1.00 74.00 366 ARG A CA 1
ATOM 2919 C C . ARG A 1 366 ? 2.918 10.132 20.910 1.00 74.00 366 ARG A C 1
ATOM 2921 O O . ARG A 1 366 ? 3.375 9.726 19.842 1.00 74.00 366 ARG A O 1
ATOM 2928 N N . ALA A 1 367 ? 3.406 11.201 21.541 1.00 75.19 367 ALA A N 1
ATOM 2929 C CA . ALA A 1 367 ? 4.447 12.046 20.966 1.00 75.19 367 ALA A CA 1
ATOM 2930 C C . ALA A 1 367 ? 5.769 11.287 20.754 1.00 75.19 367 ALA A C 1
ATOM 2932 O O . ALA A 1 367 ? 6.524 11.629 19.847 1.00 75.19 367 ALA A O 1
ATOM 2933 N N . ILE A 1 368 ? 6.050 10.238 21.542 1.00 77.25 368 ILE A N 1
ATOM 2934 C CA . ILE A 1 368 ? 7.239 9.386 21.356 1.00 77.25 368 ILE A CA 1
ATOM 2935 C C . ILE A 1 368 ? 7.154 8.636 20.022 1.00 77.25 368 ILE A C 1
ATOM 2937 O O . ILE A 1 368 ? 8.154 8.513 19.312 1.00 77.25 368 ILE A O 1
ATOM 2941 N N . VAL A 1 369 ? 5.962 8.145 19.675 1.00 71.75 369 VAL A N 1
ATOM 2942 C CA . VAL A 1 369 ? 5.719 7.395 18.438 1.00 71.75 369 VAL A CA 1
ATOM 2943 C C . VAL A 1 369 ? 5.675 8.339 17.235 1.00 71.75 369 VAL A C 1
ATOM 2945 O O . VAL A 1 369 ? 6.380 8.100 16.255 1.00 71.75 369 VAL A O 1
ATOM 2948 N N . GLU A 1 370 ? 4.921 9.437 17.331 1.00 66.81 370 GLU A N 1
ATOM 2949 C CA . GLU A 1 370 ? 4.774 10.441 16.263 1.00 66.81 370 GLU A CA 1
ATOM 2950 C C . GLU A 1 370 ? 6.116 11.077 15.877 1.00 66.81 370 GLU A C 1
ATOM 2952 O O . GLU A 1 370 ? 6.449 11.169 14.695 1.00 66.81 370 GLU A O 1
ATOM 2957 N N . ASN A 1 371 ? 6.930 11.448 16.870 1.00 71.00 371 ASN A N 1
ATOM 2958 C CA . ASN A 1 371 ? 8.234 12.075 16.644 1.00 71.00 371 ASN A CA 1
ATOM 2959 C C . ASN A 1 371 ? 9.364 11.061 16.427 1.00 71.00 371 ASN A C 1
ATOM 2961 O O . ASN A 1 371 ? 10.530 11.452 16.385 1.00 71.00 371 ASN A O 1
ATOM 2965 N N . ARG A 1 372 ? 9.050 9.760 16.323 1.00 68.00 372 ARG A N 1
ATOM 2966 C CA . ARG A 1 372 ? 10.035 8.678 16.141 1.00 68.00 372 ARG A CA 1
ATOM 2967 C C . ARG A 1 372 ? 11.176 8.732 17.162 1.00 68.00 372 ARG A C 1
ATOM 2969 O O . ARG A 1 372 ? 12.339 8.512 16.826 1.00 68.00 372 ARG A O 1
ATOM 2976 N N . SER A 1 373 ? 10.855 9.027 18.419 1.00 73.38 373 SER A N 1
ATOM 2977 C CA . SER A 1 373 ? 11.826 9.098 19.516 1.00 73.38 373 SER A CA 1
ATOM 2978 C C . SER A 1 373 ? 12.227 7.690 19.974 1.00 73.38 373 SER A C 1
ATOM 2980 O O . SER A 1 373 ? 11.892 7.249 21.075 1.00 73.38 373 SER A O 1
ATOM 2982 N N . TYR A 1 374 ? 12.926 6.963 19.097 1.00 75.62 374 TYR A N 1
ATOM 2983 C CA . TYR A 1 374 ? 13.305 5.564 19.299 1.00 75.62 374 TYR A CA 1
ATOM 2984 C C . TYR A 1 374 ? 14.198 5.348 20.520 1.00 75.62 374 TYR A C 1
ATOM 2986 O O . TYR A 1 374 ? 14.168 4.260 21.082 1.00 75.62 374 TYR A O 1
ATOM 2994 N N . ASP A 1 375 ? 14.924 6.368 20.978 1.00 82.31 375 ASP A N 1
ATOM 2995 C CA . ASP A 1 375 ? 15.751 6.279 22.183 1.00 82.31 375 ASP A CA 1
ATOM 2996 C C . ASP A 1 375 ? 14.913 5.922 23.416 1.00 82.31 375 ASP A C 1
ATOM 2998 O O . ASP A 1 375 ? 15.223 4.957 24.107 1.00 82.31 375 ASP A O 1
ATOM 3002 N N . VAL A 1 376 ? 13.787 6.612 23.638 1.00 85.31 376 VAL A N 1
ATOM 3003 C CA . VAL A 1 376 ? 12.905 6.334 24.787 1.00 85.31 376 VAL A CA 1
ATOM 3004 C C . VAL A 1 376 ? 12.272 4.948 24.659 1.00 85.31 376 VAL A C 1
ATOM 3006 O O . VAL A 1 376 ? 12.168 4.214 25.641 1.00 85.31 376 VAL A O 1
ATOM 3009 N N . LEU A 1 377 ? 11.880 4.554 23.444 1.00 84.00 377 LEU A N 1
ATOM 3010 C CA . LEU A 1 377 ? 11.291 3.240 23.187 1.00 84.00 377 LEU A CA 1
ATOM 3011 C C . LEU A 1 377 ? 12.298 2.101 23.426 1.00 84.00 377 LEU A C 1
ATOM 3013 O O . LEU A 1 377 ? 11.955 1.103 24.060 1.00 84.00 377 LEU A O 1
ATOM 3017 N N . ASN A 1 378 ? 13.544 2.273 22.978 1.00 84.44 378 ASN A N 1
ATOM 3018 C CA . ASN A 1 378 ? 14.648 1.344 23.225 1.00 84.44 378 ASN A CA 1
ATOM 3019 C C . ASN A 1 378 ? 14.969 1.252 24.719 1.00 84.44 378 ASN A C 1
ATOM 3021 O O . ASN A 1 378 ? 15.190 0.158 25.240 1.00 84.44 378 ASN A O 1
ATOM 3025 N N . SER A 1 379 ? 14.930 2.374 25.436 1.00 90.06 379 SER A N 1
ATOM 3026 C CA . SER A 1 379 ? 15.113 2.380 26.885 1.00 90.06 379 SER A CA 1
ATOM 3027 C C . SER A 1 379 ? 14.007 1.616 27.606 1.00 90.06 379 SER A C 1
ATOM 3029 O O . SER A 1 379 ? 14.317 0.825 28.500 1.00 90.06 379 SER A O 1
ATOM 3031 N N . VAL A 1 380 ? 12.741 1.770 27.195 1.00 90.88 380 VAL A N 1
ATOM 3032 C CA . VAL A 1 380 ? 11.630 0.955 27.720 1.00 90.88 380 VAL A CA 1
ATOM 3033 C C . VAL A 1 380 ? 11.852 -0.526 27.415 1.00 90.88 380 VAL A C 1
ATOM 3035 O O . VAL A 1 380 ? 11.701 -1.348 28.316 1.00 90.88 380 VAL A O 1
ATOM 3038 N N . ALA A 1 381 ? 12.252 -0.875 26.190 1.00 88.31 381 ALA A N 1
ATOM 3039 C CA . ALA A 1 381 ? 12.541 -2.260 25.810 1.00 88.31 381 ALA A CA 1
ATOM 3040 C C . ALA A 1 381 ? 13.698 -2.868 26.626 1.00 88.31 381 ALA A C 1
ATOM 3042 O O . ALA A 1 381 ? 13.691 -4.051 26.953 1.00 88.31 381 ALA A O 1
ATOM 3043 N N . SER A 1 382 ? 14.681 -2.055 27.016 1.00 89.06 382 SER A N 1
ATOM 3044 C CA . SER A 1 382 ? 15.829 -2.483 27.825 1.00 89.06 382 SER A CA 1
ATOM 3045 C C . SER A 1 382 ? 15.534 -2.639 29.327 1.00 89.06 382 SER A C 1
ATOM 3047 O O . SER A 1 382 ? 16.444 -2.937 30.110 1.00 89.06 382 SER A O 1
ATOM 3049 N N . LEU A 1 383 ? 14.288 -2.425 29.768 1.00 90.25 383 LEU A N 1
ATOM 3050 C CA . LEU A 1 383 ? 13.932 -2.528 31.181 1.00 90.25 383 LEU A CA 1
ATOM 3051 C C . LEU A 1 383 ? 14.189 -3.952 31.722 1.00 90.25 383 LEU A C 1
ATOM 3053 O O . LEU A 1 383 ? 13.874 -4.957 31.077 1.00 90.25 383 LEU A O 1
ATOM 3057 N N . PRO A 1 384 ? 14.731 -4.070 32.950 1.00 86.25 384 PRO A N 1
ATOM 3058 C CA . PRO A 1 384 ? 15.092 -5.367 33.526 1.00 86.25 384 PRO A CA 1
ATOM 3059 C C . PRO A 1 384 ? 13.864 -6.225 33.864 1.00 86.25 384 PRO A C 1
ATOM 3061 O O . PRO A 1 384 ? 13.953 -7.451 33.935 1.00 86.25 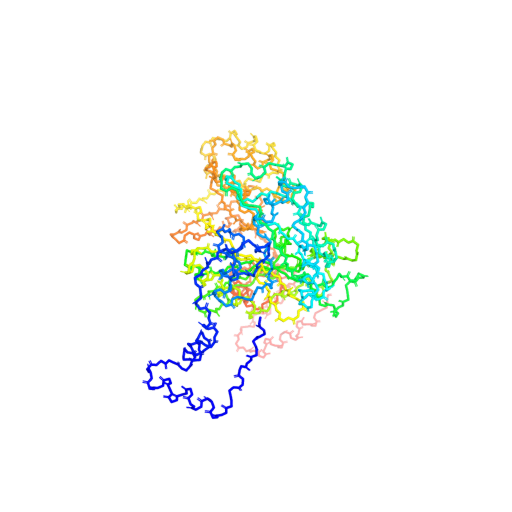384 PRO A O 1
ATOM 3064 N N . HIS A 1 385 ? 12.711 -5.591 34.083 1.00 90.31 385 HIS A N 1
ATOM 3065 C CA . HIS A 1 385 ? 11.448 -6.253 34.382 1.00 90.31 385 HIS A CA 1
ATOM 3066 C C . HIS A 1 385 ? 10.529 -6.251 33.162 1.00 90.31 385 HIS A C 1
ATOM 3068 O O . HIS A 1 385 ? 10.531 -5.305 32.379 1.00 90.31 385 HIS A O 1
ATOM 3074 N N . LYS A 1 386 ? 9.729 -7.313 33.010 1.00 91.00 386 LYS A N 1
ATOM 3075 C CA . LYS A 1 386 ? 8.771 -7.437 31.907 1.00 91.00 386 LYS A CA 1
ATOM 3076 C C . LYS A 1 386 ? 7.455 -6.793 32.308 1.00 91.00 386 LYS A C 1
ATOM 3078 O O . LYS A 1 386 ? 6.851 -7.170 33.308 1.00 91.00 386 LYS A O 1
ATOM 3083 N N . PHE A 1 387 ? 7.062 -5.797 31.528 1.00 92.38 387 PHE A N 1
ATOM 3084 C CA . PHE A 1 387 ? 5.847 -5.019 31.727 1.00 92.38 387 PHE A CA 1
ATOM 3085 C C . PHE A 1 387 ? 4.818 -5.360 30.656 1.00 92.38 387 PHE A C 1
ATOM 3087 O O . PHE A 1 387 ? 5.176 -5.732 29.535 1.00 92.38 387 PHE A O 1
ATOM 3094 N N . THR A 1 388 ? 3.554 -5.135 30.995 1.00 91.31 388 THR A N 1
ATOM 3095 C CA . THR A 1 388 ? 2.501 -4.911 30.008 1.00 91.31 388 THR A CA 1
ATOM 3096 C C . THR A 1 388 ? 2.599 -3.461 29.543 1.00 91.31 388 THR A C 1
ATOM 3098 O O . THR A 1 388 ? 2.601 -2.541 30.365 1.00 91.31 388 THR A O 1
ATOM 3101 N N . VAL A 1 389 ? 2.731 -3.256 28.235 1.00 91.62 389 VAL A N 1
ATOM 3102 C CA . VAL A 1 389 ? 2.967 -1.952 27.616 1.00 91.62 389 VAL A CA 1
ATOM 3103 C C . VAL A 1 389 ? 1.831 -1.641 26.653 1.00 91.62 389 VAL A C 1
ATOM 3105 O O . VAL A 1 389 ? 1.642 -2.326 25.653 1.00 91.62 389 VAL A O 1
ATOM 3108 N N . PHE A 1 390 ? 1.071 -0.596 26.945 1.00 89.31 390 PHE A N 1
ATOM 3109 C CA . PHE A 1 390 ? 0.122 -0.001 26.023 1.00 89.31 390 PHE A CA 1
ATOM 3110 C C . PHE A 1 390 ? 0.875 0.859 25.012 1.00 89.31 390 PHE A C 1
ATOM 3112 O O . PHE A 1 390 ? 1.580 1.805 25.369 1.00 89.31 390 PHE A O 1
ATOM 3119 N N . TYR A 1 391 ? 0.718 0.512 23.742 1.00 83.81 391 TYR A N 1
ATOM 3120 C CA . TYR A 1 391 ? 1.362 1.191 22.631 1.00 83.81 391 TYR A CA 1
ATOM 3121 C C . TYR A 1 391 ? 0.323 2.019 21.850 1.00 83.81 391 TYR A C 1
ATOM 3123 O O . TYR A 1 391 ? -0.642 1.436 21.331 1.00 83.81 391 TYR A O 1
ATOM 3131 N N . PRO A 1 392 ? 0.473 3.358 21.765 1.00 67.12 392 PRO A N 1
ATOM 3132 C CA . PRO A 1 392 ? -0.389 4.214 20.959 1.00 67.12 392 PRO A CA 1
ATOM 3133 C C . PRO A 1 392 ? 0.047 4.096 19.493 1.00 67.12 392 PRO A C 1
ATOM 3135 O O . PRO A 1 392 ? 0.987 4.738 19.041 1.00 67.12 392 PRO A O 1
ATOM 3138 N N . GLY A 1 393 ? -0.596 3.207 18.747 1.00 58.22 393 GLY A N 1
ATOM 3139 C CA . GLY A 1 393 ? -0.262 2.964 17.347 1.00 58.22 393 GLY A CA 1
ATOM 3140 C C . GLY A 1 393 ? -1.307 2.102 16.656 1.00 58.22 393 GLY A C 1
ATOM 3141 O O . GLY A 1 393 ? -2.312 1.726 17.257 1.00 58.22 393 GLY A O 1
ATOM 3142 N N . LEU A 1 394 ? -1.076 1.789 15.385 1.00 47.72 394 LEU A N 1
ATOM 3143 C CA . LEU A 1 394 ? -1.908 0.881 14.588 1.00 47.72 394 LEU A CA 1
ATOM 3144 C C . LEU A 1 394 ? -1.104 -0.391 14.277 1.00 47.72 394 LEU A C 1
ATOM 3146 O O . LEU A 1 394 ? 0.118 -0.404 14.415 1.00 47.72 394 LEU A O 1
ATOM 3150 N N . ALA A 1 395 ? -1.749 -1.456 13.795 1.00 41.88 395 ALA A N 1
ATOM 3151 C CA . ALA A 1 395 ? -1.040 -2.665 13.348 1.00 41.88 395 ALA A CA 1
ATOM 3152 C C . ALA A 1 395 ? 0.063 -2.365 12.299 1.00 41.88 395 ALA A C 1
ATOM 3154 O O . ALA A 1 395 ? 1.051 -3.087 12.207 1.00 41.88 395 ALA A O 1
ATOM 3155 N N . ALA A 1 396 ? -0.050 -1.246 11.569 1.00 34.91 396 ALA A N 1
ATOM 3156 C CA . ALA A 1 396 ? 0.953 -0.751 10.622 1.00 34.91 396 ALA A CA 1
ATOM 3157 C C . ALA A 1 396 ? 2.270 -0.268 11.276 1.00 34.91 396 ALA A C 1
ATOM 3159 O O . ALA A 1 396 ? 3.317 -0.320 10.638 1.00 34.91 396 ALA A O 1
ATOM 3160 N N . THR A 1 397 ? 2.267 0.129 12.556 1.00 48.94 397 THR A N 1
ATOM 3161 C CA . THR A 1 397 ? 3.482 0.489 13.323 1.00 48.94 397 THR A CA 1
ATOM 3162 C C . THR A 1 397 ? 4.139 -0.722 14.004 1.00 48.94 397 THR A C 1
ATOM 3164 O O . THR A 1 397 ? 4.943 -0.564 14.925 1.00 48.94 397 THR A O 1
ATOM 3167 N N . ALA A 1 398 ? 3.821 -1.947 13.558 1.00 47.44 398 ALA A N 1
ATOM 3168 C CA . ALA A 1 398 ? 4.283 -3.198 14.164 1.00 47.44 398 ALA A CA 1
ATOM 3169 C C . ALA A 1 398 ? 5.806 -3.276 14.364 1.00 47.44 398 ALA A C 1
ATOM 3171 O O . ALA A 1 398 ? 6.243 -3.900 15.322 1.00 47.44 398 ALA A O 1
ATOM 3172 N N . HIS A 1 399 ? 6.620 -2.614 13.533 1.00 54.47 399 HIS A N 1
ATOM 3173 C CA . HIS A 1 399 ? 8.079 -2.631 13.685 1.00 54.47 399 HIS A CA 1
ATOM 3174 C C . HIS A 1 399 ? 8.561 -1.955 14.982 1.00 54.47 399 HIS A C 1
ATOM 3176 O O . HIS A 1 399 ? 9.510 -2.427 15.604 1.00 54.47 399 HIS A O 1
ATOM 3182 N N . ALA A 1 400 ? 7.924 -0.866 15.414 1.00 58.81 400 ALA A N 1
ATOM 3183 C CA . ALA A 1 400 ? 8.317 -0.161 16.635 1.00 58.81 400 ALA A CA 1
ATOM 3184 C C . ALA A 1 400 ? 7.820 -0.905 17.885 1.00 58.81 400 ALA A C 1
ATOM 3186 O O . ALA A 1 400 ? 8.560 -1.077 18.850 1.00 58.81 400 ALA A O 1
ATOM 3187 N N . MET A 1 401 ? 6.599 -1.443 17.834 1.00 69.06 401 MET A N 1
ATOM 3188 C CA . MET A 1 401 ? 6.071 -2.314 18.888 1.00 69.06 401 MET A CA 1
ATOM 3189 C C . MET A 1 401 ? 6.887 -3.610 19.038 1.00 69.06 401 MET A C 1
ATOM 3191 O O . MET A 1 401 ? 7.068 -4.089 20.156 1.00 69.06 401 MET A O 1
ATOM 3195 N N . ARG A 1 402 ? 7.423 -4.148 17.932 1.00 67.25 402 ARG A N 1
ATOM 3196 C CA . ARG A 1 402 ? 8.237 -5.371 17.911 1.00 67.25 402 ARG A CA 1
ATOM 3197 C C . ARG A 1 402 ? 9.448 -5.289 18.833 1.00 67.25 402 ARG A C 1
ATOM 3199 O O . ARG A 1 402 ? 9.765 -6.264 19.499 1.00 67.25 402 ARG A O 1
ATOM 3206 N N . VAL A 1 403 ? 10.075 -4.117 18.936 1.00 75.38 403 VAL A N 1
ATOM 3207 C CA . VAL A 1 403 ? 11.218 -3.905 19.838 1.00 75.38 403 VAL A CA 1
ATOM 3208 C C . VAL A 1 403 ? 10.838 -4.226 21.289 1.00 75.38 403 VAL A C 1
ATOM 3210 O O . VAL A 1 403 ? 11.617 -4.834 22.013 1.00 75.38 403 VAL A O 1
ATOM 3213 N N . LEU A 1 404 ? 9.615 -3.901 21.715 1.00 80.12 404 LEU A N 1
ATOM 3214 C CA . LEU A 1 404 ? 9.142 -4.211 23.066 1.00 80.12 404 LEU A CA 1
ATOM 3215 C C . LEU A 1 404 ? 8.929 -5.721 23.253 1.00 80.12 404 LEU A C 1
ATOM 3217 O O . LEU A 1 404 ? 9.349 -6.286 24.265 1.00 80.12 404 LEU A O 1
ATOM 3221 N N . THR A 1 405 ? 8.297 -6.386 22.285 1.00 76.12 405 THR A N 1
ATOM 3222 C CA . THR A 1 405 ? 8.016 -7.828 22.363 1.00 76.12 405 THR A CA 1
ATOM 3223 C C . THR A 1 405 ? 9.269 -8.687 22.224 1.00 76.12 405 THR A C 1
ATOM 3225 O O . THR A 1 405 ? 9.398 -9.668 22.950 1.00 76.12 405 THR A O 1
ATOM 3228 N N . ASP A 1 406 ? 10.218 -8.304 21.365 1.00 73.94 406 ASP A N 1
ATOM 3229 C CA . ASP A 1 406 ? 11.497 -9.007 21.172 1.00 73.94 406 ASP A CA 1
ATOM 3230 C C . ASP A 1 406 ? 12.337 -8.982 22.459 1.00 73.94 406 ASP A C 1
ATOM 3232 O O . ASP A 1 406 ? 13.036 -9.941 22.784 1.00 73.94 406 ASP A O 1
ATOM 3236 N N . PHE A 1 407 ? 12.199 -7.917 23.253 1.00 78.38 407 PHE A N 1
ATOM 3237 C CA . PHE A 1 407 ? 12.788 -7.815 24.585 1.00 78.38 407 PHE A CA 1
ATOM 3238 C C . PHE A 1 407 ? 11.901 -8.424 25.686 1.00 78.38 407 PHE A C 1
ATOM 3240 O O . PHE A 1 407 ? 12.209 -8.295 26.870 1.00 78.38 407 PHE A O 1
ATOM 3247 N N . GLY A 1 408 ? 10.824 -9.133 25.345 1.00 77.88 408 GLY A N 1
ATOM 3248 C CA . GLY A 1 408 ? 10.007 -9.926 26.269 1.00 77.88 408 GLY A CA 1
ATOM 3249 C C . GLY A 1 408 ? 8.922 -9.158 27.030 1.00 77.88 408 GLY A C 1
ATOM 3250 O O . GLY A 1 408 ? 8.404 -9.678 28.019 1.00 77.88 408 GLY A O 1
ATOM 3251 N N . HIS A 1 409 ? 8.587 -7.929 26.630 1.00 85.75 409 HIS A N 1
ATOM 3252 C CA . HIS A 1 409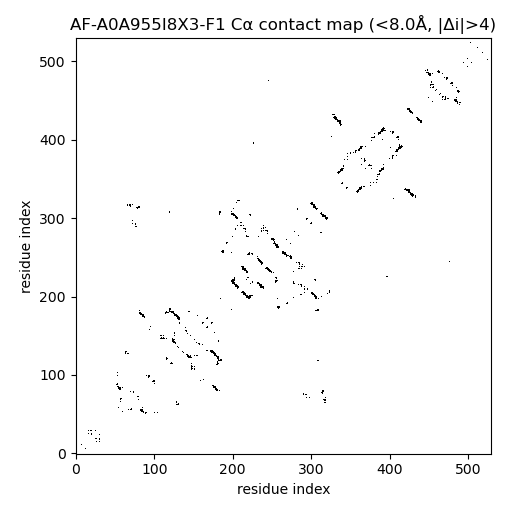 ? 7.415 -7.221 27.157 1.00 85.75 409 HIS A CA 1
ATOM 3253 C C . HIS A 1 409 ? 6.122 -7.740 26.517 1.00 85.75 409 HIS A C 1
ATOM 3255 O O . HIS A 1 409 ? 6.121 -8.240 25.395 1.00 85.75 409 HIS A O 1
ATOM 3261 N N . THR A 1 410 ? 4.995 -7.571 27.210 1.00 84.88 410 THR A N 1
ATOM 3262 C CA . THR A 1 410 ? 3.667 -7.796 26.621 1.00 84.88 410 THR A CA 1
ATOM 3263 C C . THR A 1 410 ? 3.165 -6.480 26.045 1.00 84.88 410 THR A C 1
ATOM 3265 O O . THR A 1 410 ? 2.707 -5.621 26.792 1.00 84.88 410 THR A O 1
ATOM 3268 N N . ALA A 1 411 ? 3.282 -6.281 24.733 1.00 83.81 411 ALA A N 1
ATOM 3269 C CA . ALA A 1 411 ? 2.824 -5.055 24.086 1.00 83.81 411 ALA A CA 1
ATOM 3270 C C . ALA A 1 411 ? 1.378 -5.198 23.587 1.00 83.81 411 ALA A C 1
ATOM 3272 O O . ALA A 1 411 ? 1.046 -6.155 22.892 1.00 83.81 411 ALA A O 1
ATOM 3273 N N . ILE A 1 412 ? 0.522 -4.239 23.936 1.00 79.38 412 ILE A N 1
ATOM 3274 C CA . ILE A 1 412 ? -0.892 -4.188 23.561 1.00 79.38 412 ILE A CA 1
ATOM 3275 C C . ILE A 1 412 ? -1.141 -2.892 22.801 1.00 79.38 412 ILE A C 1
ATOM 3277 O O . ILE A 1 412 ? -0.935 -1.796 23.325 1.00 79.38 412 ILE A O 1
ATOM 3281 N N . VAL A 1 413 ? -1.625 -3.013 21.569 1.00 73.44 413 VAL A N 1
ATOM 3282 C CA . VAL A 1 413 ? -2.011 -1.856 20.764 1.00 73.44 413 VAL A CA 1
ATOM 3283 C C . VAL A 1 413 ? -3.311 -1.279 21.314 1.00 73.44 413 VAL A C 1
ATOM 3285 O O . VAL A 1 413 ? -4.344 -1.947 21.323 1.00 73.44 413 VAL A O 1
ATOM 3288 N N . VAL A 1 414 ? -3.274 -0.025 21.765 1.00 67.44 414 VAL A N 1
ATOM 3289 C CA . VAL A 1 414 ? -4.460 0.669 22.300 1.00 67.44 414 VAL A CA 1
ATOM 3290 C C . VAL A 1 414 ? -5.036 1.716 21.348 1.00 67.44 414 VAL A C 1
ATOM 3292 O O . VAL A 1 414 ? -6.065 2.324 21.656 1.00 67.44 414 VAL A O 1
ATOM 3295 N N . GLY A 1 415 ? -4.421 1.897 20.175 1.00 62.28 415 GLY A N 1
ATOM 3296 C CA . GLY A 1 415 ? -4.879 2.834 19.153 1.00 62.28 415 GLY A CA 1
ATOM 3297 C C . GLY A 1 415 ? -4.955 4.264 19.684 1.00 62.28 415 GLY A C 1
ATOM 3298 O O . GLY A 1 415 ? -4.028 4.753 20.322 1.00 62.28 415 GLY A O 1
ATOM 3299 N N . SER A 1 416 ? -6.091 4.921 19.446 1.00 56.59 416 SER A N 1
ATOM 3300 C CA . SER A 1 416 ? -6.370 6.301 19.865 1.00 56.59 416 SER A CA 1
ATOM 3301 C C . SER A 1 416 ? -6.980 6.431 21.269 1.00 56.59 416 SER A C 1
ATOM 3303 O O . SER A 1 416 ? -7.388 7.528 21.664 1.00 56.59 416 SER A O 1
ATOM 3305 N N . ARG A 1 417 ? -7.076 5.338 22.042 1.00 63.84 417 ARG A N 1
ATOM 3306 C CA . ARG A 1 417 ? -7.637 5.376 23.403 1.00 63.84 417 ARG A CA 1
ATOM 3307 C C . ARG A 1 417 ? -6.734 6.214 24.314 1.00 63.84 417 ARG A C 1
ATOM 3309 O O . ARG A 1 417 ? -5.562 5.901 24.484 1.00 63.84 417 ARG A O 1
ATOM 3316 N N . LYS A 1 418 ? -7.300 7.253 24.934 1.00 72.88 418 LYS A N 1
ATOM 3317 C CA . LYS A 1 418 ? -6.602 8.108 25.909 1.00 72.88 418 LYS A CA 1
ATOM 3318 C C . LYS A 1 418 ? -6.751 7.562 27.323 1.00 72.88 418 LYS A C 1
ATOM 3320 O O . LYS A 1 418 ? -7.882 7.282 27.721 1.00 72.88 418 LYS A O 1
ATOM 3325 N N . TYR A 1 419 ? -5.654 7.483 28.066 1.00 81.69 419 TYR A N 1
ATOM 3326 C CA . TYR A 1 419 ? -5.642 7.134 29.486 1.00 81.69 419 TYR A CA 1
ATOM 3327 C C . TYR A 1 419 ? -4.963 8.236 30.297 1.00 81.69 419 TYR A C 1
ATOM 3329 O O . TYR A 1 419 ? -4.187 9.018 29.746 1.00 81.69 419 TYR A O 1
ATOM 3337 N N . GLU A 1 420 ? -5.246 8.286 31.592 1.00 84.00 420 GLU A N 1
ATOM 3338 C CA . GLU A 1 420 ? -4.594 9.205 32.529 1.00 84.00 420 GLU A CA 1
ATOM 3339 C C . GLU A 1 420 ? -3.506 8.502 33.351 1.00 84.00 420 GLU A C 1
ATOM 3341 O O . GLU A 1 420 ? -3.584 7.303 33.628 1.00 84.00 420 GLU A O 1
ATOM 3346 N N . ASP A 1 421 ? -2.484 9.252 33.772 1.00 87.25 421 ASP A N 1
ATOM 3347 C CA . ASP A 1 421 ? -1.456 8.716 34.667 1.00 87.25 421 ASP A CA 1
ATOM 3348 C C . ASP A 1 421 ? -2.094 8.318 36.010 1.00 87.25 421 ASP A C 1
ATOM 3350 O O . ASP A 1 421 ? -2.827 9.091 36.627 1.00 87.25 421 ASP A O 1
ATOM 3354 N N . GLY A 1 422 ? -1.845 7.088 36.455 1.00 86.12 422 GLY A N 1
ATOM 3355 C CA . GLY A 1 422 ? -2.449 6.490 37.647 1.00 86.12 422 GLY A CA 1
ATOM 3356 C C . GLY A 1 422 ? -3.825 5.844 37.440 1.00 86.12 422 GLY A C 1
ATOM 3357 O O . GLY A 1 422 ? -4.345 5.245 38.387 1.00 86.12 422 GLY A O 1
ATOM 3358 N N . GLU A 1 423 ? -4.409 5.915 36.238 1.00 84.94 423 GLU A N 1
ATOM 3359 C CA . GLU A 1 423 ? -5.723 5.338 35.931 1.00 84.94 423 GLU A CA 1
ATOM 3360 C C . GLU A 1 423 ? -5.744 3.818 36.157 1.00 84.94 423 GLU A C 1
ATOM 3362 O O . GLU A 1 423 ? -4.854 3.109 35.696 1.00 84.94 423 GLU A O 1
ATOM 3367 N N . GLN A 1 424 ? -6.755 3.291 36.858 1.00 86.75 424 GLN A N 1
ATOM 3368 C CA . GLN A 1 424 ? -6.896 1.843 37.040 1.00 86.75 424 GLN A CA 1
ATOM 3369 C C . GLN A 1 424 ? -7.643 1.206 35.874 1.00 86.75 424 GLN A C 1
ATOM 3371 O O . GLN A 1 424 ? -8.749 1.628 35.526 1.00 86.75 424 GLN A O 1
ATOM 3376 N N . VAL A 1 425 ? -7.066 0.143 35.323 1.00 85.12 425 VAL A N 1
ATOM 3377 C CA . VAL A 1 425 ? -7.651 -0.644 34.238 1.00 85.12 425 VAL A CA 1
ATOM 3378 C C . VAL A 1 425 ? -7.598 -2.134 34.560 1.00 85.12 425 VAL A C 1
ATOM 3380 O O . VAL A 1 425 ? -6.700 -2.604 35.260 1.00 85.12 425 VAL A O 1
ATOM 3383 N N . LEU A 1 426 ? -8.566 -2.866 34.023 1.00 83.81 426 LEU A N 1
ATOM 3384 C CA . LEU A 1 426 ? -8.611 -4.316 33.949 1.00 83.81 426 LEU A CA 1
ATOM 3385 C C . LEU A 1 426 ? -8.382 -4.718 32.494 1.00 83.81 426 LEU A C 1
ATOM 3387 O O . LEU A 1 426 ? -9.161 -4.349 31.616 1.00 83.81 426 LEU A O 1
ATOM 3391 N N . VAL A 1 427 ? -7.317 -5.468 32.248 1.00 83.44 427 VAL A N 1
ATOM 3392 C CA . VAL A 1 427 ? -6.996 -6.042 30.942 1.00 83.44 427 VAL A CA 1
ATOM 3393 C C . VAL A 1 427 ? -7.298 -7.528 30.995 1.00 83.44 427 VAL A C 1
ATOM 3395 O O . VAL A 1 427 ? -6.783 -8.225 31.867 1.00 83.44 427 VAL A O 1
ATOM 3398 N N . LYS A 1 428 ? -8.131 -7.999 30.073 1.00 79.38 428 LYS A N 1
ATOM 3399 C CA . LYS A 1 428 ? -8.471 -9.408 29.885 1.00 79.38 428 LYS A CA 1
ATOM 3400 C C . LYS A 1 428 ? -8.114 -9.819 28.473 1.00 79.38 428 LYS A C 1
ATOM 3402 O O . LYS A 1 428 ? -8.531 -9.156 27.525 1.00 79.38 428 LYS A O 1
ATOM 3407 N N . VAL A 1 429 ? -7.375 -10.910 28.354 1.00 72.69 429 VAL A N 1
ATOM 3408 C CA . VAL A 1 429 ? -7.115 -11.569 27.076 1.00 72.69 429 VAL A CA 1
ATOM 3409 C C . VAL A 1 429 ? -7.757 -12.940 27.131 1.00 72.69 429 VAL A C 1
ATOM 3411 O O . VAL A 1 429 ? -7.397 -13.760 27.979 1.00 72.69 429 VAL A O 1
ATOM 3414 N N . ASP A 1 430 ? -8.765 -13.146 26.288 1.00 66.81 430 ASP A N 1
ATOM 3415 C CA . ASP A 1 430 ? -9.531 -14.388 26.266 1.00 66.81 430 ASP A CA 1
ATOM 3416 C C . ASP A 1 430 ? -8.839 -15.500 25.458 1.00 66.81 430 ASP A C 1
ATOM 3418 O O . ASP A 1 430 ? -7.725 -15.351 24.951 1.00 66.81 430 ASP A O 1
ATOM 3422 N N . ALA A 1 431 ? -9.497 -16.660 25.379 1.00 53.94 431 ALA A N 1
ATOM 3423 C CA . ALA A 1 431 ? -8.994 -17.821 24.652 1.00 53.94 431 ALA A CA 1
ATOM 3424 C C . ALA A 1 431 ? -8.836 -17.591 23.145 1.00 53.94 431 ALA A C 1
ATOM 3426 O O . ALA A 1 431 ? -8.010 -18.259 22.523 1.00 53.94 431 ALA A O 1
ATOM 3427 N N . ASP A 1 432 ? -9.571 -16.624 22.599 1.00 53.50 432 ASP A N 1
ATOM 3428 C CA . ASP A 1 432 ? -9.571 -16.255 21.188 1.00 53.50 432 ASP A CA 1
ATOM 3429 C C . ASP A 1 432 ? -8.623 -15.071 20.909 1.00 53.50 432 ASP A C 1
ATOM 3431 O O . ASP A 1 432 ? -8.673 -14.471 19.834 1.00 53.50 432 ASP A O 1
ATOM 3435 N N . GLN A 1 433 ? -7.747 -14.732 21.868 1.00 59.44 433 GLN A N 1
ATOM 3436 C CA . GLN A 1 433 ? -6.796 -13.612 21.819 1.00 59.44 433 GLN A CA 1
ATOM 3437 C C . GLN A 1 433 ? -7.458 -12.229 21.683 1.00 59.44 433 GLN A C 1
ATOM 3439 O O . GLN A 1 433 ? -6.797 -11.255 21.307 1.00 59.44 433 GLN A O 1
ATOM 3444 N N . GLN A 1 434 ? -8.746 -12.091 22.015 1.00 55.75 434 GLN A N 1
ATOM 3445 C CA . GLN A 1 434 ? -9.385 -10.780 22.054 1.00 55.75 434 GLN A CA 1
ATOM 3446 C C . GLN A 1 434 ? -8.990 -10.042 23.328 1.00 55.75 434 GLN A C 1
ATOM 3448 O O . GLN A 1 434 ? -9.089 -10.554 24.444 1.00 55.75 434 GLN A O 1
ATOM 3453 N N . ILE A 1 435 ? -8.561 -8.794 23.148 1.00 65.38 435 ILE A N 1
ATOM 3454 C CA . ILE A 1 435 ? -8.135 -7.927 24.241 1.00 65.38 435 ILE A CA 1
ATOM 3455 C C . ILE A 1 435 ? -9.309 -7.046 24.665 1.00 65.38 435 ILE A C 1
ATOM 3457 O O . ILE A 1 435 ? -9.730 -6.139 23.941 1.00 65.38 435 ILE A O 1
ATOM 3461 N N . ASN A 1 436 ? -9.803 -7.265 25.879 1.00 67.00 436 ASN A N 1
ATOM 3462 C CA . ASN A 1 436 ? -10.787 -6.411 26.527 1.00 67.00 436 ASN A CA 1
ATOM 3463 C C . ASN A 1 436 ? -10.098 -5.542 27.587 1.00 67.00 436 ASN A C 1
ATOM 3465 O O . ASN A 1 436 ? -9.439 -6.051 28.490 1.00 67.00 436 ASN A O 1
ATOM 3469 N N . ILE A 1 437 ? -10.238 -4.220 27.465 1.00 77.12 437 ILE A N 1
ATOM 3470 C CA . ILE A 1 437 ? -9.681 -3.250 28.414 1.00 77.12 437 ILE A CA 1
ATOM 3471 C C . ILE A 1 437 ? -10.844 -2.489 29.037 1.00 77.12 437 ILE A C 1
ATOM 3473 O O . ILE A 1 437 ? -11.490 -1.677 28.371 1.00 77.12 437 ILE A O 1
ATOM 3477 N N . GLN A 1 438 ? -11.087 -2.731 30.319 1.00 72.69 438 GLN A N 1
ATOM 3478 C CA . GLN A 1 438 ? -12.099 -2.048 31.111 1.00 72.69 438 GLN A CA 1
ATOM 3479 C C . GLN A 1 438 ? -11.430 -1.014 32.015 1.00 72.69 438 GLN A C 1
ATOM 3481 O O . GLN A 1 438 ? -10.475 -1.318 32.724 1.00 72.69 438 GLN A O 1
ATOM 3486 N N . ARG A 1 439 ? -11.937 0.219 32.027 1.00 74.12 439 ARG A N 1
ATOM 3487 C CA . ARG A 1 439 ? -11.454 1.252 32.951 1.00 74.12 439 ARG A CA 1
ATOM 3488 C C . ARG A 1 439 ? -12.198 1.131 34.270 1.00 74.12 439 ARG A C 1
ATOM 3490 O O . ARG A 1 439 ? -13.422 1.221 34.295 1.00 74.12 439 ARG A O 1
ATOM 3497 N N . LEU A 1 440 ? -11.464 0.919 35.352 1.00 70.88 440 LEU A N 1
ATOM 3498 C CA . LEU A 1 440 ? -12.026 0.754 36.693 1.00 70.88 440 LEU A CA 1
ATOM 3499 C C . LEU A 1 440 ? -12.222 2.105 37.395 1.00 70.88 440 LEU A C 1
ATOM 3501 O O . LEU A 1 440 ? -13.070 2.228 38.267 1.00 70.88 440 LEU A O 1
ATOM 3505 N N . SER A 1 441 ? -11.486 3.135 36.969 1.00 57.97 441 SER A N 1
ATOM 3506 C CA . SER A 1 441 ? -11.622 4.530 37.420 1.00 57.97 441 SER A CA 1
ATOM 3507 C C . SER A 1 441 ? -12.880 5.241 36.900 1.00 57.97 441 SER A C 1
ATOM 3509 O O . SER A 1 441 ? -13.304 6.234 37.486 1.00 57.97 441 SER A O 1
ATOM 3511 N N . ILE A 1 442 ? -13.473 4.769 35.794 1.00 49.22 442 ILE A N 1
ATOM 3512 C CA . ILE A 1 442 ? -14.652 5.400 35.173 1.00 49.22 442 ILE A CA 1
ATOM 3513 C C . ILE A 1 442 ? -15.946 5.060 35.921 1.00 49.22 442 ILE A C 1
ATOM 3515 O O . ILE A 1 442 ? -16.921 5.800 35.802 1.00 49.22 442 ILE A O 1
ATOM 3519 N N . ALA A 1 443 ? -15.946 4.024 36.768 1.00 44.47 443 ALA A N 1
ATOM 3520 C CA . ALA A 1 443 ? -17.074 3.755 37.656 1.00 44.47 443 ALA A CA 1
ATOM 3521 C C . ALA A 1 443 ? -17.356 4.916 38.639 1.00 44.47 443 ALA A C 1
ATOM 3523 O O . ALA A 1 443 ? -18.463 4.991 39.154 1.00 44.47 443 ALA A O 1
ATOM 3524 N N . ASP A 1 444 ? -16.405 5.844 38.828 1.00 43.44 444 ASP A N 1
ATOM 3525 C CA . ASP A 1 444 ? -16.486 6.922 39.826 1.00 43.44 444 ASP A CA 1
ATOM 3526 C C . ASP A 1 444 ? -16.349 8.350 39.262 1.00 43.44 444 ASP A C 1
ATOM 3528 O O . ASP A 1 444 ? -16.240 9.313 40.022 1.00 43.44 444 ASP A O 1
ATOM 3532 N N . ARG A 1 445 ? -16.370 8.549 37.934 1.00 46.12 445 ARG A N 1
ATOM 3533 C CA . ARG A 1 445 ? -16.377 9.911 37.365 1.00 46.12 445 ARG A CA 1
ATOM 3534 C C . ARG A 1 445 ? -17.767 10.317 36.884 1.00 46.12 445 ARG A C 1
ATOM 3536 O O . ARG A 1 445 ? -18.284 9.848 35.869 1.00 46.12 445 ARG A O 1
ATOM 3543 N N . SER A 1 446 ? -18.361 11.244 37.627 1.00 51.31 446 SER A N 1
ATOM 3544 C CA . SER A 1 446 ? -19.522 12.070 37.286 1.00 51.31 446 SER A CA 1
ATOM 3545 C C . SER A 1 446 ? -19.217 12.992 36.094 1.00 51.31 446 SER A C 1
ATOM 3547 O O . SER A 1 446 ? -19.143 14.214 36.244 1.00 51.31 446 SER A O 1
ATOM 3549 N N . SER A 1 447 ? -18.938 12.448 34.903 1.00 60.16 447 SER A N 1
ATOM 3550 C CA . SER A 1 447 ? -18.833 13.301 33.720 1.00 60.16 447 SER A CA 1
ATOM 3551 C C . SER A 1 447 ? -20.243 13.647 33.246 1.00 60.16 447 SER A C 1
ATOM 3553 O O . SER A 1 447 ? -20.980 12.796 32.764 1.00 60.16 447 SER A O 1
ATOM 3555 N N . ALA A 1 448 ? -20.606 14.921 33.392 1.00 72.44 448 ALA A N 1
ATOM 3556 C CA . ALA A 1 448 ? -21.866 15.498 32.918 1.00 72.44 448 ALA A CA 1
ATOM 3557 C C . ALA A 1 448 ? -22.109 15.251 31.415 1.00 72.44 448 ALA A C 1
ATOM 3559 O O . ALA A 1 448 ? -23.240 15.218 30.934 1.00 72.44 448 ALA A O 1
ATOM 3560 N N . VAL A 1 449 ? -21.019 15.075 30.667 1.00 76.69 449 VAL A N 1
ATOM 3561 C CA . VAL A 1 449 ? -21.017 14.835 29.230 1.00 76.69 449 VAL A CA 1
ATOM 3562 C C . VAL A 1 449 ? -20.203 13.579 28.944 1.00 76.69 449 VAL A C 1
ATOM 3564 O O . VAL A 1 449 ? -19.080 13.444 29.435 1.00 76.69 449 VAL A O 1
ATOM 3567 N N . VAL A 1 450 ? -20.743 12.673 28.133 1.00 73.25 450 VAL A N 1
ATOM 3568 C CA . VAL A 1 450 ? -20.017 11.517 27.587 1.00 73.25 450 VAL A CA 1
ATOM 3569 C C . VAL A 1 450 ? -20.099 11.518 26.063 1.00 73.25 450 VAL A C 1
ATOM 3571 O O . VAL A 1 450 ? -21.089 11.960 25.484 1.00 73.25 450 VAL A O 1
ATOM 3574 N N . GLY A 1 451 ? -19.070 11.027 25.375 1.00 74.31 451 GLY A N 1
ATOM 3575 C CA . GLY A 1 451 ? -19.140 10.850 23.923 1.00 74.31 451 GLY A CA 1
ATOM 3576 C C . GLY A 1 451 ? -20.196 9.805 23.555 1.00 74.31 451 GLY A C 1
ATOM 3577 O O . GLY A 1 451 ? -20.282 8.762 24.202 1.00 74.31 451 GLY A O 1
ATOM 3578 N N . LEU A 1 452 ? -20.976 10.031 22.489 1.00 79.69 452 LEU A N 1
ATOM 3579 C CA . LEU A 1 452 ? -22.000 9.065 22.062 1.00 79.69 452 LEU A CA 1
ATOM 3580 C C . LEU A 1 452 ? -21.393 7.703 21.705 1.00 79.69 452 LEU A C 1
ATOM 3582 O O . LEU A 1 452 ? -22.055 6.688 21.853 1.00 79.69 452 LEU A O 1
ATOM 3586 N N . TYR A 1 453 ? -20.134 7.659 21.266 1.00 72.69 453 TYR A N 1
ATOM 3587 C CA . TYR A 1 453 ? -19.435 6.399 21.004 1.00 72.69 453 TYR A CA 1
ATOM 3588 C C . TYR A 1 453 ? -19.210 5.578 22.285 1.00 72.69 453 TYR A C 1
ATOM 3590 O O . TYR A 1 453 ? -19.391 4.359 22.292 1.00 72.69 453 TYR A O 1
ATOM 3598 N N . ASP A 1 454 ? -18.882 6.254 23.385 1.00 70.06 454 ASP A N 1
ATOM 3599 C CA . ASP A 1 454 ? -18.517 5.633 24.658 1.00 70.06 454 ASP A CA 1
ATOM 3600 C C . ASP A 1 454 ? -19.714 5.422 25.592 1.00 70.06 454 ASP A C 1
ATOM 3602 O O . ASP A 1 454 ? -19.578 4.739 26.601 1.00 70.06 454 ASP A O 1
ATOM 3606 N N . ALA A 1 455 ? -20.904 5.929 25.249 1.00 75.81 455 ALA A N 1
ATOM 3607 C CA . ALA A 1 455 ? -22.087 5.890 26.113 1.00 75.81 455 ALA A CA 1
ATOM 3608 C C . ALA A 1 455 ? -22.464 4.474 26.607 1.00 75.81 455 ALA A C 1
ATOM 3610 O O . ALA A 1 455 ? -22.886 4.320 27.752 1.00 75.81 455 ALA A O 1
ATOM 3611 N N . ARG A 1 456 ? -22.233 3.417 25.809 1.00 77.88 456 ARG A N 1
ATOM 3612 C CA . ARG A 1 456 ? -22.436 2.009 26.223 1.00 77.88 456 ARG A CA 1
ATOM 3613 C C . ARG A 1 456 ? -21.636 1.607 27.461 1.00 77.88 456 ARG A C 1
ATOM 3615 O O . ARG A 1 456 ? -22.046 0.702 28.176 1.00 77.88 456 ARG A O 1
ATOM 3622 N N . LEU A 1 457 ? -20.498 2.255 27.703 1.00 66.88 457 LEU A N 1
ATOM 3623 C CA . LEU A 1 457 ? -19.601 1.937 28.814 1.00 66.88 457 LEU A CA 1
ATOM 3624 C C . LEU A 1 457 ? -20.141 2.441 30.160 1.00 66.88 457 LEU A C 1
ATOM 3626 O O . LEU A 1 457 ? -19.680 1.984 31.199 1.00 66.88 457 LEU A O 1
ATOM 3630 N N . TYR A 1 458 ? -21.118 3.354 30.139 1.00 67.12 458 TYR A N 1
ATOM 3631 C CA . TYR A 1 458 ? -21.671 4.012 31.327 1.00 67.12 458 TYR A CA 1
ATOM 3632 C C . TYR A 1 458 ? -23.013 3.422 31.789 1.00 67.12 458 TYR A C 1
ATOM 3634 O O . TYR A 1 458 ? -23.496 3.774 32.860 1.00 67.12 458 TYR A O 1
ATOM 3642 N N . GLY A 1 459 ? -23.606 2.512 31.008 1.00 66.19 459 GLY A N 1
ATOM 3643 C CA . GLY A 1 459 ? -24.869 1.851 31.345 1.00 66.19 459 GLY A CA 1
ATOM 3644 C C . GLY A 1 459 ? -26.117 2.717 31.128 1.00 66.19 459 GLY A C 1
ATOM 3645 O O . GLY A 1 459 ? -26.066 3.946 31.105 1.00 66.19 459 GLY A O 1
ATOM 3646 N N . ILE A 1 460 ? -27.265 2.054 30.957 1.00 77.06 460 ILE A N 1
ATOM 3647 C CA . ILE A 1 460 ? -28.554 2.700 30.645 1.00 77.06 460 ILE A CA 1
ATOM 3648 C C . ILE A 1 460 ? -28.941 3.741 31.702 1.00 77.06 460 ILE A C 1
ATOM 3650 O O . ILE A 1 460 ? -29.436 4.803 31.337 1.00 77.06 460 ILE A O 1
ATOM 3654 N N . GLU A 1 461 ? -28.660 3.469 32.976 1.00 77.44 461 GLU A N 1
ATOM 3655 C CA . GLU A 1 461 ? -29.000 4.354 34.099 1.00 77.44 461 GLU A CA 1
ATOM 3656 C C . GLU A 1 461 ? -28.348 5.739 33.989 1.00 77.44 461 GLU A C 1
ATOM 3658 O O . GLU A 1 461 ? -28.948 6.744 34.360 1.00 77.44 461 GLU A O 1
ATOM 3663 N N . LYS A 1 462 ? -27.130 5.813 33.435 1.00 78.81 462 LYS A N 1
ATOM 3664 C CA . LYS A 1 462 ? -26.348 7.055 33.371 1.00 78.81 462 LYS A CA 1
ATOM 3665 C C . LYS A 1 462 ? -26.550 7.836 32.078 1.00 78.81 462 LYS A C 1
ATOM 3667 O O . LYS A 1 462 ? -26.487 9.062 32.079 1.00 78.81 462 LYS A O 1
ATOM 3672 N N . VAL A 1 463 ? -26.762 7.145 30.959 1.00 83.75 463 VAL A N 1
ATOM 3673 C CA . VAL A 1 463 ? -26.837 7.777 29.625 1.00 83.75 463 VAL A CA 1
ATOM 3674 C C . VAL A 1 463 ? -28.230 7.732 28.997 1.00 83.75 463 VAL A C 1
ATOM 3676 O O . VAL A 1 463 ? -28.459 8.328 27.947 1.00 83.75 463 VAL A O 1
ATOM 3679 N N . GLY A 1 464 ? -29.173 7.026 29.617 1.00 85.88 464 GLY A N 1
ATOM 3680 C CA . GLY A 1 464 ? -30.496 6.766 29.067 1.00 85.88 464 GLY A CA 1
ATOM 3681 C C . GLY A 1 464 ? -30.487 5.704 27.960 1.00 85.88 464 GLY A C 1
ATOM 3682 O O . GLY A 1 464 ? -29.525 5.528 27.206 1.00 85.88 464 GLY A O 1
ATOM 3683 N N . GLY A 1 465 ? -31.611 4.995 27.817 1.00 84.56 465 GLY A N 1
ATOM 3684 C CA . GLY A 1 465 ? -31.718 3.847 26.906 1.00 84.56 465 GLY A CA 1
ATOM 3685 C C . GLY A 1 465 ? -31.474 4.189 25.432 1.00 84.56 465 GLY A C 1
ATOM 3686 O O . GLY A 1 465 ? -30.889 3.396 24.696 1.00 84.56 465 GLY A O 1
ATOM 3687 N N . LYS A 1 466 ? -31.858 5.393 24.987 1.00 90.44 466 LYS A N 1
ATOM 3688 C CA . LYS A 1 466 ? -31.665 5.818 23.592 1.00 90.44 466 LYS A CA 1
ATOM 3689 C C . LYS A 1 466 ? -30.189 6.019 23.256 1.00 90.44 466 LYS A C 1
ATOM 3691 O O . LYS A 1 466 ? -29.731 5.505 22.240 1.00 90.44 466 LYS A O 1
ATOM 3696 N N . ALA A 1 467 ? -29.443 6.732 24.097 1.00 88.31 467 ALA A N 1
ATOM 3697 C CA . ALA A 1 467 ? -28.026 6.975 23.855 1.00 88.31 467 ALA A CA 1
ATOM 3698 C C . ALA A 1 467 ? -27.199 5.691 23.988 1.00 88.31 467 ALA A C 1
ATOM 3700 O O . ALA A 1 467 ? -26.324 5.431 23.161 1.00 88.31 467 ALA A O 1
ATOM 3701 N N . PHE A 1 468 ? -27.544 4.848 24.964 1.00 86.12 468 PHE A N 1
ATOM 3702 C CA . PHE A 1 468 ? -26.980 3.511 25.106 1.00 86.12 468 PHE A CA 1
ATOM 3703 C C . PHE A 1 468 ? -27.162 2.691 23.819 1.00 86.12 468 PHE A C 1
ATOM 3705 O O . PHE A 1 468 ? -26.182 2.238 23.228 1.00 86.12 468 PHE A O 1
ATOM 3712 N N . ASN A 1 469 ? -28.387 2.594 23.300 1.00 88.62 469 ASN A N 1
ATOM 3713 C CA . ASN A 1 469 ? -28.663 1.845 22.073 1.00 88.62 469 ASN A CA 1
ATOM 3714 C C . ASN A 1 469 ? -27.997 2.459 20.834 1.00 88.62 469 ASN A C 1
ATOM 3716 O O . ASN A 1 469 ? -27.444 1.729 20.015 1.00 88.62 469 ASN A O 1
ATOM 3720 N N . LEU A 1 470 ? -27.985 3.788 20.702 1.00 87.56 470 LEU A N 1
ATOM 3721 C CA . LEU A 1 470 ? -27.294 4.470 19.602 1.00 87.56 470 LEU A CA 1
ATOM 3722 C C . LEU A 1 470 ? -25.782 4.217 19.628 1.00 87.56 470 LEU A C 1
ATOM 3724 O O . LEU A 1 470 ? -25.183 4.025 18.575 1.00 87.56 470 LEU A O 1
ATOM 3728 N N . SER A 1 471 ? -25.167 4.148 20.808 1.00 80.19 471 SER A N 1
ATOM 3729 C CA . SER A 1 471 ? -23.748 3.803 20.944 1.00 80.19 471 SER A CA 1
ATOM 3730 C C . SER A 1 471 ? -23.451 2.342 20.581 1.00 80.19 471 SER A C 1
ATOM 3732 O O . SER A 1 471 ? -22.420 2.047 19.973 1.00 80.19 471 SER A O 1
ATOM 3734 N N . ILE A 1 472 ? -24.386 1.423 20.857 1.00 74.12 472 ILE A N 1
ATOM 3735 C CA . ILE A 1 472 ? -24.311 0.028 20.398 1.00 74.12 472 ILE A CA 1
ATOM 3736 C C . ILE A 1 472 ? -24.437 -0.041 18.873 1.00 74.12 472 ILE A C 1
ATOM 3738 O O . ILE A 1 472 ? -23.666 -0.737 18.223 1.00 74.12 472 ILE A O 1
ATOM 3742 N N . LEU A 1 473 ? -25.375 0.694 18.277 1.00 75.56 473 LEU A N 1
ATOM 3743 C CA . LEU A 1 473 ? -25.522 0.747 16.821 1.00 75.56 473 LEU A CA 1
ATOM 3744 C C . LEU A 1 473 ? -24.269 1.329 16.159 1.00 75.56 473 LEU A C 1
ATOM 3746 O O . LEU A 1 473 ? -23.745 0.751 15.211 1.00 75.56 473 LEU A O 1
ATOM 3750 N N . LYS A 1 474 ? -23.730 2.419 16.705 1.00 75.00 474 LYS A N 1
ATOM 3751 C CA . LYS A 1 474 ? -22.518 3.061 16.188 1.00 75.00 474 LYS A CA 1
ATOM 3752 C C . LYS A 1 474 ? -21.298 2.134 16.256 1.00 75.00 474 LYS A C 1
ATOM 3754 O O . LYS A 1 474 ? -20.513 2.095 15.320 1.00 75.00 474 LYS A O 1
ATOM 3759 N N . THR A 1 475 ? -21.163 1.346 17.325 1.00 55.91 475 THR A N 1
ATOM 3760 C CA . THR A 1 475 ? -20.084 0.342 17.462 1.00 55.91 475 THR A CA 1
ATOM 3761 C C . THR A 1 475 ? -20.285 -0.895 16.598 1.00 55.91 475 THR A C 1
ATOM 3763 O O . THR A 1 475 ? -19.320 -1.571 16.269 1.00 55.91 475 THR A O 1
ATOM 3766 N N . LYS A 1 476 ? -21.522 -1.167 16.179 1.00 65.38 476 LYS A N 1
ATOM 3767 C CA . LYS A 1 476 ? -21.849 -2.171 15.161 1.00 65.38 476 LYS A CA 1
ATOM 3768 C C . LYS A 1 476 ? -21.765 -1.622 13.729 1.00 65.38 476 LYS A C 1
ATOM 3770 O O . LYS A 1 476 ? -22.263 -2.266 12.813 1.00 65.38 476 LYS A O 1
ATOM 3775 N N . GLY A 1 477 ? -21.183 -0.435 13.536 1.00 48.00 477 GLY A N 1
ATOM 3776 C CA . GLY A 1 477 ? -20.939 0.149 12.215 1.00 48.00 477 GLY A CA 1
ATOM 3777 C C . GLY A 1 477 ? -22.162 0.777 11.542 1.00 48.00 477 GLY A C 1
ATOM 3778 O O . GLY A 1 477 ? -22.085 1.162 10.378 1.00 48.00 477 GLY A O 1
ATOM 3779 N N . PHE A 1 478 ? -23.294 0.914 12.241 1.00 67.62 478 PHE A N 1
ATOM 3780 C CA . PHE A 1 478 ? -24.435 1.648 11.697 1.00 67.62 478 PHE A CA 1
ATOM 3781 C C . PHE A 1 478 ? -24.110 3.141 11.604 1.00 67.62 478 PHE A C 1
ATOM 3783 O O . PHE A 1 478 ? -23.464 3.706 12.492 1.00 67.62 478 PHE A O 1
ATOM 3790 N N . ASN A 1 479 ? -24.614 3.793 10.551 1.00 73.06 479 ASN A N 1
ATOM 3791 C CA . ASN A 1 479 ? -24.459 5.230 10.357 1.00 73.06 479 ASN A CA 1
ATOM 3792 C C . ASN A 1 479 ? -25.277 6.007 11.402 1.00 73.06 479 ASN A C 1
ATOM 3794 O O . ASN A 1 479 ? -26.441 6.353 11.199 1.00 73.06 479 ASN A O 1
ATOM 3798 N N . VAL A 1 480 ? -24.660 6.230 12.557 1.00 80.88 480 VAL A N 1
ATOM 3799 C CA . VAL A 1 480 ? -25.195 7.029 13.654 1.00 80.88 480 VAL A CA 1
ATOM 3800 C C . VAL A 1 480 ? -24.455 8.365 13.654 1.00 80.88 480 VAL A C 1
ATOM 3802 O O . VAL A 1 480 ? -23.219 8.350 13.708 1.00 80.88 480 VAL A O 1
ATOM 3805 N N . PRO A 1 481 ? -25.159 9.512 13.657 1.00 74.94 481 PRO A N 1
ATOM 3806 C CA . PRO A 1 481 ? -24.534 10.828 13.737 1.00 74.94 481 PRO A CA 1
ATOM 3807 C C . PRO A 1 481 ? -23.519 10.937 14.881 1.00 74.94 481 PRO A C 1
ATOM 3809 O O . PRO A 1 481 ? -23.603 10.246 15.902 1.00 74.94 481 PRO A O 1
ATOM 3812 N N . HIS A 1 482 ? -22.499 11.775 14.715 1.00 71.19 482 HIS A N 1
ATOM 3813 C CA . HIS A 1 482 ? -21.626 12.114 15.837 1.00 71.19 482 HIS A CA 1
ATOM 3814 C C . HIS A 1 482 ? -22.398 12.945 16.857 1.00 71.19 482 HIS A C 1
ATOM 3816 O O . HIS A 1 482 ? -23.304 13.699 16.512 1.00 71.19 482 HIS A O 1
ATOM 3822 N N . GLY A 1 483 ? -22.053 12.771 18.125 1.00 78.62 483 GLY A N 1
ATOM 3823 C CA . GLY A 1 483 ? -22.721 13.470 19.203 1.00 78.62 483 GLY A CA 1
ATOM 3824 C C . GLY A 1 483 ? -22.094 13.161 20.547 1.00 78.62 483 GLY A C 1
ATOM 3825 O O . GLY A 1 483 ? -21.203 12.315 20.675 1.00 78.62 483 GLY A O 1
ATOM 3826 N N . PHE A 1 484 ? -22.606 13.850 21.549 1.00 82.44 484 PHE A N 1
ATOM 3827 C CA . PHE A 1 484 ? -22.346 13.608 22.954 1.00 82.44 484 PHE A CA 1
ATOM 3828 C C . PHE A 1 484 ? -23.681 13.389 23.664 1.00 82.44 484 PHE A C 1
ATOM 3830 O O . PHE A 1 484 ? -24.749 13.692 23.129 1.00 82.44 484 PHE A O 1
ATOM 3837 N N . VAL A 1 485 ? -23.616 12.828 24.859 1.00 85.38 485 VAL A N 1
ATOM 3838 C CA . VAL A 1 485 ? -24.759 12.529 25.708 1.00 85.38 485 VAL A CA 1
ATOM 3839 C C . VAL A 1 485 ? -24.584 13.331 26.981 1.00 85.38 485 VAL A C 1
ATOM 3841 O O . VAL A 1 485 ? -23.533 13.252 27.617 1.00 85.38 485 VAL A O 1
ATOM 3844 N N . LEU A 1 486 ? -25.605 14.103 27.334 1.00 85.06 486 LEU A N 1
ATOM 3845 C CA . LEU A 1 486 ? -25.728 14.660 28.675 1.00 85.06 486 LEU A CA 1
ATOM 3846 C C . LEU A 1 486 ? -26.234 13.547 29.588 1.00 85.06 486 LEU A C 1
ATOM 3848 O O . LEU A 1 486 ? -27.222 12.890 29.250 1.00 85.06 486 LEU A O 1
ATOM 3852 N N . THR A 1 487 ? -25.540 13.292 30.691 1.00 84.38 487 THR A N 1
ATOM 3853 C CA . THR A 1 487 ? -25.927 12.210 31.601 1.00 84.38 487 THR A CA 1
ATOM 3854 C C . THR A 1 487 ? -27.231 12.533 32.324 1.00 84.38 487 THR A C 1
ATOM 3856 O O . THR A 1 487 ? -27.639 13.691 32.439 1.00 84.38 487 THR A O 1
ATOM 3859 N N . THR A 1 488 ? -27.892 11.496 32.831 1.00 82.75 488 THR A N 1
ATOM 3860 C CA . THR A 1 488 ? -29.095 11.624 33.670 1.00 82.75 488 THR A CA 1
ATOM 3861 C C . THR A 1 488 ? -28.836 12.487 34.908 1.00 82.75 488 THR A C 1
ATOM 3863 O O . THR A 1 488 ? -29.690 13.278 35.289 1.00 82.75 488 THR A O 1
ATOM 3866 N N . GLU A 1 489 ? -27.610 12.462 35.433 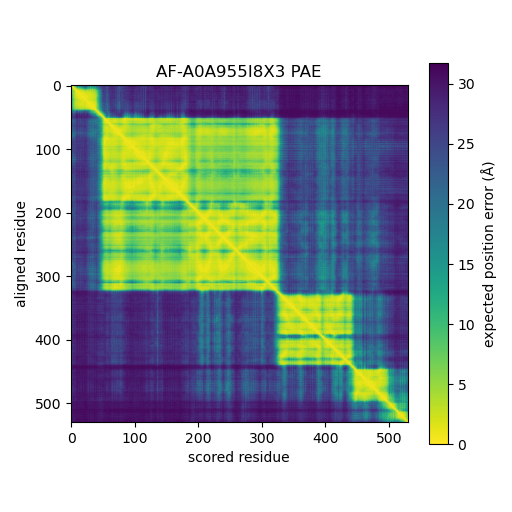1.00 78.38 489 GLU A N 1
ATOM 3867 C CA . GLU A 1 489 ? -27.144 13.324 36.527 1.00 78.38 489 GLU A CA 1
ATOM 3868 C C . GLU A 1 489 ? -27.292 14.828 36.202 1.00 78.38 489 GLU A C 1
ATOM 3870 O O . GLU A 1 489 ? -27.694 15.608 37.064 1.00 78.38 489 GLU A O 1
ATOM 3875 N N . VAL A 1 490 ? -27.014 15.252 34.959 1.00 77.75 490 VAL A N 1
ATOM 3876 C CA . VAL A 1 490 ? -27.184 16.659 34.531 1.00 77.75 490 VAL A CA 1
ATOM 3877 C C . VAL A 1 490 ? -28.654 17.041 34.498 1.00 77.75 490 VAL A C 1
ATOM 3879 O O . VAL A 1 490 ? -29.025 18.141 34.900 1.00 77.75 490 VAL A O 1
ATOM 3882 N N . PHE A 1 491 ? -29.501 16.131 34.019 1.00 75.25 491 PHE A N 1
ATOM 3883 C CA . PHE A 1 491 ? -30.941 16.341 34.020 1.00 75.25 491 PHE A CA 1
ATOM 3884 C C . PHE A 1 491 ? -31.467 16.499 35.452 1.00 75.25 491 PHE A C 1
ATOM 3886 O O . PHE A 1 491 ? -32.177 17.464 35.731 1.00 75.25 491 PHE A O 1
ATOM 3893 N N . ASP A 1 492 ? -31.055 15.624 36.370 1.00 73.88 492 ASP A N 1
ATOM 3894 C CA . ASP A 1 492 ? -31.461 15.683 37.775 1.00 73.88 492 ASP A CA 1
ATOM 3895 C C . ASP A 1 492 ? -31.017 16.985 38.454 1.00 73.88 492 ASP A C 1
ATOM 3897 O O . ASP A 1 492 ? -31.791 17.570 39.212 1.00 73.88 492 ASP A O 1
ATOM 3901 N N . GLN A 1 493 ? -29.816 17.486 38.146 1.00 71.56 493 GLN A N 1
ATOM 3902 C CA . GLN A 1 493 ? -29.329 18.781 38.639 1.00 71.56 493 GLN A CA 1
ATOM 3903 C C . GLN A 1 493 ? -30.170 19.949 38.113 1.00 71.56 493 GLN A C 1
ATOM 3905 O O . GLN A 1 493 ? -30.635 20.776 38.895 1.00 71.56 493 GLN A O 1
ATOM 3910 N N . VAL A 1 494 ? -30.448 19.984 36.807 1.00 69.06 494 VAL A N 1
ATOM 3911 C CA . VAL A 1 494 ? -31.274 21.037 36.192 1.00 69.06 494 VAL A CA 1
ATOM 3912 C C . VAL A 1 494 ? -32.696 21.028 36.758 1.00 69.06 494 VAL A C 1
ATOM 3914 O O . VAL A 1 494 ? -33.269 22.097 36.985 1.00 69.06 494 VAL A O 1
ATOM 3917 N N . ILE A 1 495 ? -33.266 19.847 37.017 1.00 67.06 495 ILE A N 1
ATOM 3918 C CA . ILE A 1 495 ? -34.565 19.714 37.684 1.00 67.06 495 ILE A CA 1
ATOM 3919 C C . ILE A 1 495 ? -34.463 20.156 39.149 1.00 67.06 495 ILE A C 1
ATOM 3921 O O . ILE A 1 495 ? -35.308 20.912 39.614 1.00 67.06 495 ILE A O 1
ATOM 3925 N N . ALA A 1 496 ? -33.436 19.760 39.894 1.00 67.50 496 ALA A N 1
ATOM 3926 C CA . ALA A 1 496 ? -33.289 20.177 41.287 1.00 67.50 496 ALA A CA 1
ATOM 3927 C C . ALA A 1 496 ? -33.162 21.705 41.441 1.00 67.50 496 ALA A C 1
ATOM 3929 O O . ALA A 1 496 ? -33.718 22.269 42.384 1.00 67.50 496 ALA A O 1
ATOM 3930 N N . GLU A 1 497 ? -32.477 22.371 40.510 1.00 62.78 497 GLU A N 1
ATOM 3931 C CA . GLU A 1 497 ? -32.225 23.816 40.550 1.00 62.78 497 GLU A CA 1
ATOM 3932 C C . GLU A 1 497 ? -33.402 24.657 40.035 1.00 62.78 497 GLU A C 1
ATOM 3934 O O . GLU A 1 497 ? -33.685 25.718 40.592 1.00 62.78 497 GLU A O 1
ATOM 3939 N N . ASN A 1 498 ? -34.124 24.190 39.010 1.00 61.88 498 ASN A N 1
ATOM 3940 C CA . ASN A 1 498 ? -35.156 24.993 38.335 1.00 61.88 498 ASN A CA 1
ATOM 3941 C C . ASN A 1 498 ? -36.597 24.585 38.678 1.00 61.88 498 ASN A C 1
ATOM 3943 O O . ASN A 1 498 ? -37.549 25.288 38.325 1.00 61.88 498 ASN A O 1
ATOM 3947 N N . PHE A 1 499 ? -36.801 23.460 39.369 1.00 59.22 499 PHE A N 1
ATOM 3948 C CA . PHE A 1 499 ? -38.136 22.951 39.669 1.00 59.22 499 PHE A CA 1
ATOM 3949 C C . PHE A 1 499 ? -38.597 23.378 41.071 1.00 59.22 499 PHE A C 1
ATOM 3951 O O . PHE A 1 499 ? -38.301 22.745 42.084 1.00 59.22 499 PHE A O 1
ATOM 3958 N N . THR A 1 500 ? -39.348 24.484 41.145 1.00 61.88 500 THR A N 1
ATOM 3959 C CA . THR A 1 500 ? -39.862 25.022 42.419 1.00 61.88 500 THR A CA 1
ATOM 3960 C C . THR A 1 500 ? -40.717 23.996 43.185 1.00 61.88 500 THR A C 1
ATOM 3962 O O . THR A 1 500 ? -41.493 23.236 42.597 1.00 61.88 500 THR A O 1
ATOM 3965 N N . GLN A 1 501 ? -40.656 24.010 44.527 1.00 57.66 501 GLN A N 1
ATOM 3966 C CA . GLN A 1 501 ? -41.466 23.132 45.398 1.00 57.66 501 GLN A CA 1
ATOM 3967 C C . GLN A 1 501 ? -42.975 23.167 45.072 1.00 57.66 501 GLN A C 1
ATOM 3969 O O . GLN A 1 501 ? -43.679 22.176 45.268 1.00 57.66 501 GLN A O 1
ATOM 3974 N N . LYS A 1 502 ? -43.472 24.287 44.532 1.00 57.09 502 LYS A N 1
ATOM 3975 C CA . LYS A 1 502 ? -44.872 24.485 44.128 1.00 57.09 502 LYS A CA 1
ATOM 3976 C C . LYS A 1 502 ? -45.267 23.638 42.906 1.00 57.09 502 LYS A C 1
ATOM 3978 O O . LYS A 1 502 ? -46.366 23.081 42.886 1.00 57.09 502 LYS A O 1
ATOM 3983 N N . MET A 1 503 ? -44.367 23.487 41.926 1.00 58.09 503 MET A N 1
ATOM 3984 C CA . MET A 1 503 ? -44.569 22.600 40.769 1.00 58.09 503 MET A CA 1
ATOM 3985 C C . MET A 1 503 ? -44.480 21.130 41.174 1.00 58.09 503 MET A C 1
ATOM 3987 O O . MET A 1 503 ? -45.308 20.325 40.757 1.00 58.09 503 MET A O 1
ATOM 3991 N N . ARG A 1 504 ? -43.525 20.794 42.054 1.00 57.97 504 ARG A N 1
ATOM 3992 C CA . ARG A 1 504 ? -43.349 19.430 42.573 1.00 57.97 504 ARG A CA 1
ATOM 3993 C C . ARG A 1 504 ? -44.590 18.938 43.324 1.00 57.97 504 ARG A C 1
ATOM 3995 O O . ARG A 1 504 ? -45.014 17.810 43.108 1.00 57.97 504 ARG A O 1
ATOM 4002 N N . LYS A 1 505 ? -45.203 19.795 44.149 1.00 57.41 505 LYS A N 1
ATOM 4003 C CA . LYS A 1 505 ? -46.457 19.482 44.851 1.00 57.41 505 LYS A CA 1
ATOM 4004 C C . LYS A 1 505 ? -47.633 19.298 43.881 1.00 57.41 505 LYS A C 1
ATOM 4006 O O . LYS A 1 505 ? -48.366 18.329 44.006 1.00 57.41 505 LYS A O 1
ATOM 4011 N N . SER A 1 506 ? -47.755 20.163 42.871 1.00 59.06 506 SER A N 1
ATOM 4012 C CA . SER A 1 506 ? -48.849 20.083 41.887 1.00 59.06 506 SER A CA 1
ATOM 4013 C C . SER A 1 506 ? -48.800 18.809 41.032 1.00 59.06 506 SER A C 1
ATOM 4015 O O . SER A 1 506 ? -49.849 18.238 40.757 1.00 59.06 506 SER A O 1
ATOM 4017 N N . LEU A 1 507 ? -47.602 18.345 40.650 1.00 58.00 507 LEU A N 1
ATOM 4018 C CA . LEU A 1 507 ? -47.397 17.113 39.870 1.00 58.00 507 LEU A CA 1
ATOM 4019 C C . LEU A 1 507 ? -47.529 15.825 40.696 1.00 58.00 507 LEU A C 1
ATOM 4021 O O . LEU A 1 507 ? -47.925 14.800 40.155 1.00 58.00 507 LEU A O 1
ATOM 4025 N N . LEU A 1 508 ? -47.195 15.858 41.990 1.00 58.19 508 LEU A N 1
ATOM 4026 C CA . LEU A 1 508 ? -47.380 14.709 42.886 1.00 58.19 508 LEU A CA 1
ATOM 4027 C C . LEU A 1 508 ? -48.847 14.534 43.311 1.00 58.19 508 LEU A C 1
ATOM 4029 O O . LEU A 1 508 ? -49.284 13.399 43.492 1.00 58.19 508 LEU A O 1
ATOM 4033 N N . ASP A 1 509 ? -49.605 15.631 43.428 1.00 58.72 509 ASP A N 1
ATOM 4034 C CA . ASP A 1 509 ? -51.035 15.600 43.765 1.00 58.72 509 ASP A CA 1
ATOM 4035 C C . ASP A 1 509 ? -51.918 15.210 42.557 1.00 58.72 509 ASP A C 1
ATOM 4037 O O . ASP A 1 509 ? -52.989 14.625 42.739 1.00 58.72 509 ASP A O 1
ATOM 4041 N N . THR A 1 510 ? -51.472 15.459 41.315 1.00 57.91 510 THR A N 1
ATOM 4042 C CA . THR A 1 510 ? -52.123 14.922 40.104 1.00 57.91 510 THR A CA 1
ATOM 4043 C C . THR A 1 510 ? -51.721 13.460 39.918 1.00 57.91 510 THR A C 1
ATOM 4045 O O . THR A 1 510 ? -50.812 13.121 39.164 1.00 57.91 510 THR A O 1
ATOM 4048 N N . GLY A 1 511 ? -52.390 12.556 40.635 1.00 53.31 511 GLY A N 1
ATOM 4049 C CA . GLY A 1 511 ? -52.236 11.120 40.411 1.00 53.31 511 GLY A CA 1
ATOM 4050 C C . GLY A 1 511 ? -52.412 10.795 38.923 1.00 53.31 511 GLY A C 1
ATOM 4051 O O . GLY A 1 511 ? -53.479 11.032 38.361 1.00 53.31 511 GLY A O 1
ATOM 4052 N N . VAL A 1 512 ? -51.359 10.273 38.284 1.00 54.66 512 VAL A N 1
ATOM 4053 C CA . VAL A 1 512 ? -51.260 10.064 36.828 1.00 54.66 512 VAL A CA 1
ATOM 4054 C C . VAL A 1 512 ? -52.250 8.992 36.360 1.00 54.66 512 VAL A C 1
ATOM 4056 O O . VAL A 1 512 ? -51.904 7.827 36.173 1.00 54.66 512 VAL A O 1
ATOM 4059 N N . LYS A 1 513 ? -53.518 9.372 36.207 1.00 55.06 513 LYS A N 1
ATOM 4060 C CA . LYS A 1 513 ? -54.581 8.525 35.647 1.00 55.06 513 LYS A CA 1
ATOM 4061 C C . LYS A 1 513 ? -55.298 9.170 34.464 1.00 55.06 513 LYS A C 1
ATOM 4063 O O . LYS A 1 513 ? -56.018 8.470 33.761 1.00 55.06 513 LYS A O 1
ATOM 4068 N N . ASN A 1 514 ? -55.072 10.459 34.206 1.00 57.84 514 ASN A N 1
ATOM 4069 C CA . ASN A 1 514 ? -55.717 11.191 33.122 1.00 57.84 514 ASN A CA 1
ATOM 4070 C C . ASN A 1 514 ? -54.700 12.047 32.347 1.00 57.84 514 ASN A C 1
ATOM 4072 O O . ASN A 1 514 ? -54.175 13.031 32.861 1.00 57.84 514 ASN A O 1
ATOM 4076 N N . ILE A 1 515 ? -54.420 11.663 31.098 1.00 62.31 515 ILE A N 1
ATOM 4077 C CA . ILE A 1 515 ? -53.461 12.348 30.211 1.00 62.31 515 ILE A CA 1
ATOM 4078 C C . ILE A 1 515 ? -53.881 13.799 29.933 1.00 62.31 515 ILE A C 1
ATOM 4080 O O . ILE A 1 515 ? -53.022 14.674 29.858 1.00 62.31 515 ILE A O 1
ATOM 4084 N N . ALA A 1 516 ? -55.186 14.078 29.854 1.00 69.31 516 ALA A N 1
ATOM 4085 C CA . ALA A 1 516 ? -55.688 15.425 29.585 1.00 69.31 516 ALA A CA 1
ATOM 4086 C C . ALA A 1 516 ? -55.349 16.414 30.718 1.00 69.31 516 ALA A C 1
ATOM 4088 O O . ALA A 1 516 ? -54.982 17.557 30.451 1.00 69.31 516 ALA A O 1
ATOM 4089 N N . GLU A 1 517 ? -55.396 15.957 31.974 1.00 62.69 517 GLU A N 1
ATOM 4090 C CA . GLU A 1 517 ? -55.034 16.768 33.145 1.00 62.69 517 GLU A CA 1
ATOM 4091 C C . GLU A 1 517 ? -53.535 17.086 33.168 1.00 62.69 517 GLU A C 1
ATOM 4093 O O . GLU A 1 517 ? -53.146 18.209 33.484 1.00 62.69 517 GLU A O 1
ATOM 4098 N N . VAL A 1 518 ? -52.690 16.133 32.762 1.00 60.66 518 VAL A N 1
ATOM 4099 C CA . VAL A 1 518 ? -51.235 16.335 32.657 1.00 60.66 518 VAL A CA 1
ATOM 4100 C C . VAL A 1 518 ? -50.900 17.358 31.563 1.00 60.66 518 VAL A C 1
ATOM 4102 O O . VAL A 1 518 ? -50.056 18.233 31.770 1.00 60.66 518 VAL A O 1
ATOM 4105 N N . GLU A 1 519 ? -51.584 17.304 30.418 1.00 67.00 519 GLU A N 1
ATOM 4106 C CA . GLU A 1 519 ? -51.405 18.272 29.327 1.00 67.00 519 GLU A CA 1
ATOM 4107 C C . GLU A 1 519 ? -51.887 19.684 29.693 1.00 67.00 519 GLU A C 1
ATOM 4109 O O . GLU A 1 519 ? -51.290 20.686 29.282 1.00 67.00 519 GLU A O 1
ATOM 4114 N N . GLU A 1 520 ? -52.968 19.799 30.462 1.00 67.38 520 GLU A N 1
ATOM 4115 C CA . GLU A 1 520 ? -53.468 21.085 30.951 1.00 67.38 520 GLU A CA 1
ATOM 4116 C C . GLU A 1 520 ? -52.548 21.688 32.021 1.00 67.38 520 GLU A C 1
ATOM 4118 O O . GLU A 1 520 ? -52.233 22.882 31.965 1.00 67.38 520 GLU A O 1
ATOM 4123 N N . LEU A 1 521 ? -52.012 20.858 32.923 1.00 64.94 521 LEU A N 1
ATOM 4124 C CA . LEU A 1 521 ? -50.987 21.271 33.881 1.00 64.94 521 LEU A CA 1
ATOM 4125 C C . LEU A 1 521 ? -49.737 21.788 33.150 1.00 64.94 521 LEU A C 1
ATOM 4127 O O . LEU A 1 521 ? -49.250 22.878 33.454 1.00 64.94 521 LEU A O 1
ATOM 4131 N N . GLY A 1 522 ? -49.268 21.065 32.126 1.00 60.19 522 GLY A N 1
ATOM 4132 C CA . GLY A 1 522 ? -48.129 21.465 31.295 1.00 60.19 522 GLY A CA 1
ATOM 4133 C C . GLY A 1 522 ? -48.327 22.820 30.608 1.00 60.19 522 GLY A C 1
ATOM 4134 O O . GLY A 1 522 ? -47.431 23.665 30.637 1.00 60.19 522 GLY A O 1
ATOM 4135 N N . ARG A 1 523 ? -49.522 23.088 30.064 1.00 67.06 523 ARG A N 1
ATOM 4136 C CA . ARG A 1 523 ? -49.863 24.390 29.452 1.00 67.06 523 ARG A CA 1
ATOM 4137 C C . ARG A 1 523 ? -49.857 25.547 30.451 1.00 67.06 523 ARG A C 1
ATOM 4139 O O . ARG A 1 523 ? -49.495 26.666 30.085 1.00 67.06 523 ARG A O 1
ATOM 4146 N N . ASN A 1 524 ? -50.233 25.290 31.700 1.00 60.59 524 ASN A N 1
ATOM 4147 C CA . ASN A 1 524 ? -50.241 26.303 32.754 1.00 60.59 524 ASN A CA 1
ATOM 4148 C C . ASN A 1 524 ? -48.844 26.566 33.336 1.00 60.59 524 ASN A C 1
ATOM 4150 O O . ASN A 1 524 ? -48.559 27.695 33.736 1.00 60.59 524 ASN A O 1
ATOM 4154 N N . LEU A 1 525 ? -47.945 25.578 33.314 1.00 58.53 525 LEU A N 1
ATOM 4155 C CA . LEU A 1 525 ? -46.557 25.734 33.767 1.00 58.53 525 LEU A CA 1
ATOM 4156 C C . LEU A 1 525 ? -45.711 26.620 32.836 1.00 58.53 525 LEU A C 1
ATOM 4158 O O . LEU A 1 525 ? -44.848 27.352 33.313 1.00 58.53 525 LEU A O 1
ATOM 4162 N N . VAL A 1 526 ? -46.011 26.647 31.533 1.00 55.22 526 VAL A N 1
ATOM 4163 C CA . VAL A 1 526 ? -45.328 27.508 30.540 1.00 55.22 526 VAL A CA 1
ATOM 4164 C C . VAL A 1 526 ? -45.594 29.012 30.765 1.00 55.22 526 VAL A C 1
ATOM 4166 O O . VAL A 1 526 ? -44.882 29.852 30.221 1.00 55.22 526 VAL A O 1
ATOM 4169 N N . LYS A 1 527 ? -46.593 29.380 31.581 1.00 50.88 527 LYS A N 1
ATOM 4170 C CA . LYS A 1 527 ? -46.975 30.780 31.849 1.00 50.88 527 LYS A CA 1
ATOM 4171 C C . LYS A 1 527 ? -46.268 31.426 33.047 1.00 50.88 527 LYS A C 1
ATOM 4173 O O . LYS A 1 527 ? -46.525 32.599 33.315 1.00 50.88 527 LYS A O 1
ATOM 4178 N N . PHE A 1 528 ? -45.406 30.715 33.775 1.00 44.59 528 PHE A N 1
ATOM 4179 C CA . PHE A 1 528 ? -44.598 31.352 34.821 1.00 44.59 528 PHE A CA 1
ATOM 4180 C C . PHE A 1 528 ? -43.478 32.196 34.180 1.00 44.59 528 PHE A C 1
ATOM 4182 O O . PHE A 1 528 ? -42.890 31.750 33.193 1.00 44.59 528 PHE A O 1
ATOM 4189 N N . PRO A 1 529 ? -43.204 33.425 34.663 1.00 44.44 529 PRO A N 1
ATOM 4190 C CA . PRO A 1 529 ? -42.212 34.291 34.031 1.00 44.44 529 PRO A CA 1
ATOM 4191 C C . PRO A 1 529 ? -40.815 33.667 34.124 1.00 44.44 529 PRO A C 1
ATOM 4193 O O . PRO A 1 529 ? -40.491 33.052 35.139 1.00 44.44 529 PRO A O 1
ATOM 4196 N N . ARG A 1 530 ? -40.045 33.829 33.039 1.00 38.66 530 ARG A N 1
ATOM 4197 C CA . ARG A 1 530 ? 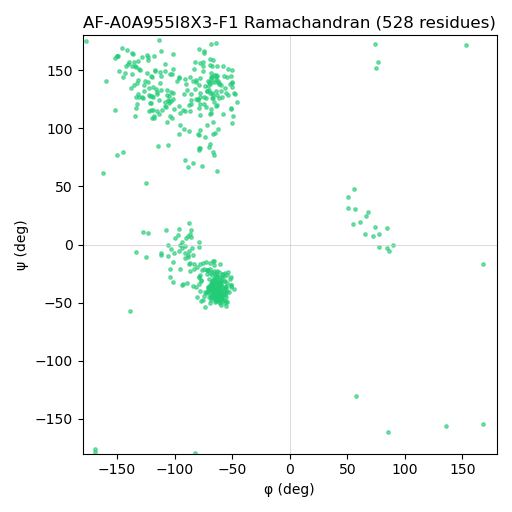-38.656 33.372 32.878 1.00 38.66 530 ARG A CA 1
ATOM 4198 C C . ARG A 1 530 ? -37.723 33.889 33.959 1.00 38.66 530 ARG A C 1
ATOM 4200 O O . ARG A 1 530 ? -37.888 35.071 34.339 1.00 38.66 530 ARG A O 1
#

Organism: NCBI:txid2099670

InterPro domains:
  IPR002192 Pyruvate phosphate dikinase, AMP/ATP-binding [PF01326] (206-310)
  IPR002192 Pyruvate phosphate dikinase, AMP/ATP-binding [PF01326] (461-526)
  IPR006319 Phosphoenolpyruvate synthase [PTHR43030] (206-312)
  IPR013815 ATP-grasp fold, subdomain 1 [G3DSA:3.30.1490.20] (436-528)